Protein AF-0000000068500499 (afdb_homodimer)

Foldseek 3Di:
DVLQVVLLVLLVLLLCLLLVLLCVLVVDDLPCLLCLLLLLLLLLQQLLQCLPVPLLVLLLVLQCVPPNNPVSNVLLVVLLVVLLVVLVVVLVVQDQDPDLVPDDDPDPPVVSLLNLLVNLQSLLLSLLVLLLLLLLLVLQVLSVCSSVPVLVSNLVSQLSSVSSSSSSNSRLVSNCSSPVDSVVSSVSSSVSSVSNSVSNVCCCVPVVPPDGSNVSSSSSSSSSNSSNNSSVPRSLVSSVVSDPNVSSNVSSVVSNVVSVVSNVVSD/DVLLVVLLVLLVLLLCLLLVLLCVLVVDDLPCLLCLLLLLLLLLQQLLQCLPVPLLVLLLVLQCVVPNNPVSNVLLQVLLVVLLVVLVVVLVVQDQDPDLVPPDDDDPPVVSLLNLLVLLQSLLLSLLVLLLVLLLLVLQVLSVCSSVPVLVSNLVSQLSSVSSSSSSNSRLSSNCSSPVDSVVSSVSSSVSSVSNSVSNVCCCVPVVPPDGSNVSSSSSSSSSNSSNNSSVPRSLVSSVVSDPNVSSNVSSVVSNVVSVVSNVVSD

InterPro domains:
  IPR003689 Zinc/iron permease [PF02535] (96-261)
  IPR023498 Zinc transporter ZupT [MF_00548] (4-267)

Organism: Clostridioides difficile (strain 630) (NCBI:txid272563)

Structure (mmCIF, N/CA/C/O backbone):
data_AF-0000000068500499-model_v1
#
loop_
_entity.id
_entity.type
_entity.pdbx_description
1 polymer 'Zinc transporter ZupT'
#
loop_
_atom_site.group_PDB
_atom_site.id
_atom_site.type_symbol
_atom_site.label_atom_id
_atom_site.label_alt_id
_atom_site.label_comp_id
_atom_site.label_asym_id
_atom_site.label_entity_id
_atom_site.label_seq_id
_atom_site.pdbx_PDB_ins_code
_atom_site.Cartn_x
_atom_site.Cartn_y
_atom_site.Cartn_z
_atom_site.occupancy
_atom_site.B_iso_or_equiv
_atom_site.auth_seq_id
_atom_site.auth_comp_id
_atom_site.auth_asym_id
_atom_site.auth_atom_id
_atom_site.pdbx_PDB_model_num
ATOM 1 N N . ME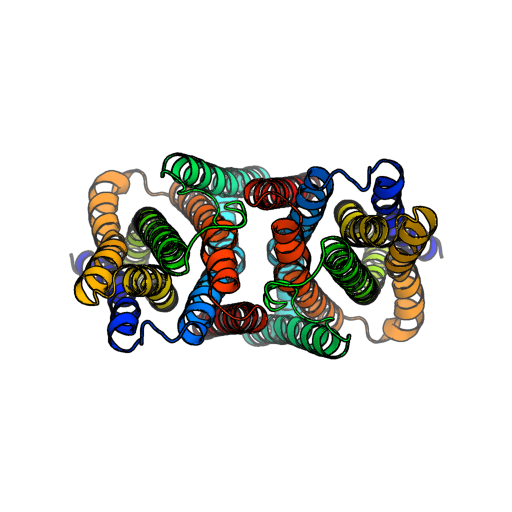T A 1 1 ? 37.188 -15.32 -10.078 1 50.84 1 MET A N 1
ATOM 2 C CA . MET A 1 1 ? 37.625 -13.961 -9.781 1 50.84 1 MET A CA 1
ATOM 3 C C . MET A 1 1 ? 36.812 -12.938 -10.562 1 50.84 1 MET A C 1
ATOM 5 O O . MET A 1 1 ? 36.344 -11.961 -9.992 1 50.84 1 MET A O 1
ATOM 9 N N . ASN A 1 2 ? 36.469 -13.297 -11.922 1 67.56 2 ASN A N 1
ATOM 10 C CA . ASN A 1 2 ? 35.75 -12.438 -12.859 1 67.56 2 ASN A CA 1
ATOM 11 C C . ASN A 1 2 ? 34.281 -12.281 -12.477 1 67.56 2 ASN A C 1
ATOM 13 O O . ASN A 1 2 ? 33.75 -11.18 -12.531 1 67.56 2 ASN A O 1
ATOM 17 N N . ASN A 1 3 ? 33.906 -13.312 -11.781 1 82.19 3 ASN A N 1
ATOM 18 C CA . ASN A 1 3 ? 32.5 -13.273 -11.453 1 82.19 3 ASN A CA 1
ATOM 19 C C . ASN A 1 3 ? 32.219 -12.414 -10.219 1 82.19 3 ASN A C 1
ATOM 21 O O . ASN A 1 3 ? 31.219 -11.719 -10.156 1 82.19 3 ASN A O 1
ATOM 25 N N . VAL A 1 4 ? 33.312 -12.344 -9.383 1 84.75 4 VAL A N 1
ATOM 26 C CA . VAL A 1 4 ? 33.188 -11.586 -8.141 1 84.75 4 VAL A CA 1
ATOM 27 C C . VAL A 1 4 ? 33.219 -10.094 -8.438 1 84.75 4 VAL A C 1
ATOM 29 O O . VAL A 1 4 ? 32.406 -9.328 -7.918 1 84.75 4 VAL A O 1
ATOM 32 N N . ILE A 1 5 ? 34.125 -9.711 -9.25 1 88.81 5 ILE A N 1
ATOM 33 C CA . ILE A 1 5 ? 34.25 -8.305 -9.609 1 88.81 5 ILE A CA 1
ATOM 34 C C . ILE A 1 5 ? 33 -7.828 -10.328 1 88.81 5 ILE A C 1
ATOM 36 O O . ILE A 1 5 ? 32.5 -6.738 -10.055 1 88.81 5 ILE A O 1
ATOM 40 N N . PHE A 1 6 ? 32.594 -8.609 -11.195 1 90.12 6 PHE A N 1
ATOM 41 C CA . PHE A 1 6 ? 31.391 -8.258 -11.93 1 90.12 6 PHE A CA 1
ATOM 42 C C . PHE A 1 6 ? 30.188 -8.141 -10.992 1 90.12 6 PHE A C 1
ATOM 44 O O . PHE A 1 6 ? 29.391 -7.207 -11.109 1 90.12 6 PHE A O 1
ATOM 51 N N . ALA A 1 7 ? 30.125 -9.109 -10.133 1 88.81 7 ALA A N 1
ATOM 52 C CA . ALA A 1 7 ? 29.047 -9.086 -9.148 1 88.81 7 ALA A CA 1
ATOM 53 C C . ALA A 1 7 ? 29.094 -7.82 -8.297 1 88.81 7 ALA A C 1
ATOM 55 O O . ALA A 1 7 ? 28.062 -7.199 -8.039 1 88.81 7 ALA A O 1
ATOM 56 N N . PHE A 1 8 ? 30.25 -7.488 -7.98 1 91 8 PHE A N 1
ATOM 57 C CA . PHE A 1 8 ? 30.422 -6.289 -7.164 1 91 8 PHE A CA 1
ATOM 58 C C . PHE A 1 8 ? 30.078 -5.039 -7.965 1 91 8 PHE A C 1
ATOM 60 O O . PHE A 1 8 ? 29.453 -4.117 -7.449 1 91 8 PHE A O 1
ATOM 67 N N . LEU A 1 9 ? 30.5 -4.977 -9.188 1 91.88 9 LEU A N 1
ATOM 68 C CA . LEU A 1 9 ? 30.25 -3.812 -10.031 1 91.88 9 LEU A CA 1
ATOM 69 C C . LEU A 1 9 ? 28.75 -3.615 -10.25 1 91.88 9 LEU A C 1
ATOM 71 O O . LEU A 1 9 ? 28.25 -2.484 -10.234 1 91.88 9 LEU A O 1
ATOM 75 N N . ILE A 1 10 ? 28.109 -4.66 -10.438 1 88.62 10 ILE A N 1
ATOM 76 C CA . ILE A 1 10 ? 26.672 -4.594 -10.641 1 88.62 10 ILE A CA 1
ATOM 77 C C . ILE A 1 10 ? 25.984 -4.07 -9.383 1 88.62 10 ILE A C 1
ATOM 79 O O . ILE A 1 10 ? 25.078 -3.236 -9.453 1 88.62 10 ILE A O 1
ATOM 83 N N . THR A 1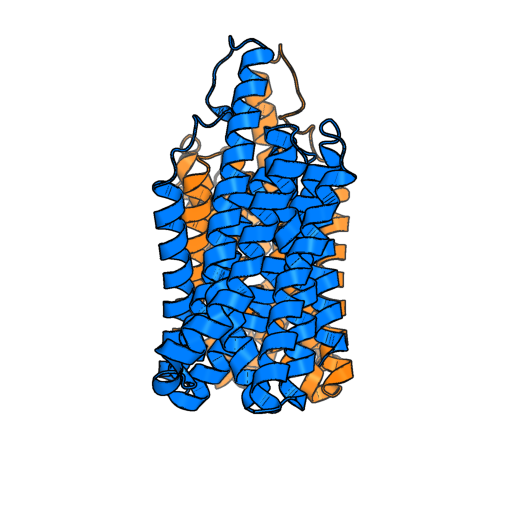 11 ? 26.422 -4.547 -8.273 1 90.56 11 THR A N 1
ATOM 84 C CA . THR A 1 11 ? 25.875 -4.109 -6.996 1 90.56 11 THR A CA 1
ATOM 85 C C . THR A 1 11 ? 26.203 -2.645 -6.734 1 90.56 11 THR A C 1
ATOM 87 O O . THR A 1 11 ? 25.359 -1.888 -6.242 1 90.56 11 THR A O 1
ATOM 90 N N . LEU A 1 12 ? 27.406 -2.334 -7.09 1 92 12 LEU A N 1
ATOM 91 C CA . LEU A 1 12 ? 27.844 -0.951 -6.938 1 92 12 LEU A CA 1
ATOM 92 C C . LEU A 1 12 ? 27.016 -0.017 -7.801 1 92 12 LEU A C 1
ATOM 94 O O . LEU A 1 12 ? 26.609 1.059 -7.352 1 92 12 LEU A O 1
ATOM 98 N N . LEU A 1 13 ? 26.766 -0.399 -8.961 1 90.56 13 LEU A N 1
ATOM 99 C CA . LEU A 1 13 ? 25.953 0.411 -9.859 1 90.56 13 LEU A CA 1
ATOM 100 C C . LEU A 1 13 ? 24.547 0.587 -9.32 1 90.56 13 LEU A C 1
ATOM 102 O O . LEU A 1 13 ? 23.969 1.675 -9.406 1 90.56 13 LEU A O 1
ATOM 106 N N . ALA A 1 14 ? 24.031 -0.475 -8.812 1 87.06 14 ALA A N 1
ATOM 107 C CA . ALA A 1 14 ? 22.703 -0.387 -8.203 1 87.06 14 ALA A CA 1
ATOM 108 C C . ALA A 1 14 ? 22.703 0.597 -7.039 1 87.06 14 ALA A C 1
ATOM 110 O O . ALA A 1 14 ? 21.812 1.435 -6.93 1 87.06 14 ALA A O 1
ATOM 111 N N . GLY A 1 15 ? 23.719 0.529 -6.25 1 88.88 15 GLY A N 1
ATOM 112 C CA . GLY A 1 15 ? 23.828 1.445 -5.129 1 88.88 15 GLY A CA 1
ATOM 113 C C . GLY A 1 15 ? 24.031 2.889 -5.555 1 88.88 15 GLY A C 1
ATOM 114 O O . GLY A 1 15 ? 23.469 3.803 -4.945 1 88.88 15 GLY A O 1
ATOM 115 N N . LEU A 1 16 ? 24.75 3.104 -6.621 1 91.94 16 LEU A N 1
ATOM 116 C CA . LEU A 1 16 ? 25.031 4.441 -7.133 1 91.94 16 LEU A CA 1
ATOM 117 C C . LEU A 1 16 ? 23.781 5.082 -7.715 1 91.94 16 LEU A C 1
ATOM 119 O O . LEU A 1 16 ? 23.688 6.309 -7.816 1 91.94 16 LEU A O 1
ATOM 123 N N . SER A 1 17 ? 22.859 4.332 -8.086 1 92.75 17 SER A N 1
ATOM 124 C CA . SER A 1 17 ? 21.609 4.863 -8.617 1 92.75 17 SER A CA 1
ATOM 125 C C . SER A 1 17 ? 20.875 5.695 -7.574 1 92.75 17 SER A C 1
ATOM 127 O O . SER A 1 17 ? 20.188 6.664 -7.914 1 92.75 17 SER A O 1
ATOM 129 N N . THR A 1 18 ? 21.031 5.316 -6.309 1 92.38 18 THR A N 1
ATOM 130 C CA . THR A 1 18 ? 20.516 6.172 -5.246 1 92.38 18 THR A CA 1
ATOM 131 C C . THR A 1 18 ? 21.141 7.562 -5.316 1 92.38 18 THR A C 1
ATOM 133 O O . THR A 1 18 ? 20.484 8.562 -5.051 1 92.38 18 THR A O 1
ATOM 136 N N . GLY A 1 19 ? 22.422 7.578 -5.676 1 91.69 19 GLY A N 1
ATOM 137 C CA . GLY A 1 19 ? 23.109 8.844 -5.875 1 91.69 19 GLY A CA 1
ATOM 138 C C . GLY A 1 19 ? 22.5 9.68 -6.984 1 91.69 19 GLY A C 1
ATOM 139 O O . GLY A 1 19 ? 22.391 10.906 -6.852 1 91.69 19 GLY A O 1
ATOM 140 N N . ILE A 1 20 ? 22.078 9.07 -7.988 1 91.69 20 ILE A N 1
ATOM 141 C CA . ILE A 1 20 ? 21.406 9.758 -9.078 1 91.69 20 ILE A CA 1
ATOM 142 C C . ILE A 1 20 ? 20.125 10.398 -8.562 1 91.69 20 ILE A C 1
ATOM 144 O O . ILE A 1 20 ? 19.859 11.57 -8.844 1 91.69 20 ILE A O 1
ATOM 148 N N . GLY A 1 21 ? 19.375 9.656 -7.844 1 91.38 21 GLY A N 1
ATOM 149 C CA . GLY A 1 21 ? 18.172 10.203 -7.23 1 91.38 21 GLY A CA 1
ATOM 150 C C . GLY A 1 21 ? 18.469 11.359 -6.285 1 91.38 21 GLY A C 1
ATOM 151 O O . GLY A 1 21 ? 17.688 12.32 -6.219 1 91.38 21 GLY A O 1
ATOM 152 N N . SER A 1 22 ? 19.594 11.242 -5.648 1 92.5 22 SER A N 1
ATOM 153 C CA . SER A 1 22 ? 20 12.266 -4.695 1 92.5 22 SER A CA 1
ATOM 154 C C . SER A 1 22 ? 20.25 13.602 -5.387 1 92.5 22 SER A C 1
ATOM 156 O O . SER A 1 22 ? 20.141 14.656 -4.77 1 92.5 22 SER A O 1
ATOM 158 N N . CYS A 1 23 ? 20.594 13.562 -6.648 1 92.56 23 CYS A N 1
ATOM 159 C CA . CYS A 1 23 ? 20.938 14.766 -7.402 1 92.56 23 CYS A CA 1
ATOM 160 C C . CYS A 1 23 ? 19.703 15.625 -7.645 1 92.56 23 CYS A C 1
ATOM 162 O O . CYS A 1 23 ? 19.828 16.797 -7.984 1 92.56 23 CYS A O 1
ATOM 164 N N . ILE A 1 24 ? 18.578 15.078 -7.465 1 86.5 24 ILE A N 1
ATOM 165 C CA . ILE A 1 24 ? 17.344 15.812 -7.723 1 86.5 24 ILE A CA 1
ATOM 166 C C . ILE A 1 24 ? 17.266 17.031 -6.797 1 86.5 24 ILE A C 1
ATOM 168 O O . ILE A 1 24 ? 16.641 18.031 -7.145 1 86.5 24 ILE A O 1
ATOM 172 N N . ALA A 1 25 ? 17.859 16.953 -5.652 1 82.94 25 ALA A N 1
ATOM 173 C CA . ALA A 1 25 ? 17.859 18.047 -4.68 1 82.94 25 ALA A CA 1
ATOM 174 C C . ALA A 1 25 ? 18.516 19.297 -5.254 1 82.94 25 ALA A C 1
ATOM 176 O O . ALA A 1 25 ? 18.172 20.422 -4.875 1 82.94 25 ALA A O 1
ATOM 177 N N . PHE A 1 26 ? 19.391 19.094 -6.164 1 86.81 26 PHE A N 1
ATOM 178 C CA . PHE A 1 26 ? 20.109 20.234 -6.727 1 86.81 26 PHE A CA 1
ATOM 179 C C . PHE A 1 26 ? 19.234 21.016 -7.688 1 86.81 26 PHE A C 1
ATOM 181 O O . PHE A 1 26 ? 19.516 22.172 -8.008 1 86.81 26 PHE A O 1
ATOM 188 N N . PHE A 1 27 ? 18.156 20.422 -8.078 1 84.19 27 PHE A N 1
ATOM 189 C CA . PHE A 1 27 ? 17.266 21.078 -9.031 1 84.19 27 PHE A CA 1
ATOM 190 C C . PHE A 1 27 ? 15.984 21.531 -8.344 1 84.19 27 PHE A C 1
ATOM 192 O O . PHE A 1 27 ? 15.125 22.156 -8.977 1 84.19 27 PHE A O 1
ATOM 199 N N . ALA A 1 28 ? 15.891 21.297 -7.164 1 82.31 28 ALA A N 1
ATOM 200 C CA . ALA A 1 28 ? 14.68 21.625 -6.41 1 82.31 28 ALA A CA 1
ATOM 201 C C . ALA A 1 28 ? 14.773 23.031 -5.812 1 82.31 28 ALA A C 1
ATOM 203 O O . ALA A 1 28 ? 15.875 23.531 -5.555 1 82.31 28 ALA A O 1
ATOM 204 N N . LYS A 1 29 ? 13.586 23.641 -5.738 1 83.19 29 LYS A N 1
ATOM 205 C CA . LYS A 1 29 ? 13.453 24.906 -5.016 1 83.19 29 LYS A CA 1
ATOM 206 C C . LYS A 1 29 ? 12.711 24.719 -3.699 1 83.19 29 LYS A C 1
ATOM 208 O O . LYS A 1 29 ? 11.625 24.125 -3.674 1 83.19 29 LYS A O 1
ATOM 213 N N . LYS A 1 30 ? 13.227 25.234 -2.633 1 78.38 30 LYS A N 1
ATOM 214 C CA . LYS A 1 30 ? 12.734 25.016 -1.274 1 78.38 30 LYS A CA 1
ATOM 215 C C . LYS A 1 30 ? 11.297 25.5 -1.125 1 78.38 30 LYS A C 1
ATOM 217 O O . LYS A 1 30 ? 10.547 24.984 -0.291 1 78.38 30 LYS A O 1
ATOM 222 N N . THR A 1 31 ? 10.922 26.328 -1.972 1 74.81 31 THR A N 1
ATOM 223 C CA . THR A 1 31 ? 9.602 26.938 -1.854 1 74.81 31 THR A CA 1
ATOM 224 C C . THR A 1 31 ? 8.562 26.125 -2.615 1 74.81 31 THR A C 1
ATOM 226 O O . THR A 1 31 ? 7.359 26.344 -2.453 1 74.81 31 THR A O 1
ATOM 229 N N . ASN A 1 32 ? 9.039 25.234 -3.352 1 84.56 32 ASN A N 1
ATOM 230 C CA . ASN A 1 32 ? 8.109 24.453 -4.172 1 84.56 32 ASN A CA 1
ATOM 231 C C . ASN A 1 32 ? 7.598 23.219 -3.43 1 84.56 32 ASN A C 1
ATOM 233 O O . ASN A 1 32 ? 8.133 22.125 -3.598 1 84.56 32 ASN A O 1
ATOM 237 N N . THR A 1 33 ? 6.543 23.359 -2.764 1 86.12 33 THR A N 1
ATOM 238 C CA . THR A 1 33 ? 5.984 22.281 -1.953 1 86.12 33 THR A CA 1
ATOM 239 C C . THR A 1 33 ? 5.277 21.25 -2.832 1 86.12 33 THR A C 1
ATOM 241 O O . THR A 1 33 ? 5.062 20.109 -2.416 1 86.12 33 THR A O 1
ATOM 244 N N . LYS A 1 34 ? 4.984 21.672 -4.012 1 88.81 34 LYS A N 1
ATOM 245 C CA . LYS A 1 34 ? 4.371 20.734 -4.949 1 88.81 34 LYS A CA 1
ATOM 246 C C . LYS A 1 34 ? 5.363 19.656 -5.371 1 88.81 34 LYS A C 1
ATOM 248 O O . LYS A 1 34 ? 5.016 18.484 -5.434 1 88.81 34 LYS A O 1
ATOM 253 N N . PHE A 1 35 ? 6.523 20.109 -5.617 1 88.94 35 PHE A N 1
ATOM 254 C CA . PHE A 1 35 ? 7.582 19.172 -6.004 1 88.94 35 PHE A CA 1
ATOM 255 C C . PHE A 1 35 ? 7.883 18.203 -4.871 1 88.94 35 PHE A C 1
ATOM 257 O O . PHE A 1 35 ? 8.062 17 -5.109 1 88.94 35 PHE A O 1
ATOM 264 N N . LEU A 1 36 ? 7.867 18.719 -3.688 1 86.62 36 LEU A N 1
ATOM 265 C CA . LEU A 1 36 ? 8.086 17.875 -2.51 1 86.62 36 LEU A CA 1
ATOM 266 C C . LEU A 1 36 ? 7.012 16.812 -2.393 1 86.62 36 LEU A C 1
ATOM 268 O O . LEU A 1 36 ? 7.324 15.625 -2.23 1 86.62 36 LEU A O 1
ATOM 272 N N . SER A 1 37 ? 5.863 17.219 -2.574 1 92 37 SER A N 1
ATOM 273 C CA . SER A 1 37 ? 4.711 16.344 -2.426 1 92 37 SER A CA 1
ATOM 274 C C . SER A 1 37 ? 4.715 15.242 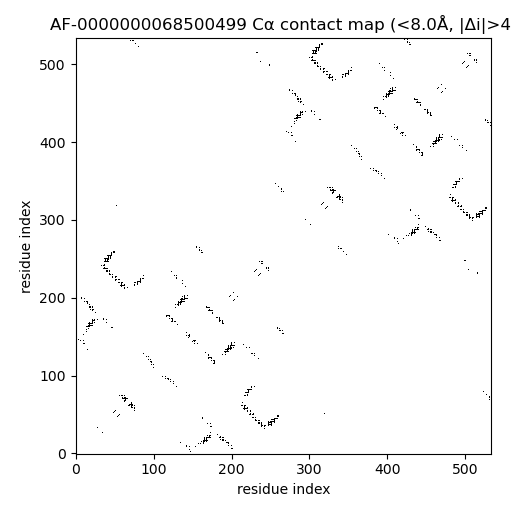-3.486 1 92 37 SER A C 1
ATOM 276 O O . SER A 1 37 ? 4.574 14.062 -3.166 1 92 37 SER A O 1
ATOM 278 N N . ILE A 1 38 ? 4.992 15.594 -4.707 1 92.88 38 ILE A N 1
ATOM 279 C CA . ILE A 1 38 ? 4.973 14.648 -5.82 1 92.88 38 ILE A CA 1
ATOM 280 C C . ILE A 1 38 ? 6.145 13.68 -5.695 1 92.88 38 ILE A C 1
ATOM 282 O O . ILE A 1 38 ? 5.98 12.469 -5.906 1 92.88 38 ILE A O 1
ATOM 286 N N . SER A 1 39 ? 7.266 14.195 -5.297 1 91.31 39 SER A N 1
ATOM 287 C CA . SER A 1 39 ? 8.469 13.375 -5.199 1 91.31 39 SER A CA 1
ATOM 288 C C . SER A 1 39 ? 8.328 12.328 -4.098 1 91.31 39 SER A C 1
ATOM 290 O O . SER A 1 39 ? 8.664 11.156 -4.301 1 91.31 39 SER A O 1
ATOM 292 N N . LEU A 1 40 ? 7.832 12.789 -2.98 1 91.56 40 LEU A N 1
ATOM 293 C CA . LEU A 1 40 ? 7.664 11.859 -1.866 1 91.56 40 LEU A CA 1
ATOM 294 C C . LEU A 1 40 ? 6.578 10.836 -2.172 1 91.56 40 LEU A C 1
ATOM 296 O O . LEU A 1 40 ? 6.738 9.648 -1.871 1 91.56 40 LEU A O 1
ATOM 300 N N . GLY A 1 41 ? 5.531 11.273 -2.77 1 94.69 41 GLY A N 1
ATOM 301 C CA . GLY A 1 41 ? 4.496 10.352 -3.207 1 94.69 41 GLY A CA 1
ATOM 302 C C . GLY A 1 41 ? 4.996 9.328 -4.211 1 94.69 41 GLY A C 1
ATOM 303 O O . GLY A 1 41 ? 4.68 8.141 -4.105 1 94.69 41 GLY A O 1
ATOM 304 N N . PHE A 1 42 ? 5.738 9.82 -5.176 1 94.5 42 PHE A N 1
ATOM 305 C CA . PHE A 1 42 ? 6.316 8.961 -6.203 1 94.5 42 PHE A CA 1
ATOM 306 C C . PHE A 1 42 ? 7.184 7.871 -5.578 1 94.5 42 PHE A C 1
ATOM 308 O O . PHE A 1 42 ? 7.039 6.691 -5.906 1 94.5 42 PHE A O 1
ATOM 315 N N . SER A 1 43 ? 8 8.281 -4.645 1 92 43 SER A N 1
ATOM 316 C CA . SER A 1 43 ? 8.883 7.336 -3.971 1 92 43 SER A CA 1
ATOM 317 C C . SER A 1 43 ? 8.086 6.312 -3.164 1 92 43 SER A C 1
ATOM 319 O O . SER A 1 43 ? 8.391 5.117 -3.191 1 92 43 SER A O 1
ATOM 321 N N . ALA A 1 44 ? 7.07 6.754 -2.459 1 94.62 44 ALA A N 1
ATOM 322 C CA . ALA A 1 44 ? 6.219 5.855 -1.689 1 94.62 44 ALA A CA 1
ATOM 323 C C . ALA A 1 44 ? 5.547 4.824 -2.594 1 94.62 44 ALA A C 1
ATOM 325 O O . ALA A 1 44 ? 5.504 3.637 -2.268 1 94.62 44 ALA A O 1
ATOM 326 N N . GLY A 1 45 ? 5.098 5.242 -3.75 1 95.69 45 GLY A N 1
ATOM 327 C CA . GLY A 1 45 ? 4.449 4.348 -4.699 1 95.69 45 GLY A CA 1
ATOM 328 C C . GLY A 1 45 ? 5.371 3.264 -5.223 1 95.69 45 GLY A C 1
ATOM 329 O O . GLY A 1 45 ? 4.988 2.094 -5.285 1 95.69 45 GLY A O 1
ATOM 330 N N . VAL A 1 46 ? 6.504 3.686 -5.598 1 93.31 46 VAL A N 1
ATOM 331 C CA . VAL A 1 46 ? 7.496 2.736 -6.094 1 93.31 46 VAL A CA 1
ATOM 332 C C . VAL A 1 46 ? 7.785 1.686 -5.027 1 93.31 46 VAL A C 1
ATOM 334 O O . VAL A 1 46 ? 7.758 0.485 -5.305 1 93.31 46 VAL A O 1
ATOM 337 N N . MET A 1 47 ? 8 2.148 -3.852 1 90.56 47 MET A N 1
ATOM 338 C CA . MET A 1 47 ? 8.422 1.269 -2.764 1 90.56 47 MET A CA 1
ATOM 339 C C . MET A 1 47 ? 7.297 0.314 -2.369 1 90.56 47 MET A C 1
ATOM 341 O O . MET A 1 47 ? 7.543 -0.868 -2.119 1 90.56 47 MET A O 1
ATOM 345 N N . ILE A 1 48 ? 6.094 0.775 -2.32 1 94.94 48 ILE A N 1
ATOM 346 C CA . ILE A 1 48 ? 4.957 -0.072 -1.978 1 94.94 48 ILE A CA 1
ATOM 347 C C . ILE A 1 48 ? 4.773 -1.147 -3.047 1 94.94 48 ILE A C 1
ATOM 349 O O . ILE A 1 48 ? 4.637 -2.33 -2.729 1 94.94 48 ILE A O 1
ATOM 353 N N . TYR A 1 49 ? 4.832 -0.751 -4.258 1 94.75 49 TYR A N 1
ATOM 354 C CA . TYR A 1 49 ? 4.586 -1.668 -5.363 1 94.75 49 TYR A CA 1
ATOM 355 C C . TYR A 1 49 ? 5.664 -2.742 -5.43 1 94.75 49 TYR A C 1
ATOM 357 O O . TYR A 1 49 ? 5.359 -3.934 -5.512 1 94.75 49 TYR A O 1
ATOM 365 N N . VAL A 1 50 ? 6.879 -2.35 -5.391 1 89.44 50 VAL A N 1
ATOM 366 C CA . VAL A 1 50 ? 7.973 -3.305 -5.535 1 89.44 50 VAL A CA 1
ATOM 367 C C . VAL A 1 50 ? 7.984 -4.262 -4.344 1 89.44 50 VAL A C 1
ATOM 369 O O . VAL A 1 50 ? 8.305 -5.441 -4.492 1 89.44 50 VAL A O 1
ATOM 372 N N . SER A 1 51 ? 7.664 -3.76 -3.178 1 91.75 51 SER A N 1
ATOM 373 C CA . SER A 1 51 ? 7.703 -4.574 -1.967 1 91.75 51 SER A CA 1
ATOM 374 C C . SER A 1 51 ? 6.621 -5.645 -1.985 1 91.75 51 SER A C 1
ATOM 376 O O . SER A 1 51 ? 6.891 -6.812 -1.7 1 91.75 51 SER A O 1
ATOM 378 N N . MET A 1 52 ? 5.477 -5.262 -2.424 1 94.62 52 MET A N 1
ATOM 379 C CA . MET A 1 52 ? 4.344 -6.168 -2.26 1 94.62 52 MET A CA 1
ATOM 380 C C . MET A 1 52 ? 4.148 -7.027 -3.504 1 94.62 52 MET A C 1
ATOM 382 O O . MET A 1 52 ? 3.701 -8.172 -3.41 1 94.62 52 MET A O 1
ATOM 386 N N . ILE A 1 53 ? 4.551 -6.543 -4.672 1 93.31 53 ILE A N 1
ATOM 387 C CA . ILE A 1 53 ? 4.281 -7.258 -5.914 1 93.31 53 ILE A CA 1
ATOM 388 C C . ILE A 1 53 ? 5.512 -8.062 -6.328 1 93.31 53 ILE A C 1
ATOM 390 O O . ILE A 1 53 ? 5.398 -9.055 -7.043 1 93.31 53 ILE A O 1
ATOM 394 N N . GLU A 1 54 ? 6.625 -7.625 -5.895 1 88.5 54 GLU A N 1
ATOM 395 C CA . GLU A 1 54 ? 7.828 -8.297 -6.379 1 88.5 54 GLU A CA 1
ATOM 396 C C . GLU A 1 54 ? 8.594 -8.945 -5.227 1 88.5 54 GLU A C 1
ATOM 398 O O . GLU A 1 54 ? 8.836 -10.148 -5.234 1 88.5 54 GLU A O 1
ATOM 403 N N . ILE A 1 55 ? 8.914 -8.188 -4.227 1 86.56 55 ILE A N 1
ATOM 404 C CA . ILE A 1 55 ? 9.82 -8.648 -3.18 1 86.56 55 ILE A CA 1
ATOM 405 C C . ILE A 1 55 ? 9.125 -9.695 -2.314 1 86.56 55 ILE A C 1
ATOM 407 O O . ILE A 1 55 ? 9.703 -10.742 -2.008 1 86.56 55 ILE A O 1
ATOM 411 N N . PHE A 1 56 ? 7.93 -9.453 -1.92 1 94.38 56 PHE A N 1
ATOM 412 C CA . PHE A 1 56 ? 7.18 -10.383 -1.079 1 94.38 56 PHE A CA 1
ATOM 413 C C . PHE A 1 56 ? 7.004 -11.727 -1.776 1 94.38 56 PHE A C 1
ATOM 415 O O . PHE A 1 56 ? 7.352 -12.773 -1.22 1 94.38 56 PHE A O 1
ATOM 422 N N . PRO A 1 57 ? 6.562 -11.781 -3.035 1 93.19 57 PRO A N 1
ATOM 423 C CA . PRO A 1 57 ? 6.445 -13.062 -3.727 1 93.19 57 PRO A CA 1
ATOM 424 C C . PRO A 1 57 ? 7.789 -13.766 -3.912 1 93.19 57 PRO A C 1
ATOM 426 O O . PRO A 1 57 ? 7.871 -14.992 -3.826 1 93.19 57 PRO A O 1
ATOM 429 N N . LYS A 1 58 ? 8.758 -12.961 -4.168 1 87.25 58 LYS A N 1
ATOM 430 C CA . LYS A 1 58 ? 10.094 -13.547 -4.293 1 87.25 58 LYS A CA 1
ATOM 431 C C . LYS A 1 58 ? 10.523 -14.227 -2.994 1 87.25 58 LYS A C 1
ATOM 433 O O . LYS A 1 58 ? 11.078 -15.32 -3.016 1 87.25 58 LYS A O 1
ATOM 438 N N . ALA A 1 59 ? 10.328 -13.5 -1.911 1 91.81 59 ALA A N 1
ATOM 439 C CA . ALA A 1 59 ? 10.625 -14.078 -0.6 1 91.81 59 ALA A CA 1
ATOM 440 C C . ALA A 1 59 ? 9.805 -15.336 -0.355 1 91.81 59 ALA A C 1
ATOM 442 O O . ALA A 1 59 ? 10.336 -16.359 0.102 1 91.81 59 ALA A O 1
ATOM 443 N N . GLN A 1 60 ? 8.578 -15.289 -0.692 1 96 60 GLN A N 1
ATOM 444 C CA . GLN A 1 60 ? 7.684 -16.422 -0.493 1 96 60 GLN A CA 1
ATOM 445 C C . GLN A 1 60 ? 8.125 -17.625 -1.328 1 96 60 GLN A C 1
ATOM 447 O O . GLN A 1 60 ? 8.133 -18.75 -0.842 1 96 60 GLN A O 1
ATOM 452 N N . ASP A 1 61 ? 8.477 -17.375 -2.559 1 93.31 61 ASP A N 1
ATOM 453 C CA . ASP A 1 61 ? 8.938 -18.438 -3.439 1 93.31 61 ASP A CA 1
ATOM 454 C C . ASP A 1 61 ? 10.188 -19.109 -2.873 1 93.31 61 ASP A C 1
ATOM 456 O O . ASP A 1 61 ? 10.266 -20.344 -2.836 1 93.31 61 ASP A O 1
ATOM 460 N N . ALA A 1 62 ? 11.094 -18.312 -2.43 1 89.5 62 ALA A N 1
ATOM 461 C CA . ALA A 1 62 ? 12.336 -18.844 -1.877 1 89.5 62 ALA A CA 1
ATOM 462 C C . ALA A 1 62 ? 12.07 -19.672 -0.625 1 89.5 62 ALA A C 1
ATOM 464 O O . ALA A 1 62 ? 12.625 -20.766 -0.47 1 89.5 62 ALA A O 1
ATOM 465 N N . LEU A 1 63 ? 11.211 -19.203 0.171 1 95.5 63 LEU A N 1
ATOM 466 C CA . LEU A 1 63 ? 10.953 -19.859 1.447 1 95.5 63 LEU A CA 1
ATOM 467 C C . LEU A 1 63 ? 10.086 -21.094 1.257 1 95.5 63 LEU A C 1
ATOM 469 O O . LEU A 1 63 ? 10.297 -22.109 1.911 1 95.5 63 LEU A O 1
ATOM 473 N N . THR A 1 64 ? 9.125 -21.016 0.352 1 96.56 64 THR A N 1
ATOM 474 C CA . THR A 1 64 ? 8.258 -22.172 0.125 1 96.56 64 THR A CA 1
ATOM 475 C C . THR A 1 64 ? 9.023 -23.281 -0.582 1 96.56 64 THR A C 1
ATOM 477 O O . THR A 1 64 ? 8.773 -24.469 -0.344 1 96.56 64 THR A O 1
ATOM 480 N N . LYS A 1 65 ? 9.922 -22.984 -1.438 1 94.31 65 LYS A N 1
ATOM 481 C CA . LYS A 1 65 ? 10.758 -23.969 -2.115 1 94.31 65 LYS A CA 1
ATOM 482 C C . LYS A 1 65 ? 11.672 -24.688 -1.125 1 94.31 65 LYS A C 1
ATOM 484 O O . LYS A 1 65 ? 11.914 -25.891 -1.257 1 94.31 65 LYS A O 1
ATOM 489 N N . SER A 1 66 ? 12.086 -23.969 -0.145 1 93.81 66 SER A N 1
ATOM 490 C CA . SER A 1 66 ? 13.086 -24.5 0.769 1 93.81 66 SER A CA 1
ATOM 491 C C . SER A 1 66 ? 12.43 -25.156 1.979 1 93.81 66 SER A C 1
ATOM 493 O O . SER A 1 66 ? 12.953 -26.141 2.521 1 93.81 66 SER A O 1
ATOM 495 N N . MET A 1 67 ? 11.305 -24.625 2.416 1 96.12 67 MET A N 1
ATOM 496 C CA . MET A 1 67 ? 10.727 -25.062 3.682 1 96.12 67 MET A CA 1
ATOM 497 C C . MET A 1 67 ? 9.383 -25.75 3.457 1 96.12 67 MET A C 1
ATOM 499 O O . MET A 1 67 ? 8.789 -26.297 4.395 1 96.12 67 MET A O 1
ATOM 503 N N . GLY A 1 68 ? 8.945 -25.812 2.244 1 95.5 68 GLY A N 1
ATOM 504 C CA . GLY A 1 68 ? 7.594 -26.281 1.977 1 95.5 68 GLY A CA 1
ATOM 505 C C . GLY A 1 68 ? 6.566 -25.172 1.944 1 95.5 68 GLY A C 1
ATOM 506 O O . GLY A 1 68 ? 6.828 -24.062 2.416 1 95.5 68 GLY A O 1
ATOM 507 N N . GLU A 1 69 ? 5.441 -25.422 1.411 1 94.62 69 GLU A N 1
ATOM 508 C CA . GLU A 1 69 ? 4.418 -24.406 1.146 1 94.62 69 GLU A CA 1
ATOM 509 C C . GLU A 1 69 ? 3.908 -23.781 2.441 1 94.62 69 GLU A C 1
ATOM 511 O O . GLU A 1 69 ? 3.867 -22.562 2.572 1 94.62 69 GLU A O 1
ATOM 516 N N . LYS A 1 70 ? 3.533 -24.609 3.381 1 94.38 70 LYS A N 1
ATOM 517 C CA . LYS A 1 70 ? 2.916 -24.109 4.609 1 94.38 70 LYS A CA 1
ATOM 518 C C . LYS A 1 70 ? 3.92 -23.328 5.445 1 94.38 70 LYS A C 1
ATOM 520 O O . LYS A 1 70 ? 3.721 -22.141 5.707 1 94.38 70 LYS A O 1
ATOM 525 N N . LEU A 1 71 ? 5.004 -23.922 5.773 1 96.06 71 LEU A N 1
ATOM 526 C CA . LEU A 1 71 ? 5.996 -23.281 6.629 1 96.06 71 LEU A CA 1
ATOM 527 C C . LEU A 1 71 ? 6.621 -22.094 5.922 1 96.06 71 LEU A C 1
ATOM 529 O O . LEU A 1 71 ? 6.914 -21.078 6.559 1 96.06 71 LEU A O 1
ATOM 533 N N . GLY A 1 72 ? 6.852 -22.219 4.621 1 97.31 72 GLY A N 1
ATOM 534 C CA . GLY A 1 72 ? 7.414 -21.125 3.85 1 97.31 72 GLY A CA 1
ATOM 535 C C . GLY A 1 72 ? 6.516 -19.906 3.809 1 97.31 72 GLY A C 1
ATOM 536 O O . GLY A 1 72 ? 6.988 -18.781 3.928 1 97.31 72 GLY A O 1
ATOM 537 N N . SER A 1 73 ? 5.223 -20.172 3.67 1 96.81 73 SER A N 1
ATOM 538 C CA . SER A 1 73 ? 4.27 -19.062 3.627 1 96.81 73 SER A CA 1
ATOM 539 C C . SER A 1 73 ? 4.172 -18.359 4.977 1 96.81 73 SER A C 1
ATOM 541 O O . SER A 1 73 ? 4.168 -17.141 5.043 1 96.81 73 SER A O 1
ATOM 543 N N . TRP A 1 74 ? 4.148 -19.109 6.02 1 97.25 74 TRP A N 1
ATOM 544 C CA . TRP A 1 74 ? 4.094 -18.547 7.359 1 97.25 74 TRP A CA 1
ATOM 545 C C . TRP A 1 74 ? 5.363 -17.75 7.668 1 97.25 74 TRP A C 1
ATOM 547 O O . TRP A 1 74 ? 5.297 -16.641 8.203 1 97.25 74 TRP A O 1
ATOM 557 N N . SER A 1 75 ? 6.453 -18.328 7.309 1 97.81 75 SER A N 1
ATOM 558 C CA . SER A 1 75 ? 7.73 -17.672 7.555 1 97.81 75 SER A CA 1
ATOM 559 C C . SER A 1 75 ? 7.82 -16.344 6.805 1 97.81 75 SER A C 1
ATOM 561 O O . SER A 1 75 ? 8.352 -15.359 7.328 1 97.81 75 SER A O 1
ATOM 563 N N . THR A 1 76 ? 7.309 -16.344 5.578 1 97.44 76 THR A N 1
ATOM 564 C CA . THR A 1 76 ? 7.309 -15.117 4.777 1 97.44 76 THR A CA 1
ATOM 565 C C . THR A 1 76 ? 6.523 -14.008 5.477 1 97.44 76 THR A C 1
ATOM 567 O O . THR A 1 76 ? 7.02 -12.891 5.629 1 97.44 76 THR A O 1
ATOM 570 N N . VAL A 1 77 ? 5.371 -14.375 5.945 1 98.06 77 VAL A N 1
ATOM 571 C CA . VAL A 1 77 ? 4.477 -13.414 6.574 1 98.06 77 VAL A CA 1
ATOM 572 C C . VAL A 1 77 ? 5.078 -12.93 7.895 1 98.06 77 VAL A C 1
ATOM 574 O O . VAL A 1 77 ? 5.109 -11.727 8.164 1 98.06 77 VAL A O 1
ATOM 577 N N . ILE A 1 78 ? 5.566 -13.812 8.648 1 98.06 78 ILE A N 1
ATOM 578 C CA . ILE A 1 78 ? 6.148 -13.461 9.938 1 98.06 78 ILE A CA 1
ATOM 579 C C . ILE A 1 78 ? 7.344 -12.539 9.734 1 98.06 78 ILE A C 1
ATOM 581 O O . ILE A 1 78 ? 7.461 -11.508 10.406 1 98.06 78 ILE A O 1
ATOM 585 N N . ALA A 1 79 ? 8.219 -12.906 8.836 1 96.25 79 ALA A N 1
ATOM 586 C CA . ALA A 1 79 ? 9.391 -12.086 8.547 1 96.25 79 ALA A CA 1
ATOM 587 C C . ALA A 1 79 ? 8.984 -10.695 8.055 1 96.25 79 ALA A C 1
ATOM 589 O O . ALA A 1 79 ? 9.586 -9.695 8.438 1 96.25 79 ALA A O 1
ATOM 590 N N . PHE A 1 80 ? 7.988 -10.664 7.23 1 97.38 80 PHE A N 1
ATOM 591 C CA . PHE A 1 80 ? 7.465 -9.414 6.691 1 97.38 80 PHE A CA 1
ATOM 592 C C . PHE A 1 80 ? 7.012 -8.484 7.816 1 97.38 80 PHE A C 1
ATOM 594 O O . PHE A 1 80 ? 7.391 -7.312 7.852 1 97.38 80 PHE A O 1
ATOM 601 N N . PHE A 1 81 ? 6.324 -9.031 8.727 1 98 81 PHE A N 1
ATOM 602 C CA . PHE A 1 81 ? 5.793 -8.227 9.812 1 98 81 PHE A CA 1
ATOM 603 C C . PHE A 1 81 ? 6.871 -7.953 10.859 1 98 81 PHE A C 1
ATOM 605 O O . PHE A 1 81 ? 6.816 -6.945 11.57 1 98 81 PHE A O 1
ATOM 612 N N . ILE A 1 82 ? 7.82 -8.797 11.008 1 96.69 82 ILE A N 1
ATOM 613 C CA . ILE A 1 82 ? 8.977 -8.5 11.852 1 96.69 82 ILE A CA 1
ATOM 614 C C . ILE A 1 82 ? 9.711 -7.277 11.312 1 96.69 82 ILE A C 1
ATOM 616 O O . ILE A 1 82 ? 10.141 -6.418 12.078 1 96.69 82 ILE A O 1
ATOM 620 N N . GLY A 1 83 ? 9.883 -7.23 10 1 93.38 83 GLY A N 1
ATOM 621 C CA . GLY A 1 83 ? 10.453 -6.039 9.391 1 93.38 83 GLY A CA 1
ATOM 622 C C . GLY A 1 83 ? 9.711 -4.77 9.742 1 93.38 83 GLY A C 1
ATOM 623 O O . GLY A 1 83 ? 10.328 -3.76 10.094 1 93.38 83 GLY A O 1
ATOM 624 N N . MET A 1 84 ? 8.375 -4.844 9.688 1 94.62 84 MET A N 1
ATOM 625 C CA . MET A 1 84 ? 7.555 -3.693 10.07 1 94.62 84 MET A CA 1
ATOM 626 C C . MET A 1 84 ? 7.77 -3.336 11.531 1 94.62 84 MET A C 1
ATOM 628 O O . MET A 1 84 ? 7.871 -2.158 11.883 1 94.62 84 MET A O 1
ATOM 632 N N . ALA A 1 85 ? 7.844 -4.32 12.328 1 94.5 85 ALA A N 1
ATOM 633 C CA . ALA A 1 85 ? 8.016 -4.105 13.766 1 94.5 85 ALA A CA 1
ATOM 634 C C . ALA A 1 85 ? 9.375 -3.475 14.062 1 94.5 85 ALA A C 1
ATOM 636 O O . ALA A 1 85 ? 9.477 -2.572 14.898 1 94.5 85 ALA A O 1
ATOM 637 N N . ILE A 1 86 ? 10.414 -3.9 13.406 1 91.19 86 ILE A N 1
ATOM 638 C CA . ILE A 1 86 ? 11.766 -3.391 13.609 1 91.19 86 ILE A CA 1
ATOM 639 C C . ILE A 1 86 ? 11.812 -1.9 13.281 1 91.19 86 ILE A C 1
ATOM 641 O O . ILE A 1 86 ? 12.281 -1.092 14.086 1 91.19 86 ILE A O 1
ATOM 645 N N . ILE A 1 87 ? 11.297 -1.555 12.156 1 89.31 87 ILE A N 1
ATOM 646 C CA . ILE A 1 87 ? 11.383 -0.161 11.734 1 89.31 87 ILE A CA 1
ATOM 647 C C . ILE A 1 87 ? 10.438 0.694 12.57 1 89.31 87 ILE A C 1
ATOM 649 O O . ILE A 1 87 ? 10.719 1.866 12.836 1 89.31 87 ILE A O 1
ATOM 653 N N . ALA A 1 88 ? 9.312 0.123 12.953 1 90.06 88 ALA A N 1
ATOM 654 C CA . ALA A 1 88 ? 8.414 0.832 13.867 1 90.06 88 ALA A CA 1
ATOM 655 C C . ALA A 1 88 ? 9.109 1.139 15.188 1 90.06 88 ALA A C 1
ATOM 657 O O . ALA A 1 88 ? 8.938 2.225 15.75 1 90.06 88 ALA A O 1
ATOM 658 N N . ALA A 1 89 ? 9.828 0.214 15.695 1 88.69 89 ALA A N 1
ATOM 659 C CA . ALA A 1 89 ? 10.578 0.404 16.938 1 88.69 89 ALA A CA 1
ATOM 660 C C . ALA A 1 89 ? 11.641 1.486 16.766 1 88.69 89 ALA A C 1
ATOM 662 O O . ALA A 1 89 ? 11.812 2.33 17.656 1 88.69 89 ALA A O 1
ATOM 663 N N . ILE A 1 90 ? 12.297 1.518 15.68 1 85.56 90 ILE A N 1
ATOM 664 C CA . ILE A 1 90 ? 13.32 2.521 15.398 1 85.56 90 ILE A CA 1
ATOM 665 C C . ILE A 1 90 ? 12.672 3.9 15.289 1 85.56 90 ILE A C 1
ATOM 667 O O . ILE A 1 90 ? 13.219 4.891 15.766 1 85.56 90 ILE A O 1
ATOM 671 N N . ASP A 1 91 ? 11.508 3.922 14.594 1 86.19 91 ASP A N 1
ATOM 672 C CA . ASP A 1 91 ? 10.758 5.164 14.445 1 86.19 91 ASP A CA 1
ATOM 673 C C . ASP A 1 91 ? 10.43 5.773 15.812 1 86.19 91 ASP A C 1
ATOM 675 O O . ASP A 1 91 ? 10.492 6.992 15.984 1 86.19 91 ASP A O 1
ATOM 679 N N . LYS A 1 92 ? 10.086 4.973 16.781 1 83.5 92 LYS A N 1
ATOM 680 C CA . LYS A 1 92 ? 9.734 5.438 18.125 1 83.5 92 LYS A CA 1
ATOM 681 C C . LYS A 1 92 ? 10.961 5.965 18.859 1 83.5 92 LYS A C 1
ATOM 683 O O . LYS A 1 92 ? 10.844 6.809 19.75 1 83.5 92 LYS A O 1
ATOM 688 N N . LEU A 1 93 ? 12.086 5.484 18.516 1 81.06 93 LEU A N 1
ATOM 689 C CA . LEU A 1 93 ? 13.32 5.863 19.188 1 81.06 93 LEU A CA 1
ATOM 690 C C . LEU A 1 93 ? 13.836 7.199 18.656 1 81.06 93 LEU A C 1
ATOM 692 O O . LEU A 1 93 ? 14.672 7.84 19.297 1 81.06 93 LEU A O 1
ATOM 696 N N . ILE A 1 94 ? 13.43 7.539 17.516 1 76.25 94 ILE A N 1
ATOM 697 C CA . ILE A 1 94 ? 13.828 8.828 16.953 1 76.25 94 ILE A CA 1
ATOM 698 C C . ILE A 1 94 ? 12.891 9.922 17.453 1 76.25 94 ILE A C 1
ATOM 700 O O . ILE A 1 94 ? 11.672 9.844 17.25 1 76.25 94 ILE A O 1
ATOM 704 N N . PRO A 1 95 ? 13.328 10.883 18.344 1 63.91 95 PRO A N 1
ATOM 705 C CA . PRO A 1 95 ? 12.484 11.914 18.953 1 63.91 95 PRO A CA 1
ATOM 706 C C . PRO A 1 95 ? 11.578 12.609 17.938 1 63.91 95 PRO A C 1
ATOM 708 O O . PRO A 1 95 ? 12.008 12.898 16.828 1 63.91 95 PRO A O 1
ATOM 711 N N . GLN A 1 96 ? 10.273 12.469 18.016 1 59.75 96 GLN A N 1
ATOM 712 C CA . GLN A 1 96 ? 9.281 13.164 17.203 1 59.75 96 GLN A CA 1
ATOM 713 C C . GLN A 1 96 ? 9.109 14.609 17.656 1 59.75 96 GLN A C 1
ATOM 715 O O . GLN A 1 96 ? 9.117 14.898 18.859 1 59.75 96 GLN A O 1
ATOM 720 N N . GLU A 1 97 ? 9.688 15.523 16.984 1 52.19 97 GLU A N 1
ATOM 721 C CA . GLU A 1 97 ? 9.25 16.812 17.5 1 52.19 97 GLU A CA 1
ATOM 722 C C . GLU A 1 97 ? 7.727 16.922 17.469 1 52.19 97 GLU A C 1
ATOM 724 O O . GLU A 1 97 ? 7.059 16.219 16.719 1 52.19 97 GLU A O 1
ATOM 729 N N . GLU A 1 98 ? 7.07 17.656 18.359 1 44.78 98 GLU A N 1
ATOM 730 C CA . GLU A 1 98 ? 5.656 17.875 18.656 1 44.78 98 GLU A CA 1
ATOM 731 C C . GLU A 1 98 ? 4.832 17.984 17.375 1 44.78 98 GLU A C 1
ATOM 733 O O . GLU A 1 98 ? 5.305 18.531 16.375 1 44.78 98 GLU A O 1
ATOM 738 N N . ASN A 1 99 ? 4.047 17.062 17.125 1 45 99 ASN A N 1
ATOM 739 C CA . ASN A 1 99 ? 3.031 17.062 16.078 1 45 99 ASN A CA 1
ATOM 740 C C . ASN A 1 99 ? 2.543 18.469 15.758 1 45 99 ASN A C 1
ATOM 742 O O . ASN A 1 99 ? 2.01 19.156 16.625 1 45 99 ASN A O 1
ATOM 746 N N . PRO A 1 100 ? 2.963 19.047 14.766 1 43.19 100 PRO A N 1
ATOM 747 C CA . PRO A 1 100 ? 2.562 20.422 14.477 1 43.19 100 PRO A CA 1
ATOM 748 C C . PRO A 1 100 ? 1.06 20.641 14.625 1 43.19 100 PRO A C 1
ATOM 750 O O . PRO A 1 100 ? 0.607 21.781 14.719 1 43.19 100 PRO A O 1
ATOM 753 N N . HIS A 1 101 ? 0.357 19.562 14.328 1 42.62 101 HIS A N 1
ATOM 754 C CA . HIS A 1 101 ? -1.085 19.766 14.414 1 42.62 101 HIS A CA 1
ATOM 755 C C . HIS A 1 101 ? -1.516 20.078 15.844 1 42.62 101 HIS A C 1
ATOM 757 O O . HIS A 1 101 ? -2.666 20.453 16.094 1 42.62 101 HIS A O 1
ATOM 763 N N . GLU A 1 102 ? -0.733 19.641 16.766 1 41.81 102 GLU A N 1
ATOM 764 C CA . GLU A 1 102 ? -1.103 19.906 18.156 1 41.81 102 GLU A CA 1
ATOM 765 C C . GLU A 1 102 ? -0.739 21.328 18.562 1 41.81 102 GLU A C 1
ATOM 767 O O . GLU A 1 102 ? -0.935 21.719 19.719 1 41.81 102 GLU A O 1
ATOM 772 N N . ILE A 1 103 ? 0.167 21.984 17.859 1 40.88 103 ILE A N 1
ATOM 773 C CA . ILE A 1 103 ? 0.617 23.281 18.359 1 40.88 103 ILE A CA 1
ATOM 774 C C . ILE A 1 103 ? -0.486 24.328 18.156 1 40.88 103 ILE A C 1
ATOM 776 O O . ILE A 1 103 ? -0.925 24.562 17.031 1 40.88 103 ILE A O 1
ATOM 780 N N . LYS A 1 104 ? -1.128 24.812 19.141 1 46.47 104 LYS A N 1
ATOM 781 C CA . LYS A 1 104 ? -2.109 25.859 19.438 1 46.47 104 LYS A CA 1
ATOM 782 C C . LYS A 1 104 ? -1.816 27.125 18.656 1 46.47 104 LYS A C 1
ATOM 784 O O . LYS A 1 104 ? -0.687 27.344 18.219 1 46.47 104 LYS A O 1
ATOM 789 N N . LYS A 1 105 ? -2.807 28.094 18.75 1 47.97 105 LYS A N 1
ATOM 790 C CA . LYS A 1 105 ? -3.275 29.391 18.266 1 47.97 105 LYS A CA 1
ATOM 791 C C . LYS A 1 105 ? -2.131 30.406 18.188 1 47.97 105 LYS A C 1
ATOM 793 O O . LYS A 1 105 ? -2.127 31.281 17.328 1 47.97 105 LYS A O 1
ATOM 798 N N . MET A 1 106 ? -1.286 30.375 19.156 1 45.31 106 MET A N 1
ATOM 799 C CA . MET A 1 106 ? -0.546 31.625 19.25 1 45.31 106 MET A CA 1
ATOM 800 C C . MET A 1 106 ? 0.849 31.484 18.641 1 45.31 106 MET A C 1
ATOM 802 O O . MET A 1 106 ? 1.741 32.281 18.938 1 45.31 106 MET A O 1
ATOM 806 N N . GLU A 1 107 ? 1.031 30.391 17.969 1 55.06 107 GLU A N 1
ATOM 807 C CA . GLU A 1 107 ? 2.416 30.312 17.516 1 55.06 107 GLU A CA 1
ATOM 808 C C . GLU A 1 107 ? 2.654 31.234 16.312 1 55.06 107 GLU A C 1
ATOM 810 O O . GLU A 1 107 ? 1.818 31.312 15.414 1 55.06 107 GLU A O 1
ATOM 815 N N . ASN A 1 108 ? 3.596 32.125 16.297 1 63.88 108 ASN A N 1
ATOM 816 C CA . ASN A 1 108 ? 4.012 33 15.219 1 63.88 108 ASN A CA 1
ATOM 817 C C . ASN A 1 108 ? 4.504 32.219 14.008 1 63.88 108 ASN A C 1
ATOM 819 O O . ASN A 1 108 ? 4.82 31.031 14.117 1 63.88 108 ASN A O 1
ATOM 823 N N . ILE A 1 109 ? 4.32 32.594 12.836 1 66.62 109 ILE A N 1
ATOM 824 C CA . ILE A 1 109 ? 4.676 32.094 11.516 1 66.62 109 ILE A CA 1
ATOM 825 C C . ILE A 1 109 ? 6.082 31.484 11.562 1 66.62 109 ILE A C 1
ATOM 827 O O . ILE A 1 109 ? 6.336 30.422 10.992 1 66.62 109 ILE A O 1
ATOM 831 N N . GLU A 1 110 ? 6.945 32.094 12.344 1 70.81 110 GLU A N 1
ATOM 832 C CA . GLU A 1 110 ? 8.328 31.625 12.422 1 70.81 110 GLU A CA 1
ATOM 833 C C . GLU A 1 110 ? 8.43 30.297 13.156 1 70.81 110 GLU A C 1
ATOM 835 O O . GLU A 1 110 ? 9.172 29.406 12.734 1 70.81 110 GLU A O 1
ATOM 840 N N . GLU A 1 111 ? 7.656 30.188 14.133 1 70.38 111 GLU A N 1
ATOM 841 C CA . GLU A 1 111 ? 7.672 28.953 14.922 1 70.38 111 GLU A CA 1
ATOM 842 C C . GLU A 1 111 ? 7.098 27.781 14.125 1 70.38 111 GLU A C 1
ATOM 844 O O . GLU A 1 111 ? 7.598 26.656 14.219 1 70.38 111 GLU A O 1
ATOM 849 N N . LYS A 1 112 ? 6.156 28.094 13.312 1 71.81 112 LYS A N 1
ATOM 850 C CA . LYS A 1 112 ? 5.555 27.062 12.461 1 71.81 112 LYS A CA 1
ATOM 851 C C . LYS A 1 112 ? 6.547 26.562 11.422 1 71.81 112 LYS A C 1
ATOM 853 O O . LYS A 1 112 ? 6.609 25.359 11.148 1 71.81 112 LYS A O 1
ATOM 858 N N . ASN A 1 113 ? 7.328 27.469 10.969 1 76.69 113 ASN A N 1
ATOM 859 C CA . ASN A 1 113 ? 8.32 27.094 9.969 1 76.69 113 ASN A CA 1
ATOM 860 C C . ASN A 1 113 ? 9.438 26.25 10.57 1 76.69 113 ASN A C 1
ATOM 862 O O . ASN A 1 113 ? 9.906 25.281 9.953 1 76.69 113 ASN A O 1
ATOM 866 N N . ILE A 1 114 ? 9.766 26.672 11.727 1 75.62 114 ILE A N 1
ATOM 867 C CA . ILE A 1 114 ? 10.828 25.938 12.414 1 75.62 114 ILE A CA 1
ATOM 868 C C . ILE A 1 114 ? 10.352 24.516 12.703 1 75.62 114 ILE A C 1
ATOM 870 O O . ILE A 1 114 ? 11.094 23.547 12.492 1 75.62 114 ILE A O 1
ATOM 874 N N . LYS A 1 115 ? 9.188 24.375 13.086 1 74.12 115 LYS A N 1
ATOM 875 C CA . LYS A 1 115 ? 8.633 23.062 13.398 1 74.12 115 LYS A CA 1
ATOM 876 C C . LYS A 1 115 ? 8.492 22.219 12.141 1 74.12 115 LYS A C 1
ATOM 878 O O . LYS A 1 115 ? 8.781 21.016 12.164 1 74.12 115 LYS A O 1
ATOM 883 N N . LYS A 1 116 ? 8.125 22.891 11.18 1 78.5 116 LYS A N 1
ATOM 884 C CA . LYS A 1 116 ? 7.992 22.203 9.898 1 78.5 116 LYS A CA 1
ATOM 885 C C . LYS A 1 116 ? 9.344 21.688 9.406 1 78.5 116 LYS A C 1
ATOM 887 O O . LYS A 1 116 ? 9.453 20.562 8.938 1 78.5 116 LYS A O 1
ATOM 892 N N . ASN A 1 117 ? 10.289 22.484 9.57 1 84.81 117 ASN A N 1
ATOM 893 C CA . ASN A 1 117 ? 11.633 22.109 9.141 1 84.81 117 ASN A CA 1
ATOM 894 C C . ASN A 1 117 ? 12.18 20.953 9.969 1 84.81 117 ASN A C 1
ATOM 896 O O . ASN A 1 117 ? 12.812 20.047 9.43 1 84.81 117 ASN A O 1
ATOM 900 N N . LYS A 1 118 ? 11.875 21 11.188 1 85.62 118 LYS A N 1
ATOM 901 C CA . LYS A 1 118 ? 12.344 19.922 12.07 1 85.62 118 LYS A CA 1
ATOM 902 C C . LYS A 1 118 ? 11.664 18.594 11.727 1 85.62 118 LYS A C 1
ATOM 904 O O . LYS A 1 118 ? 12.305 17.547 11.734 1 85.62 118 LYS A O 1
ATOM 909 N N . SER A 1 119 ? 10.453 18.703 11.398 1 85.75 119 SER A N 1
ATOM 910 C CA . SER A 1 119 ? 9.703 17.5 11.031 1 85.75 119 SER A CA 1
ATOM 911 C C . SER A 1 119 ? 10.203 16.906 9.727 1 85.75 119 SER A C 1
ATOM 913 O O . SER A 1 119 ? 10.352 15.688 9.602 1 85.75 119 SER A O 1
ATOM 915 N N . LEU A 1 120 ? 10.523 17.766 8.875 1 88.06 120 LEU A N 1
ATOM 916 C CA . LEU A 1 120 ? 11.031 17.312 7.582 1 88.06 120 LEU A CA 1
ATOM 917 C C . LEU A 1 120 ? 12.422 16.703 7.73 1 88.06 120 LEU A C 1
ATOM 919 O O . LEU A 1 120 ? 12.742 15.711 7.082 1 88.06 120 LEU A O 1
ATOM 923 N N . LEU A 1 121 ? 13.172 17.328 8.531 1 89.81 121 LEU A N 1
ATOM 924 C CA . LEU A 1 121 ? 14.508 16.781 8.758 1 89.81 121 LEU A CA 1
ATOM 925 C C . LEU A 1 121 ? 14.43 15.406 9.398 1 89.81 121 LEU A C 1
ATOM 927 O O . LEU A 1 121 ? 15.18 14.5 9.023 1 89.81 121 LEU A O 1
ATOM 931 N N . ARG A 1 122 ? 13.562 15.258 10.297 1 88.81 122 ARG A N 1
ATOM 932 C CA . ARG A 1 122 ? 13.352 13.953 10.922 1 88.81 122 ARG A CA 1
ATOM 933 C C . ARG A 1 122 ? 12.945 12.906 9.891 1 88.81 122 ARG A C 1
ATOM 935 O O . ARG A 1 122 ? 13.453 11.781 9.906 1 88.81 122 ARG A O 1
ATOM 942 N N . THR A 1 123 ? 12.039 13.281 9.055 1 87.38 123 THR A N 1
ATOM 943 C CA . THR A 1 123 ? 11.609 12.398 7.984 1 87.38 123 THR A CA 1
ATOM 944 C C . THR A 1 123 ? 12.797 11.977 7.125 1 87.38 123 THR A C 1
ATOM 946 O O . THR A 1 123 ? 12.961 10.789 6.82 1 87.38 123 THR A O 1
ATOM 949 N N . GLY A 1 124 ? 13.594 12.945 6.793 1 90.19 124 GLY A N 1
ATOM 950 C CA . GLY A 1 124 ? 14.758 12.672 5.977 1 90.19 124 GLY A CA 1
ATOM 951 C C . GLY A 1 124 ? 15.75 11.734 6.645 1 90.19 124 GLY A C 1
ATOM 952 O O . GLY A 1 124 ? 16.203 10.766 6.035 1 90.19 124 GLY A O 1
ATOM 953 N N . ILE A 1 125 ? 16.031 11.953 7.84 1 89.25 125 ILE A N 1
ATOM 954 C CA . ILE A 1 125 ? 17.016 11.172 8.578 1 89.25 125 ILE A CA 1
ATOM 955 C C . ILE A 1 125 ? 16.484 9.766 8.836 1 89.25 125 ILE A C 1
ATOM 957 O O . ILE A 1 125 ? 17.203 8.781 8.656 1 89.25 125 ILE A O 1
ATOM 961 N N . PHE A 1 126 ? 15.281 9.695 9.211 1 89 126 PHE A N 1
ATOM 962 C CA . PHE A 1 126 ? 14.648 8.406 9.445 1 89 126 PHE A CA 1
ATOM 963 C C . PHE A 1 126 ? 14.625 7.574 8.164 1 89 126 PHE A C 1
ATOM 965 O O . PHE A 1 126 ? 14.922 6.379 8.188 1 89 126 PHE A O 1
ATOM 972 N N . THR A 1 127 ? 14.258 8.211 7.129 1 90.44 127 THR A N 1
ATOM 973 C CA . THR A 1 127 ? 14.211 7.527 5.84 1 90.44 127 THR A CA 1
ATOM 974 C C . THR A 1 127 ? 15.602 7.078 5.41 1 90.44 127 THR A C 1
ATOM 976 O O . THR A 1 127 ? 15.781 5.965 4.91 1 90.44 127 THR A O 1
ATOM 979 N N . ALA A 1 128 ? 16.562 7.953 5.648 1 91.88 128 ALA A N 1
ATOM 980 C CA . ALA A 1 128 ? 17.938 7.609 5.312 1 91.88 128 ALA A CA 1
ATOM 981 C C . ALA A 1 128 ? 18.391 6.359 6.066 1 91.88 128 ALA A C 1
ATOM 983 O O . ALA A 1 128 ? 19 5.461 5.48 1 91.88 128 ALA A O 1
ATOM 984 N N . MET A 1 129 ? 18.094 6.289 7.27 1 89.56 129 MET A N 1
ATOM 985 C CA . MET A 1 129 ? 18.469 5.141 8.094 1 89.56 129 MET A CA 1
ATOM 986 C C . MET A 1 129 ? 17.75 3.879 7.629 1 89.56 129 MET A C 1
ATOM 988 O O . MET A 1 129 ? 18.375 2.82 7.496 1 89.56 129 MET A O 1
ATOM 992 N N . ALA A 1 130 ? 16.531 4.031 7.426 1 87.12 130 ALA A N 1
ATOM 993 C CA . ALA A 1 130 ? 15.734 2.891 6.973 1 87.12 130 ALA A CA 1
ATOM 994 C C . ALA A 1 130 ? 16.25 2.352 5.645 1 87.12 130 ALA A C 1
ATOM 996 O O . ALA A 1 130 ? 16.375 1.138 5.469 1 87.12 130 ALA A O 1
ATOM 997 N N . ILE A 1 131 ? 16.547 3.258 4.758 1 89.44 131 ILE A N 1
ATOM 998 C CA . ILE A 1 131 ? 17.047 2.879 3.438 1 89.44 131 ILE A CA 1
ATOM 999 C C . ILE A 1 131 ? 18.422 2.234 3.568 1 89.44 131 ILE A C 1
ATOM 1001 O O . ILE A 1 131 ? 18.719 1.255 2.883 1 89.44 131 ILE A O 1
ATOM 1005 N N . ALA A 1 132 ? 19.203 2.791 4.449 1 90 132 ALA A N 1
ATOM 1006 C CA . ALA A 1 132 ? 20.516 2.188 4.691 1 90 132 ALA A CA 1
ATOM 1007 C C . ALA A 1 132 ? 20.359 0.749 5.176 1 90 132 ALA A C 1
ATOM 1009 O O . ALA A 1 132 ? 21.062 -0.147 4.699 1 90 132 ALA A O 1
ATOM 1010 N N . ILE A 1 133 ? 19.5 0.506 6.043 1 84.69 133 ILE A N 1
ATOM 1011 C CA . ILE A 1 133 ? 19.266 -0.822 6.598 1 84.69 133 ILE A CA 1
ATOM 1012 C C . ILE A 1 133 ? 18.719 -1.747 5.508 1 84.69 133 ILE A C 1
ATOM 1014 O O . ILE A 1 133 ? 19.156 -2.898 5.398 1 84.69 133 ILE A O 1
ATOM 1018 N N . HIS A 1 134 ? 17.891 -1.201 4.746 1 85.06 134 HIS A N 1
ATOM 1019 C CA . HIS A 1 134 ? 17.25 -1.962 3.678 1 85.06 134 HIS A CA 1
ATOM 1020 C C . HIS A 1 134 ? 18.234 -2.289 2.562 1 85.06 134 HIS A C 1
ATOM 1022 O O . HIS A 1 134 ? 18.219 -3.393 2.014 1 85.06 134 HIS A O 1
ATOM 1028 N N . ASN A 1 135 ? 19.047 -1.345 2.227 1 89.44 135 ASN A N 1
ATOM 1029 C CA . ASN A 1 135 ? 19.969 -1.475 1.103 1 89.44 135 ASN A CA 1
ATOM 1030 C C . ASN A 1 135 ? 21.078 -2.482 1.397 1 89.44 135 ASN A C 1
ATOM 1032 O O . ASN A 1 135 ? 21.672 -3.047 0.477 1 89.44 135 ASN A O 1
ATOM 1036 N N . PHE A 1 136 ? 21.297 -2.732 2.682 1 85.69 136 PHE A N 1
ATOM 1037 C CA . PHE A 1 136 ? 22.344 -3.67 3.055 1 85.69 136 PHE A CA 1
ATOM 1038 C C . PHE A 1 136 ? 22 -5.078 2.582 1 85.69 136 PHE A C 1
ATOM 1040 O O . PHE A 1 136 ? 22.75 -5.672 1.801 1 85.69 136 PHE A O 1
ATOM 1047 N N . PRO A 1 137 ? 20.891 -5.621 2.926 1 81.44 137 PRO A N 1
ATOM 1048 C CA . PRO A 1 137 ? 20.5 -6.949 2.457 1 81.44 137 PRO A CA 1
ATOM 1049 C C . PRO A 1 137 ? 20.312 -7.008 0.942 1 81.44 137 PRO A C 1
ATOM 1051 O O . PRO A 1 137 ? 20.609 -8.031 0.319 1 81.44 137 PRO A O 1
ATOM 1054 N N . GLU A 1 138 ? 19.844 -5.961 0.386 1 82.75 138 GLU A N 1
ATOM 1055 C CA . GLU A 1 138 ? 19.656 -5.906 -1.06 1 82.75 138 GLU A CA 1
ATOM 1056 C C . GLU A 1 138 ? 20.984 -6.02 -1.798 1 82.75 138 GLU A C 1
ATOM 1058 O O . GLU A 1 138 ? 21.078 -6.68 -2.838 1 82.75 138 GLU A O 1
ATOM 1063 N N . GLY A 1 139 ? 21.953 -5.32 -1.258 1 87.62 139 GLY A N 1
ATOM 1064 C CA . GLY A 1 139 ? 23.297 -5.434 -1.823 1 87.62 139 GLY A CA 1
ATOM 1065 C C . GLY A 1 139 ? 23.828 -6.852 -1.79 1 87.62 139 GLY A C 1
ATOM 1066 O O . GLY A 1 139 ? 24.406 -7.324 -2.77 1 87.62 139 GLY A O 1
ATOM 1067 N N . LEU A 1 140 ? 23.594 -7.469 -0.732 1 84.06 140 LEU A N 1
ATOM 1068 C CA . LEU A 1 140 ? 24.031 -8.852 -0.589 1 84.06 140 LEU A CA 1
ATOM 1069 C C . LEU A 1 140 ? 23.312 -9.758 -1.582 1 84.06 140 LEU A C 1
ATOM 1071 O O . LEU A 1 140 ? 23.938 -10.586 -2.248 1 84.06 140 LEU A O 1
ATOM 1075 N N . ALA A 1 141 ? 22.062 -9.609 -1.679 1 79.19 141 ALA A N 1
ATOM 1076 C CA . ALA A 1 141 ? 21.25 -10.438 -2.572 1 79.19 141 ALA A CA 1
ATOM 1077 C C . ALA A 1 141 ? 21.672 -10.234 -4.027 1 79.19 141 ALA A C 1
ATOM 1079 O O . ALA A 1 141 ? 21.766 -11.195 -4.793 1 79.19 141 ALA A O 1
ATOM 1080 N N . THR A 1 142 ? 21.812 -9.023 -4.383 1 83.94 142 THR A N 1
ATOM 1081 C CA . THR A 1 142 ? 22.234 -8.711 -5.742 1 83.94 142 THR A CA 1
ATOM 1082 C C . THR A 1 142 ? 23.594 -9.312 -6.051 1 83.94 142 THR A C 1
ATOM 1084 O O . THR A 1 142 ? 23.797 -9.891 -7.121 1 83.94 142 THR A O 1
ATOM 1087 N N . PHE A 1 143 ? 24.453 -9.18 -5.129 1 87.19 143 PHE A N 1
ATOM 1088 C CA . PHE A 1 143 ? 25.812 -9.711 -5.281 1 87.19 143 PHE A CA 1
ATOM 1089 C C . PHE A 1 143 ? 25.781 -11.227 -5.434 1 87.19 143 PHE A C 1
ATOM 1091 O O . PHE A 1 143 ? 26.406 -11.766 -6.348 1 87.19 143 PHE A O 1
ATOM 1098 N N . ILE A 1 144 ? 25.094 -11.883 -4.703 1 80.12 144 ILE A N 1
ATOM 1099 C CA . ILE A 1 144 ? 25.047 -13.336 -4.703 1 80.12 144 ILE A CA 1
ATOM 1100 C C . ILE A 1 144 ? 24.359 -13.828 -5.98 1 80.12 144 ILE A C 1
ATOM 1102 O O . ILE A 1 144 ? 24.781 -14.82 -6.574 1 80.12 144 ILE A O 1
ATOM 1106 N N . SER A 1 145 ? 23.266 -13.172 -6.293 1 77.75 145 SER A N 1
ATOM 1107 C CA . SER A 1 145 ? 22.594 -13.555 -7.527 1 77.75 145 SER A CA 1
ATOM 1108 C C . SER A 1 145 ? 23.531 -13.438 -8.727 1 77.75 145 SER A C 1
ATOM 1110 O O . SER A 1 145 ? 23.469 -14.266 -9.648 1 77.75 145 SER A O 1
ATOM 1112 N N . ALA A 1 146 ? 24.344 -12.438 -8.664 1 83.38 146 ALA A N 1
ATOM 1113 C CA . ALA A 1 146 ? 25.281 -12.211 -9.766 1 83.38 146 ALA A CA 1
ATOM 1114 C C . ALA A 1 146 ? 26.391 -13.25 -9.75 1 83.38 146 ALA A C 1
ATOM 1116 O O . ALA A 1 146 ? 26.922 -13.617 -10.805 1 83.38 146 ALA A O 1
ATOM 1117 N N . LEU A 1 147 ? 26.734 -13.742 -8.594 1 81.31 147 LEU A N 1
ATOM 1118 C CA . LEU A 1 147 ? 27.75 -14.789 -8.484 1 81.31 147 LEU A CA 1
ATOM 1119 C C . LEU A 1 147 ? 27.203 -16.109 -9.031 1 81.31 147 LEU A C 1
ATOM 1121 O O . LEU A 1 147 ? 27.953 -16.891 -9.617 1 81.31 147 LEU A O 1
ATOM 1125 N N . ASP A 1 148 ? 25.969 -16.234 -8.844 1 76.69 148 ASP A N 1
ATOM 1126 C CA . ASP A 1 148 ? 25.344 -17.5 -9.234 1 76.69 148 ASP A CA 1
ATOM 1127 C C . ASP A 1 148 ? 25.062 -17.547 -10.734 1 76.69 148 ASP A C 1
ATOM 1129 O O . ASP A 1 148 ? 25.438 -18.5 -11.414 1 76.69 148 ASP A O 1
ATOM 1133 N N . ASP A 1 149 ? 24.297 -16.5 -11.18 1 80.5 149 ASP A N 1
ATOM 1134 C CA . ASP A 1 149 ? 23.922 -16.438 -12.586 1 80.5 149 ASP A CA 1
ATOM 1135 C C . ASP A 1 149 ? 23.766 -14.992 -13.055 1 80.5 149 ASP A C 1
ATOM 1137 O O . ASP A 1 149 ? 22.781 -14.336 -12.734 1 80.5 149 ASP A O 1
ATOM 1141 N N . VAL A 1 150 ? 24.609 -14.633 -13.875 1 79.12 150 VAL A N 1
ATOM 1142 C CA . VAL A 1 150 ? 24.641 -13.25 -14.352 1 79.12 150 VAL A CA 1
ATOM 1143 C C . VAL A 1 150 ? 23.391 -12.945 -15.172 1 79.12 150 VAL A C 1
ATOM 1145 O O . VAL A 1 150 ? 22.875 -11.828 -15.141 1 79.12 150 VAL A O 1
ATOM 1148 N N . THR A 1 151 ? 22.938 -13.953 -15.852 1 78.06 151 THR A N 1
ATOM 1149 C CA . THR A 1 151 ? 21.766 -13.758 -16.703 1 78.06 151 THR A CA 1
ATOM 1150 C C . THR A 1 151 ? 20.547 -13.414 -15.867 1 78.06 151 THR A C 1
ATOM 1152 O O . THR A 1 151 ? 19.688 -12.633 -16.297 1 78.06 151 THR A O 1
ATOM 1155 N N . ILE A 1 152 ? 20.594 -13.875 -14.688 1 73.44 152 ILE A N 1
ATOM 1156 C CA . ILE A 1 152 ? 19.484 -13.633 -13.781 1 73.44 152 ILE A CA 1
ATOM 1157 C C . ILE A 1 152 ? 19.719 -12.344 -13 1 73.44 152 ILE A C 1
ATOM 1159 O O . ILE A 1 152 ? 18.781 -11.609 -12.68 1 73.44 152 ILE A O 1
ATOM 1163 N N . ALA A 1 153 ? 20.969 -12.055 -12.836 1 76.5 153 ALA A N 1
ATOM 1164 C CA . ALA A 1 153 ? 21.328 -10.945 -11.961 1 76.5 153 ALA A CA 1
ATOM 1165 C C . ALA A 1 153 ? 21.125 -9.602 -12.656 1 76.5 153 ALA A C 1
ATOM 1167 O O . ALA A 1 153 ? 20.797 -8.602 -12.016 1 76.5 153 ALA A O 1
ATOM 1168 N N . ILE A 1 154 ? 21.297 -9.547 -13.898 1 81.75 154 ILE A N 1
ATOM 1169 C CA . ILE A 1 154 ? 21.266 -8.281 -14.625 1 81.75 154 ILE A CA 1
ATOM 1170 C C . ILE A 1 154 ? 19.859 -7.684 -14.547 1 81.75 154 ILE A C 1
ATOM 1172 O O . ILE A 1 154 ? 19.688 -6.535 -14.133 1 81.75 154 ILE A O 1
ATOM 1176 N N . PRO A 1 155 ? 18.828 -8.484 -14.836 1 75.62 155 PRO A N 1
ATOM 1177 C CA . PRO A 1 155 ? 17.5 -7.918 -14.688 1 75.62 155 PRO A CA 1
ATOM 1178 C C . PRO A 1 155 ? 17.188 -7.488 -13.258 1 75.62 155 PRO A C 1
ATOM 1180 O O . PRO A 1 155 ? 16.547 -6.461 -13.039 1 75.62 155 PRO A O 1
ATOM 1183 N N . ILE A 1 156 ? 17.625 -8.125 -12.391 1 73 156 ILE A N 1
ATOM 1184 C CA . ILE A 1 156 ? 17.406 -7.809 -10.984 1 73 156 ILE A CA 1
ATOM 1185 C C . ILE A 1 156 ? 18.109 -6.508 -10.617 1 73 156 ILE A C 1
ATOM 1187 O O . ILE A 1 156 ? 17.531 -5.633 -9.977 1 73 156 ILE A O 1
ATOM 1191 N N . ALA A 1 157 ? 19.328 -6.445 -11.086 1 80.62 157 ALA A N 1
ATOM 1192 C CA . ALA A 1 157 ? 20.125 -5.262 -10.797 1 80.62 157 ALA A CA 1
ATOM 1193 C C . ALA A 1 157 ? 19.5 -4.012 -11.414 1 80.62 157 ALA A C 1
ATOM 1195 O O . ALA A 1 157 ? 19.5 -2.941 -10.797 1 80.62 157 ALA A O 1
ATOM 1196 N N . ILE A 1 158 ? 18.969 -4.102 -12.516 1 81.62 158 ILE A N 1
ATOM 1197 C CA . ILE A 1 158 ? 18.328 -2.979 -13.188 1 81.62 158 ILE A CA 1
ATOM 1198 C C . ILE A 1 158 ? 17.078 -2.568 -12.43 1 81.62 158 ILE A C 1
ATOM 1200 O O . ILE A 1 158 ? 16.828 -1.38 -12.219 1 81.62 158 ILE A O 1
ATOM 1204 N N . ALA A 1 159 ? 16.344 -3.553 -12.078 1 73.88 159 ALA A N 1
ATOM 1205 C CA . ALA A 1 159 ? 15.133 -3.271 -11.305 1 73.88 159 ALA A CA 1
ATOM 1206 C C . ALA A 1 159 ? 15.477 -2.561 -10 1 73.88 159 ALA A C 1
ATOM 1208 O O . ALA A 1 159 ? 14.805 -1.598 -9.609 1 73.88 159 ALA A O 1
ATOM 1209 N N . ILE A 1 160 ? 16.516 -2.984 -9.414 1 80.62 160 ILE A N 1
ATOM 1210 C CA . ILE A 1 160 ? 16.969 -2.402 -8.156 1 80.62 160 ILE A CA 1
ATOM 1211 C C . ILE A 1 160 ? 17.453 -0.973 -8.391 1 80.62 160 ILE A C 1
ATOM 1213 O O . ILE A 1 160 ? 17.141 -0.07 -7.609 1 80.62 160 ILE A O 1
ATOM 1217 N N . ALA A 1 161 ? 18.188 -0.822 -9.477 1 85.5 161 ALA A N 1
ATOM 1218 C CA . ALA A 1 161 ? 18.688 0.512 -9.812 1 85.5 161 ALA A CA 1
ATOM 1219 C C . ALA A 1 161 ? 17.531 1.486 -10.016 1 85.5 161 ALA A C 1
ATOM 1221 O O . ALA A 1 161 ? 17.562 2.621 -9.539 1 85.5 161 ALA A O 1
ATOM 1222 N N . ILE A 1 162 ? 16.547 1.068 -10.609 1 83.31 162 ILE A N 1
ATOM 1223 C CA . ILE A 1 162 ? 15.398 1.915 -10.938 1 83.31 162 ILE A CA 1
ATOM 1224 C C . ILE A 1 162 ? 14.68 2.328 -9.664 1 83.31 162 ILE A C 1
ATOM 1226 O O . ILE A 1 162 ? 14.273 3.484 -9.516 1 83.31 162 ILE A O 1
ATOM 1230 N N . HIS A 1 163 ? 14.594 1.436 -8.789 1 86.19 163 HIS A N 1
ATOM 1231 C CA . HIS A 1 163 ? 13.836 1.828 -7.605 1 86.19 163 HIS A CA 1
ATOM 1232 C C . HIS A 1 163 ? 14.727 2.545 -6.598 1 86.19 163 HIS A C 1
ATOM 1234 O O . HIS A 1 163 ? 14.227 3.225 -5.695 1 86.19 163 HIS A O 1
ATOM 1240 N N . ASN A 1 164 ? 16.109 2.453 -6.789 1 91.94 164 ASN A N 1
ATOM 1241 C CA . ASN A 1 164 ? 17.031 3.188 -5.926 1 91.94 164 ASN A CA 1
ATOM 1242 C C . ASN A 1 164 ? 16.984 4.688 -6.195 1 91.94 164 ASN A C 1
ATOM 1244 O O . ASN A 1 164 ? 17.281 5.496 -5.312 1 91.94 164 ASN A O 1
ATOM 1248 N N . ILE A 1 165 ? 16.547 5.059 -7.344 1 91.06 165 ILE A N 1
ATOM 1249 C CA . ILE A 1 165 ? 16.422 6.473 -7.676 1 91.06 165 ILE A CA 1
ATOM 1250 C C . ILE A 1 165 ? 15.352 7.125 -6.801 1 91.06 165 ILE A C 1
ATOM 1252 O O . ILE A 1 165 ? 15.625 8.102 -6.098 1 91.06 165 ILE A O 1
ATOM 1256 N N . PRO A 1 166 ? 14.195 6.531 -6.742 1 88.81 166 PRO A N 1
ATOM 1257 C CA . PRO A 1 166 ? 13.172 7.043 -5.82 1 88.81 166 PRO A CA 1
ATOM 1258 C C . PRO A 1 166 ? 13.641 7.039 -4.367 1 88.81 166 PRO A C 1
ATOM 1260 O O . PRO A 1 166 ? 13.289 7.941 -3.6 1 88.81 166 PRO A O 1
ATOM 1263 N N . GLU A 1 167 ? 14.398 6.094 -3.984 1 91.06 167 GLU A N 1
ATOM 1264 C CA . GLU A 1 167 ? 14.953 6.051 -2.633 1 91.06 167 GLU A CA 1
ATOM 1265 C C . GLU A 1 167 ? 15.844 7.262 -2.363 1 91.06 167 GLU A C 1
ATOM 1267 O O . GLU A 1 167 ? 15.766 7.863 -1.29 1 91.06 167 GLU A O 1
ATOM 1272 N N . GLY A 1 168 ? 16.672 7.57 -3.328 1 93.19 168 GLY A N 1
ATOM 1273 C CA . GLY A 1 168 ? 17.469 8.773 -3.201 1 93.19 168 GLY A CA 1
ATOM 1274 C C . GLY A 1 168 ? 16.656 10.039 -3.047 1 93.19 168 GLY A C 1
ATOM 1275 O O . GLY A 1 168 ? 16.969 10.898 -2.221 1 93.19 168 GLY A O 1
ATOM 1276 N N . ILE A 1 169 ? 15.609 10.117 -3.781 1 91.06 169 ILE A N 1
ATOM 1277 C CA . ILE A 1 169 ? 14.695 11.258 -3.744 1 91.06 169 ILE A CA 1
ATOM 1278 C C . ILE A 1 169 ? 14.031 11.336 -2.371 1 91.06 169 ILE A C 1
ATOM 1280 O O . ILE A 1 169 ? 13.922 12.422 -1.793 1 91.06 169 ILE A O 1
ATOM 1284 N N . SER A 1 170 ? 13.664 10.211 -1.789 1 91.5 170 SER A N 1
ATOM 1285 C CA . SER A 1 170 ? 12.914 10.148 -0.538 1 91.5 170 SER A CA 1
ATOM 1286 C C . SER A 1 170 ? 13.75 10.656 0.633 1 91.5 170 SER A C 1
ATOM 1288 O O . SER A 1 170 ? 13.203 11.039 1.67 1 91.5 170 SER A O 1
ATOM 1290 N N . VAL A 1 171 ? 15.102 10.672 0.443 1 93.44 171 VAL A N 1
ATOM 1291 C CA . VAL A 1 171 ? 15.984 11.156 1.495 1 93.44 171 VAL A CA 1
ATOM 1292 C C . VAL A 1 171 ? 16.422 12.586 1.189 1 93.44 171 VAL A C 1
ATOM 1294 O O . VAL A 1 171 ? 16.312 13.469 2.041 1 93.44 171 VAL A O 1
ATOM 1297 N N . SER A 1 172 ? 16.797 12.883 -0.005 1 94.56 172 SER A N 1
ATOM 1298 C CA . SER A 1 172 ? 17.422 14.148 -0.368 1 94.56 172 SER A CA 1
ATOM 1299 C C . SER A 1 172 ? 16.406 15.297 -0.306 1 94.56 172 SER A C 1
ATOM 1301 O O . SER A 1 172 ? 16.719 16.375 0.179 1 94.56 172 SER A O 1
ATOM 1303 N N . VAL A 1 173 ? 15.234 15.023 -0.714 1 91.06 173 VAL A N 1
ATOM 1304 C CA . VAL A 1 173 ? 14.227 16.078 -0.846 1 91.06 173 VAL A CA 1
ATOM 1305 C C . VAL A 1 173 ? 13.812 16.562 0.538 1 91.06 173 VAL A C 1
ATOM 1307 O O . VAL A 1 173 ? 13.922 17.766 0.835 1 91.06 173 VAL A O 1
ATOM 1310 N N . PRO A 1 174 ? 13.453 15.688 1.419 1 90.69 174 PRO A N 1
ATOM 1311 C CA . PRO A 1 174 ? 13.094 16.203 2.744 1 90.69 174 PRO A CA 1
ATOM 1312 C C . PRO A 1 174 ? 14.266 16.859 3.463 1 90.69 174 PRO A C 1
ATOM 1314 O O . PRO A 1 174 ? 14.086 17.875 4.145 1 90.69 174 PRO A O 1
ATOM 1317 N N . VAL A 1 175 ? 15.461 16.406 3.348 1 92.12 175 VAL A N 1
ATOM 1318 C CA . VAL A 1 175 ? 16.625 17 3.986 1 92.12 175 VAL A CA 1
ATOM 1319 C C . VAL A 1 175 ? 16.875 18.391 3.41 1 92.12 175 VAL A C 1
ATOM 1321 O O . VAL A 1 175 ? 17.141 19.344 4.152 1 92.12 175 VAL A O 1
ATOM 1324 N N . TYR A 1 176 ? 16.75 18.516 2.145 1 93.25 176 TYR A N 1
ATOM 1325 C CA . TYR A 1 176 ? 16.938 19.812 1.5 1 93.25 176 TYR A CA 1
ATOM 1326 C C . TYR A 1 176 ? 15.875 20.812 1.94 1 93.25 176 TYR A C 1
ATOM 1328 O O . TYR A 1 176 ? 16.203 21.938 2.303 1 93.25 176 TYR A O 1
ATOM 1336 N N . TYR A 1 177 ? 14.68 20.375 1.963 1 89.31 177 TYR A N 1
ATOM 1337 C CA . TYR A 1 177 ? 13.594 21.281 2.316 1 89.31 177 TYR A CA 1
ATOM 1338 C C . TYR A 1 177 ? 13.656 21.672 3.791 1 89.31 177 TYR A C 1
ATOM 1340 O O . TYR A 1 177 ? 13.203 22.75 4.176 1 89.31 177 TYR A O 1
ATOM 1348 N N . ALA A 1 178 ? 14.242 20.859 4.543 1 88.81 178 ALA A N 1
ATOM 1349 C CA . ALA A 1 178 ? 14.398 21.125 5.969 1 88.81 178 ALA A CA 1
ATOM 1350 C C . ALA A 1 178 ? 15.578 22.047 6.227 1 88.81 178 ALA A C 1
ATOM 1352 O O . ALA A 1 178 ? 15.516 22.922 7.098 1 88.81 178 ALA A O 1
ATOM 1353 N N . THR A 1 179 ? 16.656 21.938 5.457 1 91.44 179 THR A N 1
ATOM 1354 C CA . THR A 1 179 ? 17.922 22.562 5.832 1 91.44 179 THR A CA 1
ATOM 1355 C C . THR A 1 179 ? 18.297 23.656 4.836 1 91.44 179 THR A C 1
ATOM 1357 O O . THR A 1 179 ? 19.094 24.547 5.145 1 91.44 179 THR A O 1
ATOM 1360 N N . GLY A 1 180 ? 17.797 23.516 3.654 1 91.44 180 GLY A N 1
ATOM 1361 C CA . GLY A 1 180 ? 18.188 24.406 2.578 1 91.44 180 GLY A CA 1
ATOM 1362 C C . GLY A 1 180 ? 19.594 24.125 2.068 1 91.44 180 GLY A C 1
ATOM 1363 O O . GLY A 1 180 ? 20.141 24.891 1.265 1 91.44 180 GLY A O 1
ATOM 1364 N N . ASP A 1 181 ? 20.188 23.062 2.492 1 94.38 181 ASP A N 1
ATOM 1365 C CA . ASP A 1 181 ? 21.562 22.703 2.143 1 94.38 181 ASP A CA 1
ATOM 1366 C C . ASP A 1 181 ? 21.594 21.547 1.157 1 94.38 181 ASP A C 1
ATOM 1368 O O . ASP A 1 181 ? 21.391 20.391 1.547 1 94.38 181 ASP A O 1
ATOM 1372 N N . LYS A 1 182 ? 21.938 21.781 -0.064 1 94.75 182 LYS A N 1
ATOM 1373 C CA . LYS A 1 182 ? 21.938 20.781 -1.125 1 94.75 182 LYS A CA 1
ATOM 1374 C C . LYS A 1 182 ? 23.031 19.734 -0.909 1 94.75 182 LYS A C 1
ATOM 1376 O O . LYS A 1 182 ? 22.828 18.562 -1.182 1 94.75 182 LYS A O 1
ATOM 1381 N N . LYS A 1 183 ? 24.172 20.156 -0.449 1 94.75 183 LYS A N 1
ATOM 1382 C CA . LYS A 1 183 ? 25.281 19.234 -0.211 1 94.75 183 LYS A CA 1
ATOM 1383 C C . LYS A 1 183 ? 24.922 18.234 0.894 1 94.75 183 LYS A C 1
ATOM 1385 O O . LYS A 1 183 ? 25.203 17.047 0.765 1 94.75 183 LYS A O 1
ATOM 1390 N N . LYS A 1 184 ? 24.375 18.781 1.928 1 94.5 184 LYS A N 1
ATOM 1391 C CA . LYS A 1 184 ? 23.953 17.922 3.023 1 94.5 184 LYS A CA 1
ATOM 1392 C C . LYS A 1 184 ? 22.906 16.906 2.555 1 94.5 184 LYS A C 1
ATOM 1394 O O . LYS A 1 184 ? 22.984 15.727 2.902 1 94.5 184 LYS A O 1
ATOM 1399 N N . ALA A 1 185 ? 21.984 17.391 1.791 1 94.88 185 ALA A N 1
ATOM 1400 C CA . ALA A 1 185 ? 20.938 16.531 1.244 1 94.88 185 ALA A CA 1
ATOM 1401 C C . ALA A 1 185 ? 21.531 15.422 0.382 1 94.88 185 ALA A C 1
ATOM 1403 O O . ALA A 1 185 ? 21.156 14.25 0.527 1 94.88 185 ALA A O 1
ATOM 1404 N N . PHE A 1 186 ? 22.453 15.781 -0.428 1 95.12 186 PHE A N 1
ATOM 1405 C CA . PHE A 1 186 ? 23.109 14.812 -1.301 1 95.12 186 PHE A CA 1
ATOM 1406 C C . PHE A 1 186 ? 23.906 13.805 -0.486 1 95.12 186 PHE A C 1
ATOM 1408 O O . PHE A 1 186 ? 23.812 12.594 -0.724 1 95.12 186 PHE A O 1
ATOM 1415 N N . TYR A 1 187 ? 24.609 14.25 0.439 1 94.5 187 TYR A N 1
ATOM 1416 C CA . TYR A 1 187 ? 25.516 13.406 1.21 1 94.5 187 TYR A CA 1
ATOM 1417 C C . TYR A 1 187 ? 24.734 12.344 1.987 1 94.5 187 TYR A C 1
ATOM 1419 O O . TYR A 1 187 ? 25.062 11.156 1.928 1 94.5 187 TYR A O 1
ATOM 1427 N N . TYR A 1 188 ? 23.719 12.734 2.727 1 92.62 188 TYR A N 1
ATOM 1428 C CA . TYR A 1 188 ? 22.938 11.789 3.51 1 92.62 188 TYR A CA 1
ATOM 1429 C C . TYR A 1 188 ? 22.266 10.758 2.609 1 92.62 188 TYR A C 1
ATOM 1431 O O . TYR A 1 188 ? 22.25 9.562 2.928 1 92.62 188 TYR A O 1
ATOM 1439 N N . SER A 1 189 ? 21.734 11.219 1.521 1 94 189 SER A N 1
ATOM 1440 C CA . SER A 1 189 ? 21.078 10.336 0.573 1 94 189 SER A CA 1
ATOM 1441 C C . SER A 1 189 ? 22.062 9.391 -0.099 1 94 189 SER A C 1
ATOM 1443 O O . SER A 1 189 ? 21.828 8.188 -0.174 1 94 189 SER A O 1
ATOM 1445 N N . PHE A 1 190 ? 23.172 9.922 -0.487 1 93.88 190 PHE A N 1
ATOM 1446 C CA . PHE A 1 190 ? 24.203 9.133 -1.151 1 93.88 190 PHE A CA 1
ATOM 1447 C C . PHE A 1 190 ? 24.734 8.055 -0.22 1 93.88 190 PHE A C 1
ATOM 1449 O O . PHE A 1 190 ? 24.922 6.906 -0.627 1 93.88 190 PHE A O 1
ATOM 1456 N N . LEU A 1 191 ? 24.984 8.375 0.958 1 93 191 LEU A N 1
ATOM 1457 C CA . LEU A 1 191 ? 25.516 7.43 1.938 1 93 191 LEU A CA 1
ATOM 1458 C C . LEU A 1 191 ? 24.531 6.285 2.174 1 93 191 LEU A C 1
ATOM 1460 O O . LEU A 1 191 ? 24.938 5.141 2.369 1 93 191 LEU A O 1
ATOM 1464 N N . SER A 1 192 ? 23.297 6.613 2.201 1 91.88 192 SER A N 1
ATOM 1465 C CA . SER A 1 192 ? 22.297 5.57 2.387 1 91.88 192 SER A CA 1
ATOM 1466 C C . SER A 1 192 ? 22.328 4.555 1.249 1 91.88 192 SER A C 1
ATOM 1468 O O . SER A 1 192 ? 22.125 3.359 1.47 1 91.88 192 SER A O 1
ATOM 1470 N N . GLY A 1 193 ? 22.656 5.043 0.03 1 91.56 193 GLY A N 1
ATOM 1471 C CA . GLY A 1 193 ? 22.781 4.168 -1.126 1 91.56 193 GLY A CA 1
ATOM 1472 C C . GLY A 1 193 ? 24.031 3.318 -1.102 1 91.56 193 GLY A C 1
ATOM 1473 O O . GLY A 1 193 ? 24.047 2.207 -1.636 1 91.56 193 GLY A O 1
ATOM 1474 N N . MET A 1 194 ? 25.016 3.76 -0.46 1 92.75 194 MET A N 1
ATOM 1475 C CA . MET A 1 194 ? 26.297 3.07 -0.405 1 92.75 194 MET A CA 1
ATOM 1476 C C . MET A 1 194 ? 26.219 1.853 0.511 1 92.75 194 MET A C 1
ATOM 1478 O O . MET A 1 194 ? 27.125 1.008 0.501 1 92.75 194 MET A O 1
ATOM 1482 N N . SER A 1 195 ? 25.188 1.746 1.196 1 92.38 195 SER A N 1
ATOM 1483 C CA . SER A 1 195 ? 24.969 0.555 2.012 1 92.38 195 SER A CA 1
ATOM 1484 C C . SER A 1 195 ? 24.859 -0.696 1.146 1 92.38 195 SER A C 1
ATOM 1486 O O . SER A 1 195 ? 25.141 -1.805 1.614 1 92.38 195 SER A O 1
ATOM 1488 N N . GLU A 1 196 ? 24.453 -0.475 -0.087 1 93.12 196 GLU A N 1
ATOM 1489 C CA . GLU A 1 196 ? 24.312 -1.613 -0.99 1 93.12 196 GLU A CA 1
ATOM 1490 C C . GLU A 1 196 ? 25.656 -2.258 -1.288 1 93.12 196 GLU A C 1
ATOM 1492 O O . GLU A 1 196 ? 25.844 -3.453 -1.05 1 93.12 196 GLU A O 1
ATOM 1497 N N . PRO A 1 197 ? 26.656 -1.542 -1.779 1 92.75 197 PRO A N 1
ATOM 1498 C CA . PRO A 1 197 ? 27.969 -2.172 -1.979 1 92.75 197 PRO A CA 1
ATOM 1499 C C . PRO A 1 197 ? 28.594 -2.641 -0.673 1 92.75 197 PRO A C 1
ATOM 1501 O O . PRO A 1 197 ? 29.328 -3.637 -0.659 1 92.75 197 PRO A O 1
ATOM 1504 N N . LEU A 1 198 ? 28.328 -1.99 0.417 1 92.38 198 LEU A N 1
ATOM 1505 C CA . LEU A 1 198 ? 28.812 -2.443 1.718 1 92.38 198 LEU A CA 1
ATOM 1506 C C . LEU A 1 198 ? 28.188 -3.783 2.092 1 92.38 198 LEU A C 1
ATOM 1508 O O . LEU A 1 198 ? 28.875 -4.664 2.617 1 92.38 198 LEU A O 1
ATOM 1512 N N . GLY A 1 199 ? 26.969 -3.896 1.876 1 88.69 199 GLY A N 1
ATOM 1513 C CA . GLY A 1 199 ? 26.281 -5.156 2.119 1 88.69 199 GLY A CA 1
ATOM 1514 C C . GLY A 1 199 ? 26.812 -6.297 1.263 1 88.69 199 GLY A C 1
ATOM 1515 O O . GLY A 1 199 ? 26.922 -7.434 1.729 1 88.69 199 GLY A O 1
ATOM 1516 N N . ALA A 1 200 ? 27.062 -5.945 0.055 1 88.12 200 ALA A N 1
ATOM 1517 C CA . ALA A 1 200 ? 27.641 -6.945 -0.843 1 88.12 200 ALA A CA 1
ATOM 1518 C C . ALA A 1 200 ? 28.969 -7.48 -0.295 1 88.12 200 ALA A C 1
ATOM 1520 O O . ALA A 1 200 ? 29.172 -8.695 -0.229 1 88.12 200 ALA A O 1
ATOM 1521 N N . ILE A 1 201 ? 29.766 -6.594 0.157 1 88.81 201 ILE A N 1
ATOM 1522 C CA . ILE A 1 201 ? 31.094 -6.961 0.61 1 88.81 201 ILE A CA 1
ATOM 1523 C C . ILE A 1 201 ? 31.016 -7.66 1.966 1 88.81 201 ILE A C 1
ATOM 1525 O O . ILE A 1 201 ? 31.5 -8.781 2.127 1 88.81 201 ILE A O 1
ATOM 1529 N N . ILE A 1 202 ? 30.344 -7.016 2.893 1 85.31 202 ILE A N 1
ATOM 1530 C CA . ILE A 1 202 ? 30.266 -7.543 4.25 1 85.31 202 ILE A CA 1
ATOM 1531 C C . ILE A 1 202 ? 29.469 -8.836 4.258 1 85.31 202 ILE A C 1
ATOM 1533 O O . ILE A 1 202 ? 29.844 -9.812 4.906 1 85.31 202 ILE A O 1
ATOM 1537 N N . GLY A 1 203 ? 28.406 -8.766 3.562 1 75.75 203 GLY A N 1
ATOM 1538 C CA . GLY A 1 203 ? 27.578 -9.953 3.502 1 75.75 203 GLY A CA 1
ATOM 1539 C C . GLY A 1 203 ? 28.266 -11.148 2.869 1 75.75 203 GLY A C 1
ATOM 1540 O O . GLY A 1 203 ? 28.172 -12.266 3.369 1 75.75 203 GLY A O 1
ATOM 1541 N N . TYR A 1 204 ? 28.938 -10.898 1.775 1 77.25 204 TYR A N 1
ATOM 1542 C CA . TYR A 1 204 ? 29.641 -11.969 1.081 1 77.25 204 TYR A CA 1
ATOM 1543 C C . TYR A 1 204 ? 30.75 -12.539 1.952 1 77.25 204 TYR A C 1
ATOM 1545 O O . TYR A 1 204 ? 30.984 -13.75 1.961 1 77.25 204 TYR A O 1
ATOM 1553 N N . VAL A 1 205 ? 31.328 -11.656 2.627 1 81.31 205 VAL A N 1
ATOM 1554 C CA . VAL A 1 205 ? 32.469 -12.094 3.43 1 81.31 205 VAL A CA 1
ATOM 1555 C C . VAL A 1 205 ? 31.969 -12.805 4.688 1 81.31 205 VAL A C 1
ATOM 1557 O O . VAL A 1 205 ? 32.5 -13.859 5.062 1 81.31 205 VAL A O 1
ATOM 1560 N N . LEU A 1 206 ? 30.922 -12.266 5.305 1 75.5 206 LEU A N 1
ATOM 1561 C CA . LEU A 1 206 ? 30.484 -12.766 6.605 1 75.5 206 LEU A CA 1
ATOM 1562 C C . LEU A 1 206 ? 29.391 -13.812 6.441 1 75.5 206 LEU A C 1
ATOM 1564 O O . LEU A 1 206 ? 29.266 -14.711 7.273 1 75.5 206 LEU A O 1
ATOM 1568 N N . LEU A 1 207 ? 28.594 -13.57 5.379 1 67.56 207 LEU A N 1
ATOM 1569 C CA . LEU A 1 207 ? 27.375 -14.375 5.336 1 67.56 207 LEU A CA 1
ATOM 1570 C C . LEU A 1 207 ? 27.453 -15.422 4.223 1 67.56 207 LEU A C 1
ATOM 1572 O O . LEU A 1 207 ? 26.484 -16.141 3.98 1 67.56 207 LEU A O 1
ATOM 1576 N N . ARG A 1 208 ? 28.547 -15.477 3.615 1 67.69 208 ARG A N 1
ATOM 1577 C CA . ARG A 1 208 ? 28.719 -16.391 2.494 1 67.69 208 ARG A CA 1
ATOM 1578 C C . ARG A 1 208 ? 28.391 -17.828 2.904 1 67.69 208 ARG A C 1
ATOM 1580 O O . ARG A 1 208 ? 27.812 -18.578 2.125 1 67.69 208 ARG A O 1
ATOM 1587 N N . ASN A 1 209 ? 28.641 -18.141 4.082 1 72.25 209 ASN A N 1
ATOM 1588 C CA . ASN A 1 209 ? 28.438 -19.516 4.531 1 72.25 209 ASN A CA 1
ATOM 1589 C C . ASN A 1 209 ? 27.016 -19.766 5 1 72.25 209 ASN A C 1
ATOM 1591 O O . ASN A 1 209 ? 26.578 -20.906 5.152 1 72.25 209 ASN A O 1
ATOM 1595 N N . PHE A 1 210 ? 26.375 -18.703 5.191 1 71.81 210 PHE A N 1
ATOM 1596 C CA . PHE A 1 210 ? 25.031 -18.828 5.738 1 71.81 210 PHE A CA 1
ATOM 1597 C C . PHE A 1 210 ? 24 -18.438 4.695 1 71.81 210 PHE A C 1
ATOM 1599 O O . PHE A 1 210 ? 22.797 -18.594 4.926 1 71.81 210 PHE A O 1
ATOM 1606 N N . LEU A 1 211 ? 24.469 -18.047 3.643 1 71.75 211 LEU A N 1
ATOM 1607 C CA . LEU A 1 211 ? 23.531 -17.547 2.646 1 71.75 211 LEU A CA 1
ATOM 1608 C C . LEU A 1 211 ? 22.891 -18.703 1.873 1 71.75 211 LEU A C 1
ATOM 1610 O O . LEU A 1 211 ? 23.578 -19.438 1.168 1 71.75 211 LEU A O 1
ATOM 1614 N N . ASN A 1 212 ? 21.766 -19.078 2.152 1 80.94 212 ASN A N 1
ATOM 1615 C CA . ASN A 1 212 ? 20.922 -20.016 1.433 1 80.94 212 ASN A CA 1
ATOM 1616 C C . ASN A 1 212 ? 19.547 -19.438 1.138 1 80.94 212 ASN A C 1
ATOM 1618 O O . ASN A 1 212 ? 19.297 -18.266 1.434 1 80.94 212 ASN A O 1
ATOM 1622 N N . ASP A 1 213 ? 18.703 -20.188 0.558 1 83.25 213 ASP A N 1
ATOM 1623 C CA . ASP A 1 213 ? 17.406 -19.703 0.108 1 83.25 213 ASP A CA 1
ATOM 1624 C C . ASP A 1 213 ? 16.547 -19.25 1.289 1 83.25 213 ASP A C 1
ATOM 1626 O O . ASP A 1 213 ? 15.773 -18.297 1.177 1 83.25 213 ASP A O 1
ATOM 1630 N N . ILE A 1 214 ? 16.828 -19.875 2.357 1 89.62 214 ILE A N 1
ATOM 1631 C CA . ILE A 1 214 ? 16.031 -19.562 3.537 1 89.62 214 ILE A CA 1
ATOM 1632 C C . ILE A 1 214 ? 16.422 -18.188 4.07 1 89.62 214 ILE A C 1
ATOM 1634 O O . ILE A 1 214 ? 15.562 -17.328 4.309 1 89.62 214 ILE A O 1
ATOM 1638 N N . THR A 1 215 ? 17.703 -17.953 4.168 1 85 215 THR A N 1
ATOM 1639 C CA . THR A 1 215 ? 18.188 -16.672 4.695 1 85 215 THR A CA 1
ATOM 1640 C C . THR A 1 215 ? 17.828 -15.531 3.746 1 85 215 THR A C 1
ATOM 1642 O O . THR A 1 215 ? 17.422 -14.461 4.188 1 85 215 THR A O 1
ATOM 1645 N N . LEU A 1 216 ? 17.938 -15.797 2.496 1 81.88 216 LEU A N 1
ATOM 1646 C CA . LEU A 1 216 ? 17.609 -14.766 1.513 1 81.88 216 LEU A CA 1
ATOM 1647 C C . LEU A 1 216 ? 16.125 -14.445 1.532 1 81.88 216 LEU A C 1
ATOM 1649 O O . LEU A 1 216 ? 15.742 -13.273 1.484 1 81.88 216 LEU A O 1
ATOM 1653 N N . GLY A 1 217 ? 15.352 -15.516 1.627 1 88.81 217 GLY A N 1
ATOM 1654 C CA . GLY A 1 217 ? 13.906 -15.32 1.689 1 88.81 217 GLY A CA 1
ATOM 1655 C C . GLY A 1 217 ? 13.469 -14.523 2.902 1 88.81 217 GLY A C 1
ATOM 1656 O O . GLY A 1 217 ? 12.648 -13.617 2.787 1 88.81 217 GLY A O 1
ATOM 1657 N N . ILE A 1 218 ? 14.086 -14.781 3.988 1 90.69 218 ILE A N 1
ATOM 1658 C CA . ILE A 1 218 ? 13.75 -14.094 5.23 1 90.69 218 ILE A CA 1
ATOM 1659 C C . ILE A 1 218 ? 14.156 -12.625 5.129 1 90.69 218 ILE A C 1
ATOM 1661 O O . ILE A 1 218 ? 13.383 -11.734 5.484 1 90.69 218 ILE A O 1
ATOM 1665 N N . VAL A 1 219 ? 15.289 -12.414 4.621 1 85.38 219 VAL A N 1
ATOM 1666 C CA . VAL A 1 219 ? 15.805 -11.055 4.508 1 85.38 219 VAL A CA 1
ATOM 1667 C C . VAL A 1 219 ? 14.938 -10.242 3.553 1 85.38 219 VAL A C 1
ATOM 1669 O O . VAL A 1 219 ? 14.586 -9.094 3.84 1 85.38 219 VAL A O 1
ATOM 1672 N N . PHE A 1 220 ? 14.547 -10.812 2.469 1 86.44 220 PHE A N 1
ATOM 1673 C CA . PHE A 1 220 ? 13.695 -10.133 1.499 1 86.44 220 PHE A CA 1
ATOM 1674 C C . PHE A 1 220 ? 12.344 -9.781 2.111 1 86.44 220 PHE A C 1
ATOM 1676 O O . PHE A 1 220 ? 11.836 -8.672 1.915 1 86.44 220 PHE A O 1
ATOM 1683 N N . ALA A 1 221 ? 11.812 -10.727 2.838 1 94.19 221 ALA A N 1
ATOM 1684 C CA . ALA A 1 221 ? 10.523 -10.469 3.475 1 94.19 221 ALA A CA 1
ATOM 1685 C C . ALA A 1 221 ? 10.625 -9.336 4.484 1 94.19 221 ALA A C 1
ATOM 1687 O O . ALA A 1 221 ? 9.766 -8.453 4.527 1 94.19 221 ALA A O 1
ATOM 1688 N N . ILE A 1 222 ? 11.719 -9.312 5.258 1 91.38 222 ILE A N 1
ATOM 1689 C CA . ILE A 1 222 ? 11.938 -8.266 6.258 1 91.38 222 ILE A CA 1
ATOM 1690 C C . ILE A 1 222 ? 12.078 -6.914 5.566 1 91.38 222 ILE A C 1
ATOM 1692 O O . ILE A 1 222 ? 11.445 -5.934 5.973 1 91.38 222 ILE A O 1
ATOM 1696 N N . VAL A 1 223 ? 12.82 -6.879 4.523 1 87.06 223 VAL A N 1
ATOM 1697 C CA . VAL A 1 223 ? 13.062 -5.648 3.777 1 87.06 223 VAL A CA 1
ATOM 1698 C C . VAL A 1 223 ? 11.75 -5.141 3.18 1 87.06 223 VAL A C 1
ATOM 1700 O O . VAL A 1 223 ? 11.469 -3.941 3.213 1 87.06 223 VAL A O 1
ATOM 1703 N N . GLY A 1 224 ? 10.977 -6.07 2.637 1 91.94 224 GLY A N 1
ATOM 1704 C CA . GLY A 1 224 ? 9.672 -5.695 2.119 1 91.94 224 GLY A CA 1
ATOM 1705 C C . GLY A 1 224 ? 8.781 -5.035 3.158 1 91.94 224 GLY A C 1
ATOM 1706 O O . GLY A 1 224 ? 8.164 -4.004 2.889 1 91.94 224 GLY A O 1
ATOM 1707 N N . GLY A 1 225 ? 8.781 -5.594 4.348 1 94.38 225 GLY A N 1
ATOM 1708 C CA . GLY A 1 225 ? 8 -5.023 5.438 1 94.38 225 GLY A CA 1
ATOM 1709 C C . GLY A 1 225 ? 8.477 -3.641 5.84 1 94.38 225 GLY A C 1
ATOM 1710 O O . GLY A 1 225 ? 7.66 -2.746 6.078 1 94.38 225 GLY A O 1
ATOM 1711 N N . ILE A 1 226 ? 9.742 -3.449 5.922 1 90.06 226 ILE A N 1
ATOM 1712 C CA . ILE A 1 226 ? 10.336 -2.166 6.281 1 90.06 226 ILE A CA 1
ATOM 1713 C C . ILE A 1 226 ? 9.922 -1.103 5.266 1 90.06 226 ILE A C 1
ATOM 1715 O O . ILE A 1 226 ? 9.477 -0.017 5.645 1 90.06 226 ILE A O 1
ATOM 1719 N N . MET A 1 227 ? 10.023 -1.469 4.027 1 90.31 227 MET A N 1
ATOM 1720 C CA . MET A 1 227 ? 9.742 -0.52 2.955 1 90.31 227 MET A CA 1
ATOM 1721 C C . MET A 1 227 ? 8.273 -0.116 2.955 1 90.31 227 MET A C 1
ATOM 1723 O O . MET A 1 227 ? 7.949 1.057 2.764 1 90.31 227 MET A O 1
ATOM 1727 N N . VAL A 1 228 ? 7.422 -1.068 3.17 1 95.38 228 VAL A N 1
ATOM 1728 C CA . VAL A 1 228 ? 5.992 -0.778 3.209 1 95.38 228 VAL A CA 1
ATOM 1729 C C . VAL A 1 228 ? 5.688 0.151 4.383 1 95.38 228 VAL A C 1
ATOM 1731 O O . VAL A 1 228 ? 4.957 1.135 4.227 1 95.38 228 VAL A O 1
ATOM 1734 N N . PHE A 1 229 ? 6.281 -0.099 5.496 1 93.62 229 PHE A N 1
ATOM 1735 C CA . PHE A 1 229 ? 6.031 0.697 6.691 1 93.62 229 PHE A CA 1
ATOM 1736 C C . PHE A 1 229 ? 6.5 2.133 6.496 1 93.62 229 PHE A C 1
ATOM 1738 O O . PHE A 1 229 ? 5.762 3.078 6.773 1 93.62 229 PHE A O 1
ATOM 1745 N N . ILE A 1 230 ? 7.645 2.324 6.047 1 90.12 230 ILE A N 1
ATOM 1746 C CA . ILE A 1 230 ? 8.195 3.666 5.898 1 90.12 230 ILE A CA 1
ATOM 1747 C C . ILE A 1 230 ? 7.363 4.453 4.883 1 90.12 230 ILE A C 1
ATOM 1749 O O . ILE A 1 230 ? 7.152 5.656 5.047 1 90.12 230 ILE A O 1
ATOM 1753 N N . SER A 1 231 ? 6.941 3.811 3.848 1 93.94 231 SER A N 1
ATOM 1754 C CA . SER A 1 231 ? 6.145 4.461 2.811 1 93.94 231 SER A CA 1
ATOM 1755 C C . SER A 1 231 ? 4.812 4.949 3.363 1 93.94 231 SER A C 1
ATOM 1757 O O . SER A 1 231 ? 4.406 6.086 3.111 1 93.94 231 SER A O 1
ATOM 1759 N N . LEU A 1 232 ? 4.207 4.102 4.184 1 94.38 232 LEU A N 1
ATOM 1760 C CA . LEU A 1 232 ? 2.854 4.391 4.648 1 94.38 232 LEU A CA 1
ATOM 1761 C C . LEU A 1 232 ? 2.883 5.281 5.887 1 94.38 232 LEU A C 1
ATOM 1763 O O . LEU A 1 232 ? 1.959 6.066 6.109 1 94.38 232 LEU A O 1
ATOM 1767 N N . ASP A 1 233 ? 3.918 5.203 6.656 1 91.88 233 ASP A N 1
ATOM 1768 C CA . ASP A 1 233 ? 3.959 5.91 7.934 1 91.88 233 ASP A CA 1
ATOM 1769 C C . ASP A 1 233 ? 4.723 7.227 7.812 1 91.88 233 ASP A C 1
ATOM 1771 O O . ASP A 1 233 ? 4.477 8.164 8.578 1 91.88 233 ASP A O 1
ATOM 1775 N N . GLU A 1 234 ? 5.613 7.305 6.926 1 89.69 234 GLU A N 1
ATOM 1776 C CA . GLU A 1 234 ? 6.488 8.477 6.898 1 89.69 234 GLU A CA 1
ATOM 1777 C C . GLU A 1 234 ? 6.383 9.211 5.566 1 89.69 234 GLU A C 1
ATOM 1779 O O . GLU A 1 234 ? 5.961 10.367 5.527 1 89.69 234 GLU A O 1
ATOM 1784 N N . LEU A 1 235 ? 6.59 8.57 4.461 1 91.5 235 LEU A N 1
ATOM 1785 C CA . LEU A 1 235 ? 6.715 9.242 3.172 1 91.5 235 LEU A CA 1
ATOM 1786 C C . LEU A 1 235 ? 5.375 9.812 2.723 1 91.5 235 LEU A C 1
ATOM 1788 O O . LEU A 1 235 ? 5.277 10.992 2.379 1 91.5 235 LEU A O 1
ATOM 1792 N N . LEU A 1 236 ? 4.379 8.961 2.775 1 92.44 236 LEU A N 1
ATOM 1793 C CA . LEU A 1 236 ? 3.088 9.383 2.25 1 92.44 236 LEU A CA 1
ATOM 1794 C C . LEU A 1 236 ? 2.479 10.477 3.125 1 92.44 236 LEU A C 1
ATOM 1796 O O . LEU A 1 236 ? 2 11.492 2.613 1 92.44 236 LEU A O 1
ATOM 1800 N N . PRO A 1 237 ? 2.531 10.352 4.453 1 90 237 PRO A N 1
ATOM 1801 C CA . PRO A 1 237 ? 2.021 11.438 5.293 1 90 237 PRO A CA 1
ATOM 1802 C C . PRO A 1 237 ? 2.789 12.742 5.098 1 90 237 PRO A C 1
ATOM 1804 O O . PRO A 1 237 ? 2.188 13.82 5.074 1 90 237 PRO A O 1
ATOM 1807 N N . SER A 1 238 ? 4.039 12.68 4.938 1 87.75 238 SER A N 1
ATOM 1808 C CA . SER A 1 238 ? 4.844 13.867 4.691 1 87.75 238 SER A CA 1
ATOM 1809 C C . SER A 1 238 ? 4.492 14.5 3.346 1 87.75 238 SER A C 1
ATOM 1811 O O . SER A 1 238 ? 4.418 15.727 3.229 1 87.75 238 SER A O 1
ATOM 1813 N N . ALA A 1 239 ? 4.273 13.68 2.373 1 90.81 239 ALA A N 1
ATOM 1814 C CA . ALA A 1 239 ? 3.885 14.156 1.049 1 90.81 239 ALA A CA 1
ATOM 1815 C C . ALA A 1 239 ? 2.574 14.938 1.111 1 90.81 239 ALA A C 1
ATOM 1817 O O . ALA A 1 239 ? 2.406 15.938 0.415 1 90.81 239 ALA A O 1
ATOM 1818 N N . ARG A 1 240 ? 1.714 14.547 1.934 1 88.44 240 ARG A N 1
ATOM 1819 C CA . ARG A 1 240 ? 0.388 15.148 2.037 1 88.44 240 ARG A CA 1
ATOM 1820 C C . ARG A 1 240 ? 0.427 16.406 2.887 1 88.44 240 ARG A C 1
ATOM 1822 O O . ARG A 1 240 ? -0.309 17.359 2.625 1 88.44 240 ARG A O 1
ATOM 1829 N N . GLU A 1 241 ? 1.209 16.312 3.877 1 83.44 241 GLU A N 1
ATOM 1830 C CA . GLU A 1 241 ? 1.274 17.406 4.832 1 83.44 241 GLU A CA 1
ATOM 1831 C C . GLU A 1 241 ? 1.902 18.656 4.203 1 83.44 241 GLU A C 1
ATOM 1833 O O . GLU A 1 241 ? 1.469 19.781 4.469 1 83.44 241 GLU A O 1
ATOM 1838 N N . TYR A 1 242 ? 2.846 18.484 3.35 1 76.12 242 TYR A N 1
ATOM 1839 C CA . TYR A 1 242 ? 3.619 19.625 2.869 1 76.12 242 TYR A CA 1
ATOM 1840 C C . TYR A 1 242 ? 3.199 20.016 1.456 1 76.12 242 TYR A C 1
ATOM 1842 O O . TYR A 1 242 ? 3.75 20.953 0.872 1 76.12 242 TYR A O 1
ATOM 1850 N N . GLY A 1 243 ? 2.217 19.297 0.92 1 70.5 243 GLY A N 1
ATOM 1851 C CA . GLY A 1 243 ? 1.69 19.625 -0.393 1 70.5 243 GLY A CA 1
ATOM 1852 C C . GLY A 1 243 ? 0.182 19.5 -0.483 1 70.5 243 GLY A C 1
ATOM 1853 O O . GLY A 1 243 ? -0.516 19.594 0.529 1 70.5 243 GLY A O 1
ATOM 1854 N N . GLU A 1 244 ? -0.224 19.594 -1.654 1 73.5 244 GLU A N 1
ATOM 1855 C CA . GLU A 1 244 ? -1.645 19.375 -1.908 1 73.5 244 GLU A CA 1
ATOM 1856 C C . GLU A 1 244 ? -1.97 17.891 -1.959 1 73.5 244 GLU A C 1
ATOM 1858 O O . GLU A 1 244 ? -1.227 17.109 -2.555 1 73.5 244 GLU A O 1
ATOM 1863 N N . HIS A 1 245 ? -2.967 17.5 -1.253 1 71.5 245 HIS A N 1
ATOM 1864 C CA . HIS A 1 245 ? -3.395 16.109 -1.091 1 71.5 245 HIS A CA 1
ATOM 1865 C C . HIS A 1 245 ? -3.443 15.391 -2.432 1 71.5 245 HIS A C 1
ATOM 1867 O O . HIS A 1 245 ? -2.861 14.32 -2.584 1 71.5 245 HIS A O 1
ATOM 1873 N N . HIS A 1 246 ? -3.854 16.016 -3.377 1 82.44 246 HIS A N 1
ATOM 1874 C CA . HIS A 1 246 ? -4.043 15.32 -4.645 1 82.44 246 HIS A CA 1
ATOM 1875 C C . HIS A 1 246 ? -2.713 15.125 -5.367 1 82.44 246 HIS A C 1
ATOM 1877 O O . HIS A 1 246 ? -2.531 14.133 -6.086 1 82.44 246 HIS A O 1
ATOM 1883 N N . LEU A 1 247 ? -1.75 15.938 -5.062 1 88.5 247 LEU A N 1
ATOM 1884 C CA . LEU A 1 247 ? -0.45 15.797 -5.711 1 88.5 247 LEU A CA 1
ATOM 1885 C C . LEU A 1 247 ? 0.308 14.594 -5.16 1 88.5 247 LEU A C 1
ATOM 1887 O O . LEU A 1 247 ? 0.993 13.891 -5.906 1 88.5 247 LEU A O 1
ATOM 1891 N N . SER A 1 248 ? 0.159 14.367 -3.867 1 92.31 248 SER A N 1
ATOM 1892 C CA . SER A 1 248 ? 0.812 13.219 -3.246 1 92.31 248 SER A CA 1
ATOM 1893 C C . SER A 1 248 ? 0.31 11.914 -3.842 1 92.31 248 SER A C 1
ATOM 1895 O O . SER A 1 248 ? 1.103 11.016 -4.145 1 92.31 248 SER A O 1
ATOM 1897 N N . ILE A 1 249 ? -0.943 11.812 -4.121 1 92.44 249 ILE A N 1
ATOM 1898 C CA . ILE A 1 249 ? -1.54 10.578 -4.621 1 92.44 249 ILE A CA 1
ATOM 1899 C C . ILE A 1 249 ? -1.196 10.398 -6.098 1 92.44 249 ILE A C 1
ATOM 1901 O O . ILE A 1 249 ? -0.964 9.281 -6.555 1 92.44 249 ILE A O 1
ATOM 1905 N N . TYR A 1 250 ? -1.188 11.492 -6.82 1 92.81 250 TYR A N 1
ATOM 1906 C CA . TYR A 1 250 ? -0.766 11.414 -8.211 1 92.81 250 TYR A CA 1
ATOM 1907 C C . TYR A 1 250 ? 0.672 10.922 -8.32 1 92.81 250 TYR A C 1
ATOM 1909 O O . TYR A 1 250 ? 0.988 10.094 -9.172 1 92.81 250 TYR A O 1
ATOM 1917 N N . GLY A 1 251 ? 1.495 11.469 -7.477 1 94.31 251 GLY A N 1
ATOM 1918 C CA . GLY A 1 251 ? 2.855 10.961 -7.414 1 94.31 251 GLY A CA 1
ATOM 1919 C C . GLY A 1 251 ? 2.926 9.484 -7.078 1 94.31 251 GLY A C 1
ATOM 1920 O O . GLY A 1 251 ? 3.686 8.734 -7.699 1 94.31 251 GLY A O 1
ATOM 1921 N N . LEU A 1 252 ? 2.146 9.102 -6.113 1 95.69 252 LEU A N 1
ATOM 1922 C CA . LEU A 1 252 ? 2.115 7.719 -5.66 1 95.69 252 LEU A CA 1
ATOM 1923 C C . LEU A 1 252 ? 1.733 6.781 -6.805 1 95.69 252 LEU A C 1
ATOM 1925 O O . LEU A 1 252 ? 2.414 5.785 -7.047 1 95.69 252 LEU A O 1
ATOM 1929 N N . ILE A 1 253 ? 0.708 7.102 -7.555 1 96 253 ILE A N 1
ATOM 1930 C CA . ILE A 1 253 ? 0.217 6.277 -8.656 1 96 253 ILE A CA 1
ATOM 1931 C C . ILE A 1 253 ? 1.258 6.234 -9.773 1 96 253 ILE A C 1
ATOM 1933 O O . ILE A 1 253 ? 1.516 5.172 -10.344 1 96 253 ILE A O 1
ATOM 1937 N N . ALA A 1 254 ? 1.812 7.367 -10.039 1 95.56 254 ALA A N 1
ATOM 1938 C CA . ALA A 1 254 ? 2.861 7.426 -11.055 1 95.56 254 ALA A CA 1
ATOM 1939 C C . ALA A 1 254 ? 4.047 6.543 -10.672 1 95.56 254 ALA A C 1
ATOM 1941 O O . ALA A 1 254 ? 4.594 5.828 -11.516 1 95.56 254 ALA A O 1
ATOM 1942 N N . GLY A 1 255 ? 4.43 6.641 -9.438 1 95 255 GLY A N 1
ATOM 1943 C CA . GLY A 1 255 ? 5.508 5.793 -8.953 1 95 255 GLY A CA 1
ATOM 1944 C C . GLY A 1 255 ? 5.199 4.312 -9.078 1 95 255 GLY A C 1
ATOM 1945 O O . GLY A 1 255 ? 6.039 3.533 -9.539 1 95 255 GLY A O 1
ATOM 1946 N N . MET A 1 256 ? 3.982 3.932 -8.68 1 96.06 256 MET A N 1
ATOM 1947 C CA . MET A 1 256 ? 3.557 2.543 -8.836 1 96.06 256 MET A CA 1
ATOM 1948 C C . MET A 1 256 ? 3.611 2.121 -10.305 1 96.06 256 MET A C 1
ATOM 1950 O O . MET A 1 256 ? 4.07 1.021 -10.617 1 96.06 256 MET A O 1
ATOM 1954 N N . GLY A 1 257 ? 3.139 3.004 -11.141 1 95.81 257 GLY A N 1
ATOM 1955 C CA . GLY A 1 257 ? 3.137 2.723 -12.562 1 95.81 257 GLY A CA 1
ATOM 1956 C C . GLY A 1 257 ? 4.527 2.512 -13.133 1 95.81 257 GLY A C 1
ATOM 1957 O O . GLY A 1 257 ? 4.766 1.546 -13.859 1 95.81 257 GLY A O 1
ATOM 1958 N N . VAL A 1 258 ? 5.414 3.361 -12.812 1 92.44 258 VAL A N 1
ATOM 1959 C CA . VAL A 1 258 ? 6.785 3.27 -13.305 1 92.44 258 VAL A CA 1
ATOM 1960 C C . VAL A 1 258 ? 7.422 1.969 -12.82 1 92.44 258 VAL A C 1
ATOM 1962 O O . VAL A 1 258 ? 8.094 1.278 -13.594 1 92.44 258 VAL A O 1
ATOM 1965 N N . MET A 1 259 ? 7.207 1.646 -11.594 1 91.56 259 MET A N 1
ATOM 1966 C CA . MET A 1 259 ? 7.781 0.416 -11.055 1 91.56 259 MET A CA 1
ATOM 1967 C C . MET A 1 259 ? 7.168 -0.809 -11.727 1 91.56 259 MET A C 1
ATOM 1969 O O . MET A 1 259 ? 7.879 -1.757 -12.07 1 91.56 259 MET A O 1
ATOM 1973 N N . ALA A 1 260 ? 5.855 -0.75 -11.945 1 94.5 260 ALA A N 1
ATOM 1974 C CA . ALA A 1 260 ? 5.176 -1.856 -12.617 1 94.5 260 ALA A CA 1
ATOM 1975 C C . ALA A 1 260 ? 5.727 -2.068 -14.023 1 94.5 260 ALA A C 1
ATOM 1977 O O . ALA A 1 260 ? 6.027 -3.197 -14.414 1 94.5 260 ALA A O 1
ATOM 1978 N N . ILE A 1 261 ? 5.883 -1.011 -14.742 1 92.44 261 ILE A N 1
ATOM 1979 C CA . ILE A 1 261 ? 6.395 -1.079 -16.109 1 92.44 261 ILE A CA 1
ATOM 1980 C C . ILE A 1 261 ? 7.832 -1.596 -16.094 1 92.44 261 ILE A C 1
ATOM 1982 O O . ILE A 1 261 ? 8.203 -2.428 -16.922 1 92.44 261 ILE A O 1
ATOM 1986 N N . SER A 1 262 ? 8.609 -1.132 -15.195 1 87.56 262 SER A N 1
ATOM 1987 C CA . SER A 1 262 ? 9.992 -1.579 -15.078 1 87.56 262 SER A CA 1
ATOM 1988 C C . SER A 1 262 ? 10.07 -3.084 -14.852 1 87.56 262 SER A C 1
ATOM 1990 O O . SER A 1 262 ? 10.891 -3.77 -15.461 1 87.56 262 SER A O 1
ATOM 1992 N N . LEU A 1 263 ? 9.227 -3.611 -13.992 1 88 263 LEU A N 1
ATOM 1993 C CA . LEU A 1 263 ? 9.219 -5.039 -13.695 1 88 263 LEU A CA 1
ATOM 1994 C C . LEU A 1 263 ? 8.789 -5.844 -14.922 1 88 263 LEU A C 1
ATOM 1996 O O . LEU A 1 263 ? 9.297 -6.945 -15.148 1 88 263 LEU A O 1
ATOM 2000 N N . LEU A 1 264 ? 7.867 -5.266 -15.711 1 90.38 264 LEU A N 1
ATOM 2001 C CA . LEU A 1 264 ? 7.363 -5.957 -16.891 1 90.38 264 LEU A CA 1
ATOM 2002 C C . LEU A 1 264 ? 8.422 -6.004 -17.984 1 90.38 264 LEU A C 1
ATOM 2004 O O . LEU A 1 264 ? 8.5 -6.977 -18.75 1 90.38 264 LEU A O 1
ATOM 2008 N N . LEU A 1 265 ? 9.164 -4.938 -18.094 1 85.81 265 LEU A N 1
ATOM 2009 C CA . LEU A 1 265 ? 10.164 -4.844 -19.156 1 85.81 265 LEU A CA 1
ATOM 2010 C C . LEU A 1 265 ? 11.305 -5.836 -18.922 1 85.81 265 LEU A C 1
ATOM 2012 O O . LEU A 1 265 ? 11.922 -6.309 -19.875 1 85.81 265 LEU A O 1
ATOM 2016 N N . PHE A 1 266 ? 11.531 -6.23 -17.688 1 74.5 266 PHE A N 1
ATOM 2017 C CA . PHE A 1 266 ? 12.656 -7.117 -17.406 1 74.5 266 PHE A CA 1
ATOM 2018 C C . PHE A 1 266 ? 12.172 -8.516 -17.062 1 74.5 266 PHE A C 1
ATOM 2020 O O . PHE A 1 266 ? 12.945 -9.344 -16.578 1 74.5 266 PHE A O 1
ATOM 2027 N N . LYS A 1 267 ? 10.836 -8.758 -17.125 1 69.06 267 LYS A N 1
ATOM 2028 C CA . LYS A 1 267 ? 10.312 -10.125 -17.031 1 69.06 267 LYS A CA 1
ATOM 2029 C C . LYS A 1 267 ? 10.414 -10.828 -18.391 1 69.06 267 LYS A C 1
ATOM 2031 O O . LYS A 1 267 ? 10.234 -10.211 -19.438 1 69.06 267 LYS A O 1
ATOM 2036 N N . MET B 1 1 ? -29.031 -27.5 -10.062 1 50.25 1 MET B N 1
ATOM 2037 C CA . MET B 1 1 ? -29.875 -26.609 -9.273 1 50.25 1 MET B CA 1
ATOM 2038 C C . MET B 1 1 ? -29.281 -26.359 -7.895 1 50.25 1 MET B C 1
ATOM 2040 O O . MET B 1 1 ? -29.188 -25.219 -7.445 1 50.25 1 MET B O 1
ATOM 2044 N N . ASN B 1 2 ? -28.641 -27.516 -7.262 1 68.19 2 ASN B N 1
ATOM 2045 C CA . ASN B 1 2 ? -28.078 -27.5 -5.914 1 68.19 2 ASN B CA 1
ATOM 2046 C C . ASN B 1 2 ? -26.781 -26.703 -5.844 1 68.19 2 ASN B C 1
ATOM 2048 O O . ASN B 1 2 ? -26.578 -25.938 -4.898 1 68.19 2 ASN B O 1
ATOM 2052 N N . ASN B 1 3 ? -26.234 -26.672 -7.012 1 81.94 3 ASN B N 1
ATOM 2053 C CA . ASN B 1 3 ? -24.953 -25.984 -7 1 81.94 3 ASN B CA 1
ATOM 2054 C C . ASN B 1 3 ? -25.125 -24.469 -7.109 1 81.94 3 ASN B C 1
ATOM 2056 O O . ASN B 1 3 ? -24.391 -23.719 -6.477 1 81.94 3 ASN B O 1
ATOM 2060 N N . VAL B 1 4 ? -26.312 -24.109 -7.742 1 84.5 4 VAL B N 1
ATOM 2061 C CA . VAL B 1 4 ? -26.547 -22.688 -7.949 1 84.5 4 VAL B CA 1
ATOM 2062 C C . VAL B 1 4 ? -26.984 -22.047 -6.641 1 84.5 4 VAL B C 1
ATOM 2064 O O . VAL B 1 4 ? -26.5 -20.969 -6.281 1 84.5 4 VAL B O 1
ATOM 2067 N N . ILE B 1 5 ? -27.828 -22.703 -5.953 1 88.56 5 ILE B N 1
ATOM 2068 C CA . ILE B 1 5 ? -28.328 -22.188 -4.684 1 88.56 5 ILE B CA 1
ATOM 2069 C C . ILE B 1 5 ? -27.172 -22.094 -3.686 1 88.56 5 ILE B C 1
ATOM 2071 O O . ILE B 1 5 ? -27.047 -21.094 -2.973 1 88.56 5 ILE B O 1
ATOM 2075 N N . PHE B 1 6 ? -26.453 -23.078 -3.666 1 89.94 6 PHE B N 1
ATOM 2076 C CA . PHE B 1 6 ? -25.312 -23.078 -2.758 1 89.94 6 PHE B CA 1
ATOM 2077 C C . PHE B 1 6 ? -24.344 -21.953 -3.105 1 89.94 6 PHE B C 1
ATOM 2079 O O . PHE B 1 6 ? -23.844 -21.25 -2.219 1 89.94 6 PHE B O 1
ATOM 2086 N N . ALA B 1 7 ? -24.109 -21.844 -4.387 1 88.56 7 ALA B N 1
ATOM 2087 C CA . ALA B 1 7 ? -23.234 -20.781 -4.855 1 88.56 7 ALA B CA 1
ATOM 2088 C C . ALA B 1 7 ? -23.766 -19.406 -4.453 1 88.56 7 ALA B C 1
ATOM 2090 O O . ALA B 1 7 ? -23.016 -18.547 -4.008 1 88.56 7 ALA B O 1
ATOM 2091 N N . PHE B 1 8 ? -25.016 -19.312 -4.559 1 90.88 8 PHE B N 1
ATOM 2092 C CA . PHE B 1 8 ? -25.641 -18.047 -4.203 1 90.88 8 PHE B CA 1
ATOM 2093 C C . PHE B 1 8 ? -25.578 -17.812 -2.697 1 90.88 8 PHE B C 1
ATOM 2095 O O . PHE B 1 8 ? -25.312 -16.688 -2.246 1 90.88 8 PHE B O 1
ATOM 2102 N N . LEU B 1 9 ? -25.812 -18.828 -1.922 1 91.75 9 LEU B N 1
ATOM 2103 C CA . LEU B 1 9 ? -25.797 -18.703 -0.469 1 91.75 9 LEU B CA 1
ATOM 2104 C C . LEU B 1 9 ? -24.406 -18.297 0.024 1 91.75 9 LEU B C 1
ATOM 2106 O O . LEU B 1 9 ? -24.266 -17.484 0.935 1 91.75 9 LEU B O 1
ATOM 2110 N N . ILE B 1 10 ? -23.469 -18.875 -0.549 1 88.44 10 ILE B N 1
ATOM 2111 C CA . ILE B 1 10 ? -22.094 -18.562 -0.17 1 88.44 10 ILE B CA 1
ATOM 2112 C C . ILE B 1 10 ? -21.781 -17.094 -0.49 1 88.44 10 ILE B C 1
ATOM 2114 O O . ILE B 1 10 ? -21.172 -16.391 0.319 1 88.44 10 ILE B O 1
ATOM 2118 N N . THR B 1 11 ? -22.219 -16.672 -1.626 1 90.38 11 THR B N 1
ATOM 2119 C CA . THR B 1 11 ? -22 -15.297 -2.041 1 90.38 11 THR B CA 1
ATOM 2120 C C . THR B 1 11 ? -22.781 -14.336 -1.149 1 90.38 11 THR B C 1
ATOM 2122 O O . THR B 1 11 ? -22.281 -13.273 -0.779 1 90.38 11 THR B O 1
ATOM 2125 N N . LEU B 1 12 ? -23.969 -14.789 -0.851 1 91.94 12 LEU B N 1
ATOM 2126 C CA . LEU B 1 12 ? -24.812 -13.992 0.033 1 91.94 12 LEU B CA 1
ATOM 2127 C C . LEU B 1 12 ? -24.172 -13.844 1.408 1 91.94 12 LEU B C 1
ATOM 2129 O O . LEU B 1 12 ? -24.172 -12.75 1.983 1 91.94 12 LEU B O 1
ATOM 2133 N N . LEU B 1 13 ? -23.656 -14.859 1.897 1 90.44 13 LEU B N 1
ATOM 2134 C CA . LEU B 1 13 ? -23 -14.828 3.201 1 90.44 13 LEU B CA 1
ATOM 2135 C C . LEU B 1 13 ? -21.797 -13.898 3.18 1 90.44 13 LEU B C 1
ATOM 2137 O O . LEU B 1 13 ? -21.562 -13.156 4.137 1 90.44 13 LEU B O 1
ATOM 2141 N N . ALA B 1 14 ? -21.078 -13.992 2.117 1 87 14 ALA B N 1
ATOM 2142 C CA . ALA B 1 14 ? -19.938 -13.094 1.977 1 87 14 ALA B CA 1
ATOM 2143 C C . ALA B 1 14 ? -20.391 -11.633 1.972 1 87 14 ALA B C 1
ATOM 2145 O O . ALA B 1 14 ? -19.797 -10.797 2.656 1 87 14 ALA B O 1
ATOM 2146 N N . GLY B 1 15 ? -21.453 -11.383 1.278 1 88.94 15 GLY B N 1
ATOM 2147 C CA . GLY B 1 15 ? -21.984 -10.031 1.234 1 88.94 15 GLY B CA 1
ATOM 2148 C C . GLY B 1 15 ? -22.547 -9.57 2.57 1 88.94 15 GLY B C 1
ATOM 2149 O O . GLY B 1 15 ? -22.375 -8.406 2.947 1 88.94 15 GLY B O 1
ATOM 2150 N N . LEU B 1 16 ? -23.109 -10.453 3.312 1 91.94 16 LEU B N 1
ATOM 2151 C CA . LEU B 1 16 ? -23.703 -10.148 4.609 1 91.94 16 LEU B CA 1
ATOM 2152 C C . LEU B 1 16 ? -22.625 -9.836 5.641 1 91.94 16 LEU B C 1
ATOM 2154 O O . LEU B 1 16 ? -22.906 -9.164 6.641 1 91.94 16 LEU B O 1
ATOM 2158 N N . SER B 1 17 ? -21.484 -10.281 5.441 1 92.81 17 SER B N 1
ATOM 2159 C CA . SER B 1 17 ? -20.391 -10 6.363 1 92.81 17 SER B CA 1
ATOM 2160 C C . SER B 1 17 ? -20.094 -8.5 6.422 1 92.81 17 SER B C 1
ATOM 2162 O O . SER B 1 17 ? -19.672 -7.988 7.461 1 92.81 17 SER B O 1
ATOM 2164 N N . THR B 1 18 ? -20.312 -7.828 5.309 1 92.44 18 THR B N 1
ATOM 2165 C CA . THR B 1 18 ? -20.234 -6.371 5.34 1 92.44 18 THR B CA 1
ATOM 2166 C C . THR B 1 18 ? -21.219 -5.793 6.344 1 92.44 18 THR B C 1
ATOM 2168 O O . THR B 1 18 ? -20.922 -4.809 7.023 1 92.44 18 THR B O 1
ATOM 2171 N N . GLY B 1 19 ? -22.391 -6.441 6.391 1 91.69 19 GLY B N 1
ATOM 2172 C CA . GLY B 1 19 ? -23.375 -6.051 7.379 1 91.69 19 GLY B CA 1
ATOM 2173 C C . GLY B 1 19 ? -22.891 -6.207 8.805 1 91.69 19 GLY B C 1
ATOM 2174 O O . GLY B 1 19 ? -23.156 -5.359 9.656 1 91.69 19 GLY B O 1
ATOM 2175 N N . ILE B 1 20 ? -22.172 -7.199 9.055 1 91.69 20 ILE B N 1
ATOM 2176 C CA . ILE B 1 20 ? -21.578 -7.414 10.375 1 91.69 20 ILE B CA 1
ATOM 2177 C C . ILE B 1 20 ? -20.625 -6.27 10.703 1 91.69 20 ILE B C 1
ATOM 2179 O O . ILE B 1 20 ? -20.672 -5.707 11.805 1 91.69 20 ILE B O 1
ATOM 2183 N N . GLY B 1 21 ? -19.797 -5.941 9.773 1 91.44 21 GLY B N 1
ATOM 2184 C CA . GLY B 1 21 ? -18.906 -4.801 9.961 1 91.44 21 GLY B CA 1
ATOM 2185 C C . GLY B 1 21 ? -19.656 -3.5 10.18 1 91.44 21 GLY B C 1
ATOM 2186 O O . GLY B 1 21 ? -19.219 -2.656 10.969 1 91.44 21 GLY B O 1
ATOM 2187 N N . SER B 1 22 ? -20.781 -3.42 9.531 1 92.56 22 SER B N 1
ATOM 2188 C CA . SER B 1 22 ? -21.609 -2.219 9.625 1 92.56 22 SER B CA 1
ATOM 2189 C C . SER B 1 22 ? -22.141 -2.033 11.039 1 92.56 22 SER B C 1
ATOM 2191 O O . SER B 1 22 ? -22.438 -0.911 11.461 1 92.56 22 SER B O 1
ATOM 2193 N N . CYS B 1 23 ? -22.281 -3.104 11.773 1 92.62 23 CYS B N 1
ATOM 2194 C CA . CYS B 1 23 ? -22.859 -3.066 13.117 1 92.62 23 CYS B CA 1
ATOM 2195 C C . CYS B 1 23 ? -21.906 -2.375 14.094 1 92.62 23 CYS B C 1
ATOM 2197 O O . CYS B 1 23 ? -22.328 -1.973 15.18 1 92.62 23 CYS B O 1
ATOM 2199 N N . ILE B 1 24 ? -20.719 -2.229 13.727 1 86.5 24 ILE B N 1
ATOM 2200 C CA . ILE B 1 24 ? -19.734 -1.622 14.609 1 86.5 24 ILE B CA 1
ATOM 2201 C C . ILE B 1 24 ? -20.141 -0.19 14.945 1 86.5 24 ILE B C 1
ATOM 2203 O O . ILE B 1 24 ? -19.812 0.327 16.016 1 86.5 24 ILE B O 1
ATOM 2207 N N . ALA B 1 25 ? -20.859 0.458 14.07 1 83.06 25 ALA B N 1
ATOM 2208 C CA . ALA B 1 25 ? -21.312 1.832 14.266 1 83.06 25 ALA B CA 1
ATOM 2209 C C . ALA B 1 25 ? -22.219 1.937 15.484 1 83.06 25 ALA B C 1
ATOM 2211 O O . ALA B 1 25 ? -22.281 2.984 16.125 1 83.06 25 ALA B O 1
ATOM 2212 N N . PHE B 1 26 ? -22.844 0.88 15.797 1 86.88 26 PHE B N 1
ATOM 2213 C CA . PHE B 1 26 ? -23.781 0.904 16.906 1 86.88 26 PHE B CA 1
ATOM 2214 C C . PHE B 1 26 ? -23.047 0.907 18.234 1 86.88 26 PHE B C 1
ATOM 2216 O O . PHE B 1 26 ? -23.625 1.252 19.266 1 86.88 26 PHE B O 1
ATOM 2223 N N . PHE B 1 27 ? -21.812 0.597 18.203 1 84.19 27 PHE B N 1
ATOM 2224 C CA . PHE B 1 27 ? -21.031 0.529 19.422 1 84.19 27 PHE B CA 1
ATOM 2225 C C . PHE B 1 27 ? -20.047 1.693 19.516 1 84.19 27 PHE B C 1
ATOM 2227 O O . PHE B 1 27 ? -19.328 1.831 20.5 1 84.19 27 PHE B O 1
ATOM 2234 N N . ALA B 1 28 ? -20.047 2.457 18.578 1 82.25 28 ALA B N 1
ATOM 2235 C CA . ALA B 1 28 ? -19.109 3.574 18.516 1 82.25 28 ALA B CA 1
ATOM 2236 C C . ALA B 1 28 ? -19.688 4.82 19.172 1 82.25 28 ALA B C 1
ATOM 2238 O O . ALA B 1 28 ? -20.906 4.984 19.234 1 82.25 28 ALA B O 1
ATOM 2239 N N . LYS B 1 29 ? -18.766 5.59 19.75 1 83.44 29 LYS B N 1
ATOM 2240 C CA . LYS B 1 29 ? -19.125 6.914 20.266 1 83.44 29 LYS B CA 1
ATOM 2241 C C . LYS B 1 29 ? -18.547 8.016 19.375 1 83.44 29 LYS B C 1
ATOM 2243 O O . LYS B 1 29 ? -17.359 8 19.047 1 83.44 29 LYS B O 1
ATOM 2248 N N . LYS B 1 30 ? -19.328 8.977 19 1 78.56 30 LYS B N 1
ATOM 2249 C CA . LYS B 1 30 ? -19 10.016 18.031 1 78.56 30 LYS B CA 1
ATOM 2250 C C . LYS B 1 30 ? -17.797 10.836 18.5 1 78.56 30 LYS B C 1
ATOM 2252 O O . LYS B 1 30 ? -17.047 11.375 17.688 1 78.56 30 LYS B O 1
ATOM 2257 N N . THR B 1 31 ? -17.578 10.797 19.719 1 74.88 31 THR B N 1
ATOM 2258 C CA . THR B 1 31 ? -16.516 11.633 20.297 1 74.88 31 THR B CA 1
ATOM 2259 C C . THR B 1 31 ? -15.188 10.883 20.328 1 74.88 31 THR B C 1
ATOM 2261 O O . THR B 1 31 ? -14.141 11.484 20.547 1 74.88 31 THR B O 1
ATOM 2264 N N . ASN B 1 32 ? -15.273 9.656 20.062 1 84.62 32 ASN B N 1
ATOM 2265 C CA . ASN B 1 32 ? -14.055 8.859 20.125 1 84.62 32 ASN B CA 1
ATOM 2266 C C . ASN B 1 32 ? -13.312 8.836 18.797 1 84.62 32 ASN B C 1
ATOM 2268 O O . ASN B 1 32 ? -13.469 7.902 18.016 1 84.62 32 ASN B O 1
ATOM 2272 N N . THR B 1 33 ? -12.461 9.727 18.609 1 86.06 33 THR B N 1
ATOM 2273 C CA . THR B 1 33 ? -11.734 9.867 17.359 1 86.06 33 THR B CA 1
ATOM 2274 C C . THR B 1 33 ? -10.633 8.812 17.25 1 86.06 33 THR B C 1
ATOM 2276 O O . THR B 1 33 ? -10.148 8.516 16.156 1 86.06 33 THR B O 1
ATOM 2279 N N . LYS B 1 34 ? -10.312 8.258 18.375 1 88.62 34 LYS B N 1
ATOM 2280 C CA . LYS B 1 34 ? -9.32 7.184 18.359 1 88.62 34 LYS B CA 1
ATOM 2281 C C . LYS B 1 34 ? -9.883 5.934 17.672 1 88.62 34 LYS B C 1
ATOM 2283 O O . LYS B 1 34 ? -9.195 5.293 16.875 1 88.62 34 LYS B O 1
ATOM 2288 N N . PHE B 1 35 ? -11.078 5.672 18.016 1 89.12 35 PHE B N 1
ATOM 2289 C CA . PHE B 1 35 ? -11.75 4.523 17.406 1 89.12 35 PHE B CA 1
ATOM 2290 C C . PHE B 1 35 ? -11.906 4.711 15.906 1 89.12 35 PHE B C 1
ATOM 2292 O O . PHE B 1 35 ? -11.688 3.773 15.133 1 89.12 35 PHE B O 1
ATOM 2299 N N . LEU B 1 36 ? -12.211 5.902 15.523 1 86.44 36 LEU B N 1
ATOM 2300 C CA . LEU B 1 36 ? -12.336 6.238 14.109 1 86.44 36 LEU B CA 1
ATOM 2301 C C . LEU B 1 36 ? -11.016 6.008 13.383 1 86.44 36 LEU B C 1
ATOM 2303 O O . LEU B 1 36 ? -10.977 5.34 12.344 1 86.44 36 LEU B O 1
ATOM 2307 N N . SER B 1 37 ? -10.031 6.461 13.961 1 92 37 SER B N 1
ATOM 2308 C CA . SER B 1 37 ? -8.695 6.391 13.367 1 92 37 SER B CA 1
ATOM 2309 C C . SER B 1 37 ? -8.227 4.945 13.227 1 92 37 SER B C 1
ATOM 2311 O O . SER B 1 37 ? -7.793 4.531 12.148 1 92 37 SER B O 1
ATOM 2313 N N . ILE B 1 38 ? -8.43 4.148 14.242 1 92.81 38 ILE B N 1
ATOM 2314 C CA . ILE B 1 38 ? -7.977 2.762 14.258 1 92.81 38 ILE B CA 1
ATOM 2315 C C . ILE B 1 38 ? -8.812 1.938 13.281 1 92.81 38 ILE B C 1
ATOM 2317 O O . ILE B 1 38 ? -8.273 1.115 12.539 1 92.81 38 ILE B O 1
ATOM 2321 N N . SER B 1 39 ? -10.078 2.217 13.258 1 91.19 39 SER B N 1
ATOM 2322 C CA . SER B 1 39 ? -10.984 1.452 12.406 1 91.19 39 SER B CA 1
ATOM 2323 C C . SER B 1 39 ? -10.695 1.701 10.93 1 91.19 39 SER B C 1
ATOM 2325 O O . SER B 1 39 ? -10.633 0.76 10.133 1 91.19 39 SER B O 1
ATOM 2327 N N . LEU B 1 40 ? -10.523 2.961 10.617 1 91.44 40 LEU B N 1
ATOM 2328 C CA . LEU B 1 40 ? -10.242 3.299 9.227 1 91.44 40 LEU B CA 1
ATOM 2329 C C . LEU B 1 40 ? -8.875 2.783 8.805 1 91.44 40 LEU B C 1
ATOM 2331 O O . LEU B 1 40 ? -8.711 2.266 7.699 1 91.44 40 LEU B O 1
ATOM 2335 N N . GLY B 1 41 ? -7.926 2.91 9.672 1 94.62 41 GLY B N 1
ATOM 2336 C CA . GLY B 1 41 ? -6.613 2.34 9.414 1 94.62 41 GLY B CA 1
ATOM 2337 C C . GLY B 1 41 ? -6.641 0.835 9.227 1 94.62 41 GLY B C 1
ATOM 2338 O O . GLY B 1 41 ? -6.004 0.305 8.312 1 94.62 41 GLY B O 1
ATOM 2339 N N . PHE B 1 42 ? -7.359 0.178 10.102 1 94.5 42 PHE B N 1
ATOM 2340 C CA . PHE B 1 42 ? -7.512 -1.271 10.039 1 94.5 42 PHE B CA 1
ATOM 2341 C C . PHE B 1 42 ? -8.094 -1.697 8.695 1 94.5 42 PHE B C 1
ATOM 2343 O O . PHE B 1 42 ? -7.559 -2.598 8.047 1 94.5 42 PHE B O 1
ATOM 2350 N N . SER B 1 43 ? -9.109 -1 8.289 1 91.94 43 SER B N 1
ATOM 2351 C CA . SER B 1 43 ? -9.758 -1.312 7.02 1 91.94 43 SER B CA 1
ATOM 2352 C C . SER B 1 43 ? -8.82 -1.075 5.844 1 91.94 43 SER B C 1
ATOM 2354 O O . SER B 1 43 ? -8.75 -1.891 4.922 1 91.94 43 SER B O 1
ATOM 2356 N N . ALA B 1 44 ? -8.086 0.014 5.859 1 94.56 44 ALA B N 1
ATOM 2357 C CA . ALA B 1 44 ? -7.117 0.315 4.809 1 94.56 44 ALA B CA 1
ATOM 2358 C C . ALA B 1 44 ? -6.055 -0.775 4.715 1 94.56 44 ALA B C 1
ATOM 2360 O O . ALA B 1 44 ? -5.703 -1.217 3.617 1 94.56 44 ALA B O 1
ATOM 2361 N N . GLY B 1 45 ? -5.586 -1.263 5.836 1 95.69 45 GLY B N 1
ATOM 2362 C CA . GLY B 1 45 ? -4.578 -2.311 5.875 1 95.69 45 GLY B CA 1
ATOM 2363 C C . GLY B 1 45 ? -5.055 -3.617 5.27 1 95.69 45 GLY B C 1
ATOM 2364 O O . GLY B 1 45 ? -4.34 -4.242 4.484 1 95.69 45 GLY B O 1
ATOM 2365 N N . VAL B 1 46 ? -6.203 -3.977 5.66 1 93.31 46 VAL B N 1
ATOM 2366 C CA . VAL B 1 46 ? -6.789 -5.203 5.129 1 93.31 46 VAL B CA 1
ATOM 2367 C C . VAL B 1 46 ? -6.898 -5.109 3.609 1 93.31 46 VAL B C 1
ATOM 2369 O O . VAL B 1 46 ? -6.477 -6.02 2.893 1 93.31 46 VAL B O 1
ATOM 2372 N N . MET B 1 47 ? -7.398 -4.023 3.164 1 90.44 47 MET B N 1
ATOM 2373 C CA . MET B 1 47 ? -7.688 -3.852 1.742 1 90.44 47 MET B CA 1
ATOM 2374 C C . MET B 1 47 ? -6.402 -3.787 0.928 1 90.44 47 MET B C 1
ATOM 2376 O O . MET B 1 47 ? -6.316 -4.367 -0.157 1 90.44 47 MET B O 1
ATOM 2380 N N . ILE B 1 48 ? -5.406 -3.121 1.415 1 94.94 48 ILE B N 1
ATOM 2381 C CA . ILE B 1 48 ? -4.129 -3.027 0.718 1 94.94 48 ILE B CA 1
ATOM 2382 C C . ILE B 1 48 ? -3.49 -4.41 0.626 1 94.94 48 ILE B C 1
ATOM 2384 O O . ILE B 1 48 ? -3.051 -4.828 -0.448 1 94.94 48 ILE B O 1
ATOM 2388 N N . TYR B 1 49 ? -3.492 -5.102 1.7 1 94.81 49 TYR B N 1
ATOM 2389 C CA . TYR B 1 49 ? -2.838 -6.402 1.763 1 94.81 49 TYR B CA 1
ATOM 2390 C C . TYR B 1 49 ? -3.529 -7.406 0.849 1 94.81 49 TYR B C 1
ATOM 2392 O O . TYR B 1 49 ? -2.877 -8.078 0.049 1 94.81 49 TYR B O 1
ATOM 2400 N N . VAL B 1 50 ? -4.793 -7.5 0.941 1 89.44 50 VAL B N 1
ATOM 2401 C CA . VAL B 1 50 ? -5.523 -8.5 0.166 1 89.44 50 VAL B CA 1
ATOM 2402 C C . VAL B 1 50 ? -5.418 -8.172 -1.322 1 89.44 50 VAL B C 1
ATOM 2404 O O . VAL B 1 50 ? -5.344 -9.078 -2.158 1 89.44 50 VAL B O 1
ATOM 2407 N N . SER B 1 51 ? -5.43 -6.91 -1.656 1 91.62 51 SER B N 1
ATOM 2408 C CA . SER B 1 51 ? -5.398 -6.496 -3.055 1 91.62 51 SER B CA 1
ATOM 2409 C C . SER B 1 51 ? -4.055 -6.82 -3.697 1 91.62 51 SER B C 1
ATOM 2411 O O . SER B 1 51 ? -4.004 -7.379 -4.797 1 91.62 51 SER B O 1
ATOM 2413 N N . MET B 1 52 ? -3.023 -6.586 -2.963 1 94.62 52 MET B N 1
ATOM 2414 C CA . MET B 1 52 ? -1.707 -6.664 -3.592 1 94.62 52 MET B CA 1
ATOM 2415 C C . MET B 1 52 ? -1.095 -8.047 -3.404 1 94.62 52 MET B C 1
ATOM 2417 O O . MET B 1 52 ? -0.344 -8.516 -4.258 1 94.62 52 MET B O 1
ATOM 2421 N N . ILE B 1 53 ? -1.452 -8.75 -2.346 1 93.31 53 ILE B N 1
ATOM 2422 C CA . ILE B 1 53 ? -0.814 -10.023 -2.039 1 93.31 53 ILE B CA 1
ATOM 2423 C C . ILE B 1 53 ? -1.685 -11.172 -2.549 1 93.31 53 ILE B C 1
ATOM 2425 O O . ILE B 1 53 ? -1.184 -12.266 -2.826 1 93.31 53 ILE B O 1
ATOM 2429 N N . GLU B 1 54 ? -2.92 -10.922 -2.654 1 88.56 54 GLU B N 1
ATOM 2430 C CA . GLU B 1 54 ? -3.789 -12.039 -3.016 1 88.56 54 GLU B CA 1
ATOM 2431 C C . GLU B 1 54 ? -4.484 -11.789 -4.352 1 88.56 54 GLU B C 1
ATOM 2433 O O . GLU B 1 54 ? -4.348 -12.578 -5.289 1 88.56 54 GLU B O 1
ATOM 2438 N N . ILE B 1 55 ? -5.152 -10.695 -4.473 1 86.44 55 ILE B N 1
ATOM 2439 C CA . ILE B 1 55 ? -6.023 -10.445 -5.617 1 86.44 55 ILE B CA 1
ATOM 2440 C C . ILE B 1 55 ? -5.176 -10.211 -6.867 1 86.44 55 ILE B C 1
ATOM 2442 O O . ILE B 1 55 ? -5.457 -10.766 -7.93 1 86.44 55 ILE B O 1
ATOM 2446 N N . PHE B 1 56 ? -4.172 -9.414 -6.781 1 94.38 56 PHE B N 1
ATOM 2447 C CA . PHE B 1 56 ? -3.309 -9.109 -7.914 1 94.38 56 PHE B CA 1
ATOM 2448 C C . PHE B 1 56 ? -2.646 -10.375 -8.445 1 94.38 56 PHE B C 1
ATOM 2450 O O . PHE B 1 56 ? -2.744 -10.68 -9.641 1 94.38 56 PHE B O 1
ATOM 2457 N N . PRO B 1 57 ? -2.035 -11.211 -7.613 1 93.12 57 PRO B N 1
ATOM 2458 C CA . PRO B 1 57 ? -1.442 -12.453 -8.117 1 93.12 57 PRO B CA 1
ATOM 2459 C C . PRO B 1 57 ? -2.48 -13.406 -8.703 1 93.12 57 PRO B C 1
ATOM 2461 O O . PRO B 1 57 ? -2.203 -14.094 -9.695 1 93.12 57 PRO B O 1
ATOM 2464 N N . LYS B 1 58 ? -3.6 -13.414 -8.078 1 87.12 58 LYS B N 1
ATOM 2465 C CA . LYS B 1 58 ? -4.664 -14.258 -8.617 1 87.12 58 LYS B CA 1
ATOM 2466 C C . LYS B 1 58 ? -5.055 -13.805 -10.023 1 87.12 58 LYS B C 1
ATOM 2468 O O . LYS B 1 58 ? -5.254 -14.633 -10.914 1 87.12 58 LYS B O 1
ATOM 2473 N N . ALA B 1 59 ? -5.234 -12.508 -10.156 1 91.81 59 ALA B N 1
ATOM 2474 C CA . ALA B 1 59 ? -5.531 -11.953 -11.469 1 91.81 59 ALA B CA 1
ATOM 2475 C C . ALA B 1 59 ? -4.418 -12.273 -12.469 1 91.81 59 ALA B C 1
ATOM 2477 O O . ALA B 1 59 ? -4.688 -12.688 -13.594 1 91.81 59 ALA B O 1
ATOM 2478 N N . GLN B 1 60 ? -3.232 -12.125 -12.031 1 96 60 GLN B N 1
ATOM 2479 C CA . GLN B 1 60 ? -2.08 -12.383 -12.891 1 96 60 GLN B CA 1
ATOM 2480 C C . GLN B 1 60 ? -2.021 -13.844 -13.312 1 96 60 GLN B C 1
ATOM 2482 O O . GLN B 1 60 ? -1.766 -14.156 -14.477 1 96 60 GLN B O 1
ATOM 2487 N N . ASP B 1 61 ? -2.256 -14.727 -12.383 1 93.12 61 ASP B N 1
ATOM 2488 C CA . ASP B 1 61 ? -2.254 -16.156 -12.68 1 93.12 61 ASP B CA 1
ATOM 2489 C C . ASP B 1 61 ? -3.311 -16.5 -13.727 1 93.12 61 ASP B C 1
ATOM 2491 O O . ASP B 1 61 ? -3.029 -17.219 -14.688 1 93.12 61 ASP B O 1
ATOM 2495 N N . ALA B 1 62 ? -4.465 -15.969 -13.539 1 89.31 62 ALA B N 1
ATOM 2496 C CA . ALA B 1 62 ? -5.562 -16.234 -14.469 1 89.31 62 ALA B CA 1
ATOM 2497 C C . ALA B 1 62 ? -5.242 -15.703 -15.867 1 89.31 62 ALA B C 1
ATOM 2499 O O . ALA B 1 62 ? -5.465 -16.391 -16.859 1 89.31 62 ALA B O 1
ATOM 2500 N N . LEU B 1 63 ? -4.684 -14.57 -15.898 1 95.5 63 LEU B N 1
ATOM 2501 C CA . LEU B 1 63 ? -4.426 -13.922 -17.188 1 95.5 63 LEU B CA 1
ATOM 2502 C C . LEU B 1 63 ? -3.211 -14.539 -17.859 1 95.5 63 LEU B C 1
ATOM 2504 O O . LEU B 1 63 ? -3.203 -14.711 -19.094 1 95.5 63 LEU B O 1
ATOM 2508 N N . THR B 1 64 ? -2.193 -14.883 -17.094 1 96.5 64 THR B N 1
ATOM 2509 C CA . THR B 1 64 ? -1.007 -15.477 -17.688 1 96.5 64 THR B CA 1
ATOM 2510 C C . THR B 1 64 ? -1.301 -16.891 -18.172 1 96.5 64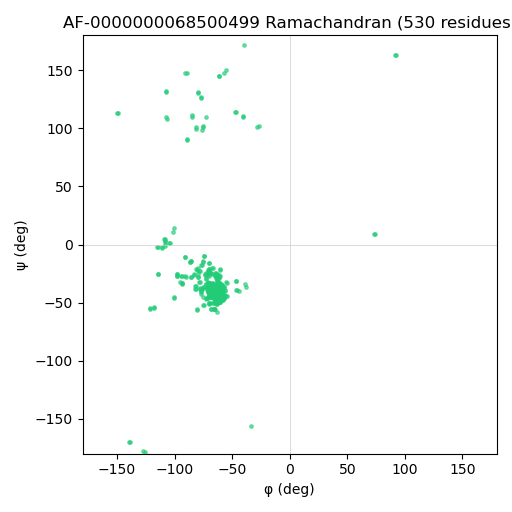 THR B C 1
ATOM 2512 O O . THR B 1 64 ? -0.747 -17.344 -19.188 1 96.5 64 THR B O 1
ATOM 2515 N N . LYS B 1 65 ? -2.117 -17.641 -17.531 1 94.19 65 LYS B N 1
ATOM 2516 C CA . LYS B 1 65 ? -2.521 -18.969 -17.953 1 94.19 65 LYS B CA 1
ATOM 2517 C C . LYS B 1 65 ? -3.314 -18.922 -19.25 1 94.19 65 LYS B C 1
ATOM 2519 O O . LYS B 1 65 ? -3.174 -19.812 -20.109 1 94.19 65 LYS B O 1
ATOM 2524 N N . SER B 1 66 ? -4.066 -17.875 -19.391 1 93.75 66 SER B N 1
ATOM 2525 C CA . SER B 1 66 ? -4.98 -17.812 -20.531 1 93.75 66 SER B CA 1
ATOM 2526 C C . SER B 1 66 ? -4.34 -17.094 -21.719 1 93.75 66 SER B C 1
ATOM 2528 O O . SER B 1 66 ? -4.625 -17.422 -22.875 1 93.75 66 SER B O 1
ATOM 2530 N N . MET B 1 67 ? -3.498 -16.109 -21.438 1 96.12 67 MET B N 1
ATOM 2531 C CA . MET B 1 67 ? -3.004 -15.258 -22.516 1 96.12 67 MET B CA 1
ATOM 2532 C C . MET B 1 67 ? -1.501 -15.438 -22.703 1 96.12 67 MET B C 1
ATOM 2534 O O . MET B 1 67 ? -0.917 -14.867 -23.625 1 96.12 67 MET B O 1
ATOM 2538 N N . GLY B 1 68 ? -0.887 -16.25 -21.891 1 95.5 68 GLY B N 1
ATOM 2539 C CA . GLY B 1 68 ? 0.565 -16.328 -21.891 1 95.5 68 GLY B CA 1
ATOM 2540 C C . GLY B 1 68 ? 1.212 -15.383 -20.891 1 95.5 68 GLY B C 1
ATOM 2541 O O . GLY B 1 68 ? 0.569 -14.453 -20.391 1 95.5 68 GLY B O 1
ATOM 2542 N N . GLU B 1 69 ? 2.424 -15.602 -20.578 1 94.62 69 GLU B N 1
ATOM 2543 C CA . GLU B 1 69 ? 3.129 -14.906 -19.516 1 94.62 69 GLU B CA 1
ATOM 2544 C C . GLU B 1 69 ? 3.244 -13.414 -19.812 1 94.62 69 GLU B C 1
ATOM 2546 O O . GLU B 1 69 ? 2.902 -12.578 -18.969 1 94.62 69 GLU B O 1
ATOM 2551 N N . LYS B 1 70 ? 3.703 -13.062 -20.969 1 94.44 70 LYS B N 1
ATOM 2552 C CA . LYS B 1 70 ? 3.965 -11.664 -21.297 1 94.44 70 LYS B CA 1
ATOM 2553 C C . LYS B 1 70 ? 2.666 -10.867 -21.391 1 94.44 70 LYS B C 1
ATOM 2555 O O . LYS B 1 70 ? 2.465 -9.914 -20.641 1 94.44 70 LYS B O 1
ATOM 2560 N N . LEU B 1 71 ? 1.78 -11.312 -22.203 1 96.06 71 LEU B N 1
ATOM 2561 C CA . LEU B 1 71 ? 0.53 -10.586 -22.406 1 96.06 71 LEU B CA 1
ATOM 2562 C C . LEU B 1 71 ? -0.316 -10.594 -21.141 1 96.06 71 LEU B C 1
ATOM 2564 O O . LEU B 1 71 ? -0.982 -9.609 -20.828 1 96.06 71 LEU B O 1
ATOM 2568 N N . GLY B 1 72 ? -0.302 -11.719 -20.438 1 97.31 72 GLY B N 1
ATOM 2569 C CA . GLY B 1 72 ? -1.047 -11.812 -19.203 1 97.31 72 GLY B CA 1
ATOM 2570 C C . GLY B 1 72 ? -0.552 -10.859 -18.125 1 97.31 72 GLY B C 1
ATOM 2571 O O . GLY B 1 72 ? -1.352 -10.234 -17.422 1 97.31 72 GLY B O 1
ATOM 2572 N N . SER B 1 73 ? 0.761 -10.742 -18.047 1 96.81 73 SER B N 1
ATOM 2573 C CA . SER B 1 73 ? 1.346 -9.836 -17.062 1 96.81 73 SER B CA 1
ATOM 2574 C C . SER B 1 73 ? 1.04 -8.383 -17.391 1 96.81 73 SER B C 1
ATOM 2576 O O . SER B 1 73 ? 0.672 -7.602 -16.516 1 96.81 73 SER B O 1
ATOM 2578 N N . TRP B 1 74 ? 1.138 -8.031 -18.641 1 97.25 74 TRP B N 1
ATOM 2579 C CA . TRP B 1 74 ? 0.832 -6.672 -19.062 1 97.25 74 TRP B CA 1
ATOM 2580 C C . TRP B 1 74 ? -0.642 -6.348 -18.844 1 97.25 74 TRP B C 1
ATOM 2582 O O . TRP B 1 74 ? -0.981 -5.27 -18.344 1 97.25 74 TRP B O 1
ATOM 2592 N N . SER B 1 75 ? -1.454 -7.285 -19.188 1 97.81 75 SER B N 1
ATOM 2593 C CA . SER B 1 75 ? -2.891 -7.082 -19.031 1 97.81 75 SER B CA 1
ATOM 2594 C C . SER B 1 75 ? -3.26 -6.887 -17.562 1 97.81 75 SER B C 1
ATOM 2596 O O . SER B 1 75 ? -4.129 -6.074 -17.234 1 97.81 75 SER B O 1
ATOM 2598 N N . THR B 1 76 ? -2.609 -7.652 -16.703 1 97.44 76 THR B N 1
ATOM 2599 C CA . THR B 1 76 ? -2.859 -7.531 -15.266 1 97.44 76 THR B CA 1
ATOM 2600 C C . THR B 1 76 ? -2.541 -6.121 -14.781 1 97.44 76 THR B C 1
ATOM 2602 O O . THR B 1 76 ? -3.361 -5.492 -14.102 1 97.44 76 THR B O 1
ATOM 2605 N N . VAL B 1 77 ? -1.399 -5.648 -15.188 1 98 77 VAL B N 1
ATOM 2606 C CA . VAL B 1 77 ? -0.926 -4.34 -14.742 1 98 77 VAL B CA 1
ATOM 2607 C C . VAL B 1 77 ? -1.822 -3.244 -15.312 1 98 77 VAL B C 1
ATOM 2609 O O . VAL B 1 77 ? -2.246 -2.34 -14.594 1 98 77 VAL B O 1
ATOM 2612 N N . ILE B 1 78 ? -2.137 -3.342 -16.547 1 98 78 ILE B N 1
ATOM 2613 C CA . ILE B 1 78 ? -2.971 -2.338 -17.203 1 98 78 ILE B CA 1
ATOM 2614 C C . ILE B 1 78 ? -4.344 -2.299 -16.531 1 98 78 ILE B C 1
ATOM 2616 O O . ILE B 1 78 ? -4.852 -1.225 -16.203 1 98 78 ILE B O 1
ATOM 2620 N N . ALA B 1 79 ? -4.926 -3.455 -16.344 1 96.19 79 ALA B N 1
ATOM 2621 C CA . ALA B 1 79 ? -6.234 -3.535 -15.711 1 96.19 79 ALA B CA 1
ATOM 2622 C C . ALA B 1 79 ? -6.191 -2.965 -14.297 1 96.19 79 ALA B C 1
ATOM 2624 O O . ALA B 1 79 ? -7.109 -2.26 -13.875 1 96.19 79 ALA B O 1
ATOM 2625 N N . PHE B 1 80 ? -5.152 -3.27 -13.586 1 97.31 80 PHE B N 1
ATOM 2626 C CA . PHE B 1 80 ? -4.949 -2.779 -12.227 1 97.31 80 PHE B CA 1
ATOM 2627 C C . PHE B 1 80 ? -4.957 -1.255 -12.203 1 97.31 80 PHE B C 1
ATOM 2629 O O . PHE B 1 80 ? -5.66 -0.647 -11.391 1 97.31 80 PHE B O 1
ATOM 2636 N N . PHE B 1 81 ? -4.273 -0.689 -13.102 1 97.94 81 PHE B N 1
ATOM 2637 C CA . PHE B 1 81 ? -4.164 0.765 -13.125 1 97.94 81 PHE B CA 1
ATOM 2638 C C . PHE B 1 81 ? -5.406 1.391 -13.75 1 97.94 81 PHE B C 1
ATOM 2640 O O . PHE B 1 81 ? -5.75 2.533 -13.445 1 97.94 81 PHE B O 1
ATOM 2647 N N . ILE B 1 82 ? -6.07 0.729 -14.609 1 96.62 82 ILE B N 1
ATOM 2648 C CA . ILE B 1 82 ? -7.367 1.19 -15.094 1 96.62 82 ILE B CA 1
ATOM 2649 C C . ILE B 1 82 ? -8.352 1.292 -13.93 1 96.62 82 ILE B C 1
ATOM 2651 O O . ILE B 1 82 ? -9.117 2.252 -13.836 1 96.62 82 ILE B O 1
ATOM 2655 N N . GLY B 1 83 ? -8.336 0.282 -13.062 1 93.25 83 GLY B N 1
ATOM 2656 C CA . GLY B 1 83 ? -9.148 0.357 -11.859 1 93.25 83 GLY B CA 1
ATOM 2657 C C . GLY B 1 83 ? -8.875 1.596 -11.031 1 93.25 83 GLY B C 1
ATOM 2658 O O . GLY B 1 83 ? -9.805 2.273 -10.586 1 93.25 83 GLY B O 1
ATOM 2659 N N . MET B 1 84 ? -7.578 1.901 -10.859 1 94.62 84 MET B N 1
ATOM 2660 C CA . MET B 1 84 ? -7.199 3.107 -10.133 1 94.62 84 MET B CA 1
ATOM 2661 C C . MET B 1 84 ? -7.711 4.355 -10.836 1 94.62 84 MET B C 1
ATOM 2663 O O . MET B 1 84 ? -8.211 5.281 -10.195 1 94.62 84 MET B O 1
ATOM 2667 N N . ALA B 1 85 ? -7.602 4.348 -12.109 1 94.5 85 ALA B N 1
ATOM 2668 C CA . ALA B 1 85 ? -8.031 5.5 -12.891 1 94.5 85 ALA B CA 1
ATOM 2669 C C . ALA B 1 85 ? -9.539 5.699 -12.805 1 94.5 85 ALA B C 1
ATOM 2671 O O . ALA B 1 85 ? -10.023 6.828 -12.68 1 94.5 85 ALA B O 1
ATOM 2672 N N . ILE B 1 86 ? -10.312 4.652 -12.836 1 91.12 86 ILE B N 1
ATOM 2673 C CA . ILE B 1 86 ? -11.766 4.703 -12.773 1 91.12 86 ILE B CA 1
ATOM 2674 C C . ILE B 1 86 ? -12.203 5.324 -11.445 1 91.12 86 ILE B C 1
ATOM 2676 O O . ILE B 1 86 ? -12.992 6.273 -11.422 1 91.12 86 ILE B O 1
ATOM 2680 N N . ILE B 1 87 ? -11.656 4.84 -10.391 1 89.38 87 ILE B N 1
ATOM 2681 C CA . ILE B 1 87 ? -12.094 5.32 -9.086 1 89.38 87 ILE B CA 1
ATOM 2682 C C . ILE B 1 87 ? -11.57 6.734 -8.852 1 89.38 87 ILE B C 1
ATOM 2684 O O . ILE B 1 87 ? -12.219 7.543 -8.188 1 89.38 87 ILE B O 1
ATOM 2688 N N . ALA B 1 88 ? -10.391 7.027 -9.367 1 90.12 88 ALA B N 1
ATOM 2689 C CA . ALA B 1 88 ? -9.875 8.391 -9.297 1 90.12 88 ALA B CA 1
ATOM 2690 C C . ALA B 1 88 ? -10.805 9.367 -10.023 1 90.12 88 ALA B C 1
ATOM 2692 O O . ALA B 1 88 ? -11.039 10.477 -9.547 1 90.12 88 ALA B O 1
ATOM 2693 N N . ALA B 1 89 ? -11.281 8.984 -11.148 1 88.75 89 ALA B N 1
ATOM 2694 C CA . ALA B 1 89 ? -12.211 9.805 -11.914 1 88.75 89 ALA B CA 1
ATOM 2695 C C . ALA B 1 89 ? -13.516 10.008 -11.141 1 88.75 89 ALA B C 1
ATOM 2697 O O . ALA B 1 89 ? -14.055 11.117 -11.102 1 88.75 89 ALA B O 1
ATOM 2698 N N . ILE B 1 90 ? -13.992 9.016 -10.5 1 85.62 90 ILE B N 1
ATOM 2699 C CA . ILE B 1 90 ? -15.211 9.094 -9.711 1 85.62 90 ILE B CA 1
ATOM 2700 C C . ILE B 1 90 ? -14.992 10.023 -8.516 1 85.62 90 ILE B C 1
ATOM 2702 O O . ILE B 1 90 ? -15.867 10.812 -8.164 1 85.62 90 ILE B O 1
ATOM 2706 N N . ASP B 1 91 ? -13.812 9.867 -7.887 1 86.25 91 ASP B N 1
ATOM 2707 C CA . ASP B 1 91 ? -13.445 10.711 -6.754 1 86.25 91 ASP B CA 1
ATOM 2708 C C . ASP B 1 91 ? -13.508 12.188 -7.133 1 86.25 91 ASP B C 1
ATOM 2710 O O . ASP B 1 91 ? -13.953 13.023 -6.336 1 86.25 91 ASP B O 1
ATOM 2714 N N . LYS B 1 92 ? -13.078 12.539 -8.32 1 83.5 92 LYS B N 1
ATOM 2715 C CA . LYS B 1 92 ? -13.07 13.922 -8.781 1 83.5 92 LYS B CA 1
ATOM 2716 C C . LYS B 1 92 ? -14.492 14.43 -9.039 1 83.5 92 LYS B C 1
ATOM 2718 O O . LYS B 1 92 ? -14.75 15.633 -8.969 1 83.5 92 LYS B O 1
ATOM 2723 N N . LEU B 1 93 ? -15.359 13.555 -9.328 1 81 93 LEU B N 1
ATOM 2724 C CA . LEU B 1 93 ? -16.734 13.922 -9.656 1 81 93 LEU B CA 1
ATOM 2725 C C . LEU B 1 93 ? -17.547 14.156 -8.383 1 81 93 LEU B C 1
ATOM 2727 O O . LEU B 1 93 ? -18.609 14.773 -8.438 1 81 93 LEU B O 1
ATOM 2731 N N . ILE B 1 94 ? -17.094 13.625 -7.332 1 76.5 94 ILE B N 1
ATOM 2732 C CA . ILE B 1 94 ? -17.781 13.844 -6.062 1 76.5 94 ILE B CA 1
ATOM 2733 C C . ILE B 1 94 ? -17.297 15.141 -5.434 1 76.5 94 ILE B C 1
ATOM 2735 O O . ILE B 1 94 ? -16.094 15.32 -5.199 1 76.5 94 ILE B O 1
ATOM 2739 N N . PRO B 1 95 ? -18.125 16.234 -5.32 1 63.81 95 PRO B N 1
ATOM 2740 C CA . PRO B 1 95 ? -17.719 17.562 -4.82 1 63.81 95 PRO B CA 1
ATOM 2741 C C . PRO B 1 95 ? -16.922 17.484 -3.525 1 63.81 95 PRO B C 1
ATOM 2743 O O . PRO B 1 95 ? -17.234 16.688 -2.641 1 63.81 95 PRO B O 1
ATOM 2746 N N . GLN B 1 96 ? -15.664 17.859 -3.52 1 59.69 96 GLN B N 1
ATOM 2747 C CA . GLN B 1 96 ? -14.797 17.953 -2.348 1 59.69 96 GLN B CA 1
ATOM 2748 C C . GLN B 1 96 ? -15.125 19.188 -1.518 1 59.69 96 GLN B C 1
ATOM 2750 O O . GLN B 1 96 ? -15.383 20.266 -2.068 1 59.69 96 GLN B O 1
ATOM 2755 N N . GLU B 1 97 ? -15.805 19.047 -0.466 1 52.38 97 GLU B N 1
ATOM 2756 C CA . GLU B 1 97 ? -15.828 20.328 0.248 1 52.38 97 GLU B CA 1
ATOM 2757 C C . GLU B 1 97 ? -14.414 20.812 0.557 1 52.38 97 GLU B C 1
ATOM 2759 O O . GLU B 1 97 ? -13.477 20.016 0.614 1 52.38 97 GLU B O 1
ATOM 2764 N N . GLU B 1 98 ? -14.125 22.094 0.596 1 44.88 98 GLU B N 1
ATOM 2765 C CA . GLU B 1 98 ? -12.883 22.844 0.757 1 44.88 98 GLU B CA 1
ATOM 2766 C C . GLU B 1 98 ? -11.977 22.203 1.809 1 44.88 98 GLU B C 1
ATOM 2768 O O . GLU B 1 98 ? -12.461 21.656 2.799 1 44.88 98 GLU B O 1
ATOM 2773 N N . ASN B 1 99 ? -10.953 21.656 1.407 1 45.09 99 ASN B N 1
ATOM 2774 C CA . ASN B 1 99 ? -9.859 21.156 2.242 1 45.09 99 ASN B CA 1
ATOM 2775 C C . ASN B 1 99 ? -9.773 21.922 3.561 1 45.09 99 ASN B C 1
ATOM 2777 O O . ASN B 1 99 ? -9.562 23.125 3.57 1 45.09 99 ASN B O 1
ATOM 2781 N N . PRO B 1 100 ? -10.219 21.406 4.582 1 43.31 100 PRO B N 1
ATOM 2782 C CA . PRO B 1 100 ? -10.219 22.141 5.848 1 43.31 100 PRO B CA 1
ATOM 2783 C C . PRO B 1 100 ? -8.883 22.812 6.137 1 43.31 100 PRO B C 1
ATOM 2785 O O . PRO B 1 100 ? -8.812 23.719 6.98 1 43.31 100 PRO B O 1
ATOM 2788 N N . HIS B 1 101 ? -7.852 22.141 5.641 1 42.09 101 HIS B N 1
ATOM 2789 C CA . HIS B 1 101 ? -6.559 22.734 5.953 1 42.09 101 HIS B CA 1
ATOM 2790 C C . HIS B 1 101 ? -6.406 24.109 5.297 1 42.09 101 HIS B C 1
ATOM 2792 O O . HIS B 1 101 ? -5.453 24.828 5.582 1 42.09 101 HIS B O 1
ATOM 2798 N N . GLU B 1 102 ? -7.121 24.297 4.258 1 41.78 102 GLU B N 1
ATOM 2799 C CA . GLU B 1 102 ? -6.996 25.578 3.568 1 41.78 102 GLU B CA 1
ATOM 2800 C C . GLU B 1 102 ? -7.793 26.672 4.277 1 41.78 102 GLU B C 1
ATOM 2802 O O . GLU B 1 102 ? -7.777 27.828 3.859 1 41.78 102 GLU B O 1
ATOM 2807 N N . ILE B 1 103 ? -8.836 26.328 5.012 1 40.78 103 ILE B N 1
ATOM 2808 C CA . ILE B 1 103 ? -9.664 27.391 5.555 1 40.78 103 ILE B CA 1
ATOM 2809 C C . ILE B 1 103 ? -8.961 28.031 6.75 1 40.78 103 ILE B C 1
ATOM 2811 O O . ILE B 1 103 ? -8.711 27.375 7.758 1 40.78 103 ILE B O 1
ATOM 2815 N N . LYS B 1 104 ? -8.297 29.141 6.637 1 46.16 104 LYS B N 1
ATOM 2816 C CA . LYS B 1 104 ? -7.625 30.125 7.48 1 46.16 104 LYS B CA 1
ATOM 2817 C C . LYS B 1 104 ? -8.328 30.281 8.82 1 46.16 104 LYS B C 1
ATOM 2819 O O . LYS B 1 104 ? -9.438 29.766 9.008 1 46.16 104 LYS B O 1
ATOM 2824 N N . LYS B 1 105 ? -8.078 31.562 9.469 1 47.34 105 LYS B N 1
ATOM 2825 C CA . LYS B 1 105 ? -7.973 32.25 10.75 1 47.34 105 LYS B CA 1
ATOM 2826 C C . LYS B 1 105 ? -9.297 32.219 11.508 1 47.34 105 LYS B C 1
ATOM 2828 O O . LYS B 1 105 ? -9.328 32.031 12.719 1 47.34 105 LYS B O 1
ATOM 2833 N N . MET B 1 106 ? -10.32 32.75 10.891 1 44.12 106 MET B N 1
ATOM 2834 C CA . MET B 1 106 ? -11.383 33.281 11.734 1 44.12 106 MET B CA 1
ATOM 2835 C C . MET B 1 106 ? -12.555 32.312 11.82 1 44.12 106 MET B C 1
ATOM 2837 O O . MET B 1 106 ? -13.695 32.719 12.047 1 44.12 106 MET B O 1
ATOM 2841 N N . GLU B 1 107 ? -12.281 31.109 11.383 1 54.69 107 GLU B N 1
ATOM 2842 C CA . GLU B 1 107 ? -13.508 30.312 11.43 1 54.69 107 GLU B CA 1
ATOM 2843 C C . GLU B 1 107 ? -13.82 29.875 12.859 1 54.69 107 GLU B C 1
ATOM 2845 O O . GLU B 1 107 ? -12.922 29.484 13.602 1 54.69 107 GLU B O 1
ATOM 2850 N N . ASN B 1 108 ? -14.961 30.094 13.406 1 63.56 108 ASN B N 1
ATOM 2851 C CA . ASN B 1 108 ? -15.461 29.672 14.711 1 63.56 108 ASN B CA 1
ATOM 2852 C C . ASN B 1 108 ? -15.516 28.156 14.82 1 63.56 108 ASN B C 1
ATOM 2854 O O . ASN B 1 108 ? -15.484 27.453 13.812 1 63.56 108 ASN B O 1
ATOM 2858 N N . ILE B 1 109 ? -15.281 27.547 15.898 1 66.62 109 ILE B N 1
ATOM 2859 C CA . ILE B 1 109 ? -15.273 26.141 16.297 1 66.62 109 ILE B CA 1
ATOM 2860 C C . ILE B 1 109 ? -16.438 25.406 15.609 1 66.62 109 ILE B C 1
ATOM 2862 O O . ILE B 1 109 ? -16.266 24.281 15.141 1 66.62 109 ILE B O 1
ATOM 2866 N N . GLU B 1 110 ? -17.531 26.094 15.422 1 70.56 110 GLU B N 1
ATOM 2867 C CA . GLU B 1 110 ? -18.703 25.484 14.828 1 70.56 110 GLU B CA 1
ATOM 2868 C C . GLU B 1 110 ? -18.5 25.219 13.336 1 70.56 110 GLU B C 1
ATOM 2870 O O . GLU B 1 110 ? -18.875 24.156 12.828 1 70.56 110 GLU B O 1
ATOM 2875 N N . GLU B 1 111 ? -17.875 26.125 12.734 1 70.31 111 GLU B N 1
ATOM 2876 C CA . GLU B 1 111 ? -17.641 25.984 11.305 1 70.31 111 GLU B CA 1
ATOM 2877 C C . GLU B 1 111 ? -16.641 24.875 11.008 1 70.31 111 GLU B C 1
ATOM 2879 O O . GLU B 1 111 ? -16.781 24.125 10.031 1 70.31 111 GLU B O 1
ATOM 2884 N N . LYS B 1 112 ? -15.727 24.734 11.898 1 71.81 112 LYS B N 1
ATOM 2885 C CA . LYS B 1 112 ? -14.734 23.656 11.758 1 71.81 112 LYS B CA 1
ATOM 2886 C C . LYS B 1 112 ? -15.383 22.281 11.906 1 71.81 112 LYS B C 1
ATOM 2888 O O . LYS B 1 112 ? -15.055 21.359 11.164 1 71.81 112 LYS B O 1
ATOM 2893 N N . ASN B 1 113 ? -16.312 22.25 12.773 1 76.69 113 ASN B N 1
ATOM 2894 C CA . ASN B 1 113 ? -17 20.984 12.992 1 76.69 113 ASN B CA 1
ATOM 2895 C C . ASN B 1 113 ? -17.891 20.609 11.812 1 76.69 113 ASN B C 1
ATOM 2897 O O . ASN B 1 113 ? -17.969 19.453 11.422 1 76.69 113 ASN B O 1
ATOM 2901 N N . ILE B 1 114 ? -18.484 21.625 11.336 1 75.69 114 ILE B N 1
ATOM 2902 C CA . ILE B 1 114 ? -19.359 21.406 10.195 1 75.69 114 ILE B CA 1
ATOM 2903 C C . ILE B 1 114 ? -18.531 20.922 9 1 75.69 114 ILE B C 1
ATOM 2905 O O . ILE B 1 114 ? -18.922 19.984 8.305 1 75.69 114 ILE B O 1
ATOM 2909 N N . LYS B 1 115 ? -17.453 21.484 8.82 1 73.75 115 LYS B N 1
ATOM 2910 C CA . LYS B 1 115 ? -16.594 21.109 7.707 1 73.75 115 LYS B CA 1
ATOM 2911 C C . LYS B 1 115 ? -16.031 19.703 7.895 1 73.75 115 LYS B C 1
ATOM 2913 O O . LYS B 1 115 ? -15.953 18.922 6.941 1 73.75 115 LYS B O 1
ATOM 2918 N N . LYS B 1 116 ? -15.742 19.5 9.086 1 78.56 116 LYS B N 1
ATOM 2919 C CA . LYS B 1 116 ? -15.234 18.156 9.414 1 78.56 116 LYS B CA 1
ATOM 2920 C C . LYS B 1 116 ? -16.297 17.094 9.148 1 78.56 116 LYS B C 1
ATOM 2922 O O . LYS B 1 116 ? -16 16.047 8.578 1 78.56 116 LYS B O 1
ATOM 2927 N N . ASN B 1 117 ? -17.438 17.406 9.508 1 84.75 117 ASN B N 1
ATOM 2928 C CA . ASN B 1 117 ? -18.547 16.469 9.312 1 84.75 117 ASN B CA 1
ATOM 2929 C C . ASN B 1 117 ? -18.828 16.25 7.832 1 84.75 117 ASN B C 1
ATOM 2931 O O . ASN B 1 117 ? -19.094 15.117 7.406 1 84.75 117 ASN B O 1
ATOM 2935 N N . LYS B 1 118 ? -18.734 17.266 7.113 1 85.75 118 LYS B N 1
ATOM 2936 C CA . LYS B 1 118 ? -18.969 17.156 5.68 1 85.75 118 LYS B CA 1
ATOM 2937 C C . LYS B 1 118 ? -17.891 16.328 4.996 1 85.75 118 LYS B C 1
ATOM 2939 O O . LYS B 1 118 ? -18.188 15.523 4.109 1 85.75 118 LYS B O 1
ATOM 2944 N N . SER B 1 119 ? -16.734 16.5 5.453 1 85.62 119 SER B N 1
ATOM 2945 C CA . SER B 1 119 ? -15.617 15.742 4.891 1 85.62 119 SER B CA 1
ATOM 2946 C C . SER B 1 119 ? -15.734 14.258 5.219 1 85.62 119 SER B C 1
ATOM 2948 O O . SER B 1 119 ? -15.5 13.406 4.359 1 85.62 119 SER B O 1
ATOM 2950 N N . LEU B 1 120 ? -16.172 14.023 6.367 1 88.06 120 LEU B N 1
ATOM 2951 C CA . LEU B 1 120 ? -16.328 12.633 6.785 1 88.06 120 LEU B CA 1
ATOM 2952 C C . LEU B 1 120 ? -17.5 11.984 6.039 1 88.06 120 LEU B C 1
ATOM 2954 O O . LEU B 1 120 ? -17.406 10.812 5.66 1 88.06 120 LEU B O 1
ATOM 2958 N N . LEU B 1 121 ? -18.5 12.727 5.883 1 89.81 121 LEU B N 1
ATOM 2959 C CA . LEU B 1 121 ? -19.625 12.188 5.145 1 89.81 121 LEU B CA 1
ATOM 2960 C C . LEU B 1 121 ? -19.25 11.883 3.703 1 89.81 121 LEU B C 1
ATOM 2962 O O . LEU B 1 121 ? -19.625 10.844 3.16 1 89.81 121 LEU B O 1
ATOM 2966 N N . ARG B 1 122 ? -18.516 12.719 3.133 1 89 122 ARG B N 1
ATOM 2967 C CA . ARG B 1 122 ? -18.016 12.484 1.779 1 89 122 ARG B CA 1
ATOM 2968 C C . ARG B 1 122 ? -17.172 11.219 1.715 1 89 122 ARG B C 1
ATOM 2970 O O . ARG B 1 122 ? -17.328 10.414 0.788 1 89 122 ARG B O 1
ATOM 2977 N N . THR B 1 123 ? -16.312 11.078 2.67 1 87.44 123 THR B N 1
ATOM 2978 C CA . THR B 1 123 ? -15.492 9.875 2.75 1 87.44 123 THR B CA 1
ATOM 2979 C C . THR B 1 123 ? -16.359 8.625 2.82 1 87.44 123 THR B C 1
ATOM 2981 O O . THR B 1 123 ? -16.125 7.656 2.102 1 87.44 123 THR B O 1
ATOM 2984 N N . GLY B 1 124 ? -17.359 8.719 3.646 1 90.19 124 GLY B N 1
ATOM 2985 C CA . GLY B 1 124 ? -18.266 7.594 3.801 1 90.19 124 GLY B CA 1
ATOM 2986 C C . GLY B 1 124 ? -19.016 7.258 2.527 1 90.19 124 GLY B C 1
ATOM 2987 O O . GLY B 1 124 ? -19.094 6.094 2.129 1 90.19 124 GLY B O 1
ATOM 2988 N N . ILE B 1 125 ? -19.516 8.211 1.877 1 89.25 125 ILE B N 1
ATOM 2989 C CA . ILE B 1 125 ? -20.328 8.016 0.676 1 89.25 125 ILE B CA 1
ATOM 2990 C C . ILE B 1 125 ? -19.438 7.535 -0.469 1 89.25 125 ILE B C 1
ATOM 2992 O O . ILE B 1 125 ? -19.797 6.609 -1.197 1 89.25 125 ILE B O 1
ATOM 2996 N N . PHE B 1 126 ? -18.328 8.133 -0.59 1 89.19 126 PHE B N 1
ATOM 2997 C CA . PHE B 1 126 ? -17.391 7.73 -1.622 1 89.19 126 PHE B CA 1
ATOM 2998 C C . PHE B 1 126 ? -16.953 6.285 -1.416 1 89.19 126 PHE B C 1
ATOM 3000 O O . PHE B 1 126 ? -16.875 5.508 -2.371 1 89.19 126 PHE B O 1
ATOM 3007 N N . THR B 1 127 ? -16.656 5.98 -0.224 1 90.5 127 THR B N 1
ATOM 3008 C CA . THR B 1 127 ? -16.219 4.625 0.097 1 90.5 127 THR B CA 1
ATOM 3009 C C . THR B 1 127 ? -17.344 3.627 -0.155 1 90.5 127 THR B C 1
ATOM 3011 O O . THR B 1 127 ? -17.109 2.545 -0.695 1 90.5 127 THR B O 1
ATOM 3014 N N . ALA B 1 128 ? -18.531 4.043 0.21 1 91.81 128 ALA B N 1
ATOM 3015 C CA . ALA B 1 128 ? -19.688 3.184 -0.026 1 91.81 128 ALA B CA 1
ATOM 3016 C C . ALA B 1 128 ? -19.859 2.883 -1.513 1 91.81 128 ALA B C 1
ATOM 3018 O O . ALA B 1 128 ? -20.094 1.734 -1.898 1 91.81 128 ALA B O 1
ATOM 3019 N N . MET B 1 129 ? -19.734 3.83 -2.297 1 89.69 129 MET B N 1
ATOM 3020 C CA . MET B 1 129 ? -19.859 3.662 -3.74 1 89.69 129 MET B CA 1
ATOM 3021 C C . MET B 1 129 ? -18.75 2.783 -4.297 1 89.69 129 MET B C 1
ATOM 3023 O O . MET B 1 129 ? -19 1.879 -5.094 1 89.69 129 MET B O 1
ATOM 3027 N N . ALA B 1 130 ? -17.594 3.086 -3.879 1 87.12 130 ALA B N 1
ATOM 3028 C CA . ALA B 1 130 ? -16.453 2.309 -4.336 1 87.12 130 ALA B CA 1
ATOM 3029 C C . ALA B 1 130 ? -16.594 0.837 -3.963 1 87.12 130 ALA B C 1
ATOM 3031 O O . ALA B 1 130 ? -16.328 -0.048 -4.781 1 87.12 130 ALA B O 1
ATOM 3032 N N . ILE B 1 131 ? -17.031 0.619 -2.746 1 89.38 131 ILE B N 1
ATOM 3033 C CA . ILE B 1 131 ? -17.203 -0.743 -2.254 1 89.38 131 ILE B CA 1
ATOM 3034 C C . ILE B 1 131 ? -18.328 -1.429 -3.016 1 89.38 131 ILE B C 1
ATOM 3036 O O . ILE B 1 131 ? -18.234 -2.611 -3.354 1 89.38 131 ILE B O 1
ATOM 3040 N N . ALA B 1 132 ? -19.344 -0.667 -3.277 1 90 132 ALA B N 1
ATOM 3041 C CA . ALA B 1 132 ? -20.438 -1.228 -4.07 1 90 132 ALA B CA 1
ATOM 3042 C C . ALA B 1 132 ? -19.953 -1.665 -5.445 1 90 132 ALA B C 1
ATOM 3044 O O . ALA B 1 132 ? -20.281 -2.76 -5.91 1 90 132 ALA B O 1
ATOM 3045 N N . ILE B 1 133 ? -19.188 -0.9 -6.059 1 84.81 133 ILE B N 1
ATOM 3046 C CA . ILE B 1 133 ? -18.656 -1.192 -7.383 1 84.81 133 ILE B CA 1
ATOM 3047 C C . ILE B 1 133 ? -17.719 -2.396 -7.309 1 84.81 133 ILE B C 1
ATOM 3049 O O . ILE B 1 133 ? -17.766 -3.283 -8.164 1 84.81 133 ILE B O 1
ATOM 3053 N N . HIS B 1 134 ? -16.969 -2.41 -6.289 1 85.12 134 HIS B N 1
ATOM 3054 C CA . HIS B 1 134 ? -15.992 -3.471 -6.09 1 85.12 134 HIS B CA 1
ATOM 3055 C C . HIS B 1 134 ? -16.672 -4.793 -5.754 1 85.12 134 HIS B C 1
ATOM 3057 O O . HIS B 1 134 ? -16.25 -5.852 -6.227 1 85.12 134 HIS B O 1
ATOM 3063 N N . ASN B 1 135 ? -17.672 -4.723 -4.938 1 89.44 135 ASN B N 1
ATOM 3064 C CA . ASN B 1 135 ? -18.344 -5.918 -4.441 1 89.44 135 ASN B CA 1
ATOM 3065 C C . ASN B 1 135 ? -19.141 -6.613 -5.547 1 89.44 135 ASN B C 1
ATOM 3067 O O . ASN B 1 135 ? -19.406 -7.812 -5.465 1 89.44 135 ASN B O 1
ATOM 3071 N N . PHE B 1 136 ? -19.453 -5.852 -6.586 1 85.62 136 PHE B N 1
ATOM 3072 C CA . PHE B 1 136 ? -20.219 -6.43 -7.676 1 85.62 136 PHE B CA 1
ATOM 3073 C C . PHE B 1 136 ? -19.422 -7.516 -8.391 1 85.62 136 PHE B C 1
ATOM 3075 O O . PHE B 1 136 ? -19.844 -8.672 -8.438 1 85.62 136 PHE B O 1
ATOM 3082 N N . PRO B 1 137 ? -18.266 -7.254 -8.867 1 81.19 137 PRO B N 1
ATOM 3083 C CA . PRO B 1 137 ? -17.422 -8.266 -9.508 1 81.19 137 PRO B CA 1
ATOM 3084 C C . PRO B 1 137 ? -17.016 -9.391 -8.555 1 81.19 137 PRO B C 1
ATOM 3086 O O . PRO B 1 137 ? -16.922 -10.547 -8.961 1 81.19 137 PRO B O 1
ATOM 3089 N N . GLU B 1 138 ? -16.797 -9.047 -7.332 1 82.62 138 GLU B N 1
ATOM 3090 C CA . GLU B 1 138 ? -16.438 -10.047 -6.336 1 82.62 138 GLU B CA 1
ATOM 3091 C C . GLU B 1 138 ? -17.547 -11.07 -6.133 1 82.62 138 GLU B C 1
ATOM 3093 O O . GLU B 1 138 ? -17.297 -12.258 -5.973 1 82.62 138 GLU B O 1
ATOM 3098 N N . GLY B 1 139 ? -18.75 -10.531 -6.094 1 87.38 139 GLY B N 1
ATOM 3099 C CA . GLY B 1 139 ? -19.906 -11.422 -6 1 87.38 139 GLY B CA 1
ATOM 3100 C C . GLY B 1 139 ? -20 -12.391 -7.164 1 87.38 139 GLY B C 1
ATOM 3101 O O . GLY B 1 139 ? -20.281 -13.578 -6.969 1 87.38 139 GLY B O 1
ATOM 3102 N N . LEU B 1 140 ? -19.734 -11.891 -8.281 1 83.88 140 LEU B N 1
ATOM 3103 C CA . LEU B 1 140 ? -19.766 -12.727 -9.477 1 83.88 140 LEU B CA 1
ATOM 3104 C C . LEU B 1 140 ? -18.672 -13.789 -9.414 1 83.88 140 LEU B C 1
ATOM 3106 O O . LEU B 1 140 ? -18.938 -14.969 -9.695 1 83.88 140 LEU B O 1
ATOM 3110 N N . ALA B 1 141 ? -17.531 -13.414 -9.07 1 78.88 141 ALA B N 1
ATOM 3111 C CA . ALA B 1 141 ? -16.406 -14.328 -9.008 1 78.88 141 ALA B CA 1
ATOM 3112 C C . ALA B 1 141 ? -16.641 -15.422 -7.973 1 78.88 141 ALA B C 1
ATOM 3114 O O . ALA B 1 141 ? -16.344 -16.594 -8.219 1 78.88 141 ALA B O 1
ATOM 3115 N N . THR B 1 142 ? -17.094 -15.031 -6.852 1 83.75 142 THR B N 1
ATOM 3116 C CA . THR B 1 142 ? -17.391 -15.992 -5.793 1 83.75 142 THR B CA 1
ATOM 3117 C C . THR B 1 142 ? -18.453 -16.984 -6.246 1 83.75 142 THR B C 1
ATOM 3119 O O . THR B 1 142 ? -18.328 -18.188 -6.023 1 83.75 142 THR B O 1
ATOM 3122 N N . PHE B 1 143 ? -19.438 -16.453 -6.863 1 86.94 143 PHE B N 1
ATOM 3123 C CA . PHE B 1 143 ? -20.531 -17.281 -7.348 1 86.94 143 PHE B CA 1
ATOM 3124 C C . PHE B 1 143 ? -20.047 -18.281 -8.391 1 86.94 143 PHE B C 1
ATOM 3126 O O . PHE B 1 143 ? -20.344 -19.469 -8.297 1 86.94 143 PHE B O 1
ATOM 3133 N N . ILE B 1 144 ? -19.312 -17.922 -9.258 1 79.81 144 ILE B N 1
ATOM 3134 C CA . ILE B 1 144 ? -18.828 -18.75 -10.344 1 79.81 144 ILE B CA 1
ATOM 3135 C C . ILE B 1 144 ? -17.859 -19.797 -9.797 1 79.81 144 ILE B C 1
ATOM 3137 O O . ILE B 1 144 ? -17.875 -20.969 -10.219 1 79.81 144 ILE B O 1
ATOM 3141 N N . SER B 1 145 ? -16.969 -19.328 -8.945 1 77.44 145 SER B N 1
ATOM 3142 C CA . SER B 1 145 ? -16.047 -20.281 -8.344 1 77.44 145 SER B CA 1
ATOM 3143 C C . SER B 1 145 ? -16.797 -21.391 -7.613 1 77.44 145 SER B C 1
ATOM 3145 O O . SER B 1 145 ? -16.375 -22.547 -7.637 1 77.44 145 SER B O 1
ATOM 3147 N N . ALA B 1 146 ? -17.875 -21 -7.016 1 83 146 ALA B N 1
ATOM 3148 C CA . ALA B 1 146 ? -18.672 -21.969 -6.27 1 83 146 ALA B CA 1
ATOM 3149 C C . ALA B 1 146 ? -19.422 -22.906 -7.211 1 83 146 ALA B C 1
ATOM 3151 O O . ALA B 1 146 ? -19.656 -24.062 -6.883 1 83 146 ALA B O 1
ATOM 3152 N N . LEU B 1 147 ? -19.75 -22.422 -8.383 1 81.06 147 LEU B N 1
ATOM 3153 C CA . LEU B 1 147 ? -20.406 -23.25 -9.383 1 81.06 147 LEU B CA 1
ATOM 3154 C C . LEU B 1 147 ? -19.438 -24.281 -9.953 1 81.06 147 LEU B C 1
ATOM 3156 O O . LEU B 1 147 ? -19.844 -25.406 -10.273 1 81.06 147 LEU B O 1
ATOM 3160 N N . ASP B 1 148 ? -18.25 -23.844 -10 1 76.38 148 ASP B N 1
ATOM 3161 C CA . ASP B 1 148 ? -17.234 -24.703 -10.609 1 76.38 148 ASP B CA 1
ATOM 3162 C C . ASP B 1 148 ? -16.75 -25.766 -9.641 1 76.38 148 ASP B C 1
ATOM 3164 O O . ASP B 1 148 ? -16.719 -26.953 -9.977 1 76.38 148 ASP B O 1
ATOM 3168 N N . ASP B 1 149 ? -16.266 -25.266 -8.469 1 79.88 149 ASP B N 1
ATOM 3169 C CA . ASP B 1 149 ? -15.734 -26.172 -7.465 1 79.88 149 ASP B CA 1
ATOM 3170 C C . ASP B 1 149 ? -15.945 -25.625 -6.055 1 79.88 149 ASP B C 1
ATOM 3172 O O . ASP B 1 149 ? -15.25 -24.703 -5.629 1 79.88 149 ASP B O 1
ATOM 3176 N N . VAL B 1 150 ? -16.734 -26.281 -5.367 1 78.62 150 VAL B N 1
ATOM 3177 C CA . VAL B 1 150 ? -17.109 -25.828 -4.027 1 78.62 150 VAL B CA 1
ATOM 3178 C C . VAL B 1 150 ? -15.906 -25.906 -3.102 1 78.62 150 VAL B C 1
ATOM 3180 O O . VAL B 1 150 ? -15.75 -25.062 -2.205 1 78.62 150 VAL B O 1
ATOM 3183 N N . THR B 1 151 ? -15.086 -26.875 -3.359 1 77.81 151 THR B N 1
ATOM 3184 C CA . THR B 1 151 ? -13.914 -27.062 -2.504 1 77.81 151 THR B CA 1
ATOM 3185 C C . THR B 1 151 ? -12.969 -25.875 -2.621 1 77.81 151 THR B C 1
ATOM 3187 O O . THR B 1 151 ? -12.336 -25.484 -1.641 1 77.81 151 THR B O 1
ATOM 3190 N N . ILE B 1 152 ? -13.047 -25.266 -3.732 1 73 152 ILE B N 1
ATOM 3191 C CA . ILE B 1 152 ? -12.195 -24.109 -3.98 1 73 152 ILE B CA 1
ATOM 3192 C C . ILE B 1 152 ? -12.914 -22.828 -3.539 1 73 152 ILE B C 1
ATOM 3194 O O . ILE B 1 152 ? -12.273 -21.891 -3.07 1 73 152 ILE B O 1
ATOM 3198 N N . ALA B 1 153 ? -14.195 -22.906 -3.588 1 75.75 153 ALA B N 1
ATOM 3199 C CA . ALA B 1 153 ? -14.992 -21.703 -3.367 1 75.75 153 ALA B CA 1
ATOM 3200 C C . ALA B 1 153 ? -15.094 -21.391 -1.88 1 75.75 153 ALA B C 1
ATOM 3202 O O . ALA B 1 153 ? -15.164 -20.219 -1.494 1 75.75 153 ALA B O 1
ATOM 3203 N N . ILE B 1 154 ? -15.102 -22.344 -1.076 1 81.56 154 ILE B N 1
ATOM 3204 C CA . ILE B 1 154 ? -15.336 -22.141 0.348 1 81.56 154 ILE B CA 1
ATOM 3205 C C . ILE B 1 154 ? -14.195 -21.312 0.945 1 81.56 154 ILE B C 1
ATOM 3207 O O . ILE B 1 154 ? -14.438 -20.266 1.569 1 81.56 154 ILE B O 1
ATOM 3211 N N . PRO B 1 155 ? -12.945 -21.703 0.673 1 75.19 155 PRO B N 1
ATOM 3212 C CA . PRO B 1 155 ? -11.875 -20.859 1.198 1 75.19 155 PRO B CA 1
ATOM 3213 C C . PRO B 1 155 ? -11.906 -19.438 0.643 1 75.19 155 PRO B C 1
ATOM 3215 O O . PRO B 1 155 ? -11.625 -18.469 1.368 1 75.19 155 PRO B O 1
ATOM 3218 N N . ILE B 1 156 ? -12.266 -19.281 -0.452 1 72.56 156 ILE B N 1
ATOM 3219 C CA . ILE B 1 156 ? -12.336 -17.969 -1.087 1 72.56 156 ILE B CA 1
ATOM 3220 C C . ILE B 1 156 ? -13.445 -17.141 -0.44 1 72.56 156 ILE B C 1
ATOM 3222 O O . ILE B 1 156 ? -13.242 -15.969 -0.116 1 72.56 156 ILE B O 1
ATOM 3226 N N . ALA B 1 157 ? -14.547 -17.828 -0.263 1 80.44 157 ALA B N 1
ATOM 3227 C CA . ALA B 1 157 ? -15.695 -17.141 0.328 1 80.44 157 ALA B CA 1
ATOM 3228 C C . ALA B 1 157 ? -15.383 -16.688 1.753 1 80.44 157 ALA B C 1
ATOM 3230 O O . ALA B 1 157 ? -15.789 -15.602 2.166 1 80.44 157 ALA B O 1
ATOM 3231 N N . ILE B 1 158 ? -14.703 -17.422 2.465 1 81.5 158 ILE B N 1
ATOM 3232 C CA . ILE B 1 158 ? -14.344 -17.078 3.836 1 81.5 158 ILE B CA 1
ATOM 3233 C C . ILE B 1 158 ? -13.375 -15.891 3.83 1 81.5 158 ILE B C 1
ATOM 3235 O O . ILE B 1 158 ? -13.523 -14.953 4.625 1 81.5 158 ILE B O 1
ATOM 3239 N N . ALA B 1 159 ? -12.438 -15.984 2.963 1 73.5 159 ALA B N 1
ATOM 3240 C CA . ALA B 1 159 ? -11.492 -14.883 2.844 1 73.5 159 ALA B CA 1
ATOM 3241 C C . ALA B 1 159 ? -12.211 -13.578 2.494 1 73.5 159 ALA B C 1
ATOM 3243 O O . ALA B 1 159 ? -11.922 -12.523 3.066 1 73.5 159 ALA B O 1
ATOM 3244 N N . ILE B 1 160 ? -13.156 -13.703 1.658 1 80.31 160 ILE B N 1
ATOM 3245 C CA . ILE B 1 160 ? -13.938 -12.547 1.228 1 80.31 160 ILE B CA 1
ATOM 3246 C C . ILE B 1 160 ? -14.781 -12.031 2.391 1 80.31 160 ILE B C 1
ATOM 3248 O O . ILE B 1 160 ? -14.859 -10.82 2.613 1 80.31 160 ILE B O 1
ATOM 3252 N N . ALA B 1 161 ? -15.367 -12.977 3.094 1 85.44 161 ALA B N 1
ATOM 3253 C CA . A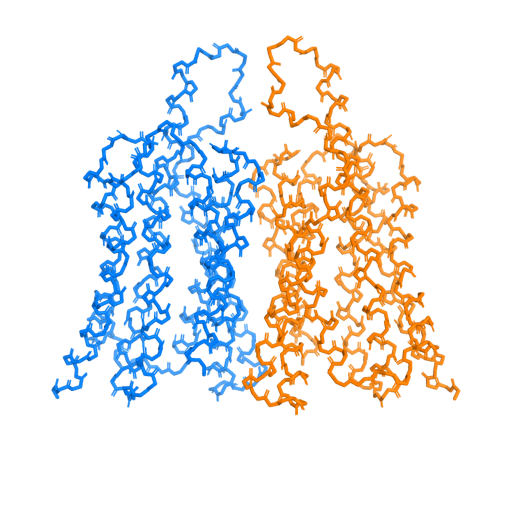LA B 1 161 ? -16.172 -12.594 4.246 1 85.44 161 ALA B CA 1
ATOM 3254 C C . ALA B 1 161 ? -15.344 -11.836 5.277 1 85.44 161 ALA B C 1
ATOM 3256 O O . ALA B 1 161 ? -15.781 -10.82 5.82 1 85.44 161 ALA B O 1
ATOM 3257 N N . ILE B 1 162 ? -14.203 -12.227 5.473 1 83.25 162 ILE B N 1
ATOM 3258 C CA . ILE B 1 162 ? -13.328 -11.641 6.484 1 83.25 162 ILE B CA 1
ATOM 3259 C C . ILE B 1 162 ? -12.945 -10.219 6.078 1 83.25 162 ILE B C 1
ATOM 3261 O O . ILE B 1 162 ? -12.93 -9.312 6.914 1 83.25 162 ILE B O 1
ATOM 3265 N N . HIS B 1 163 ? -12.727 -10.07 4.859 1 86.06 163 HIS B N 1
ATOM 3266 C CA . HIS B 1 163 ? -12.297 -8.719 4.504 1 86.06 163 HIS B CA 1
ATOM 3267 C C . HIS B 1 163 ? -13.492 -7.801 4.273 1 86.06 163 HIS B C 1
ATOM 3269 O O . HIS B 1 163 ? -13.352 -6.578 4.27 1 86.06 163 HIS B O 1
ATOM 3275 N N . ASN B 1 164 ? -14.742 -8.406 4.117 1 92 164 ASN B N 1
ATOM 3276 C CA . ASN B 1 164 ? -15.953 -7.602 3.99 1 92 164 ASN B CA 1
ATOM 3277 C C . ASN B 1 164 ? -16.312 -6.91 5.301 1 92 164 ASN B C 1
ATOM 3279 O O . ASN B 1 164 ? -16.953 -5.859 5.301 1 92 164 ASN B O 1
ATOM 3283 N N . ILE B 1 165 ? -15.844 -7.43 6.387 1 91.06 165 ILE B N 1
ATOM 3284 C CA . ILE B 1 165 ? -16.109 -6.812 7.684 1 91.06 165 ILE B CA 1
ATOM 3285 C C . ILE B 1 165 ? -15.406 -5.457 7.758 1 91.06 165 ILE B C 1
ATOM 3287 O O . ILE B 1 165 ? -16.047 -4.434 8 1 91.06 165 ILE B O 1
ATOM 3291 N N . PRO B 1 166 ? -14.141 -5.422 7.438 1 88.75 166 PRO B N 1
ATOM 3292 C CA . PRO B 1 166 ? -13.461 -4.129 7.375 1 88.75 166 PRO B CA 1
ATOM 3293 C C . PRO B 1 166 ? -14.102 -3.172 6.367 1 88.75 166 PRO B C 1
ATOM 3295 O O . PRO B 1 166 ? -14.141 -1.962 6.602 1 88.75 166 PRO B O 1
ATOM 3298 N N . GLU B 1 167 ? -14.594 -3.666 5.301 1 91 167 GLU B N 1
ATOM 3299 C CA . GLU B 1 167 ? -15.289 -2.834 4.324 1 91 167 GLU B CA 1
ATOM 3300 C C . GLU B 1 167 ? -16.531 -2.184 4.938 1 91 167 GLU B C 1
ATOM 3302 O O . GLU B 1 167 ? -16.797 -1 4.719 1 91 167 GLU B O 1
ATOM 3307 N N . GLY B 1 168 ? -17.266 -2.973 5.68 1 93.19 168 GLY B N 1
ATOM 3308 C CA . GLY B 1 168 ? -18.391 -2.412 6.391 1 93.19 168 GLY B CA 1
ATOM 3309 C C . GLY B 1 168 ? -18.016 -1.307 7.359 1 93.19 168 GLY B C 1
ATOM 3310 O O . GLY B 1 168 ? -18.688 -0.275 7.43 1 93.19 168 GLY B O 1
ATOM 3311 N N . ILE B 1 169 ? -16.953 -1.509 8.039 1 91.06 169 ILE B N 1
ATOM 3312 C CA . ILE B 1 169 ? -16.422 -0.542 8.992 1 91.06 169 ILE B CA 1
ATOM 3313 C C . ILE B 1 169 ? -16.016 0.737 8.266 1 91.06 169 ILE B C 1
ATOM 3315 O O . ILE B 1 169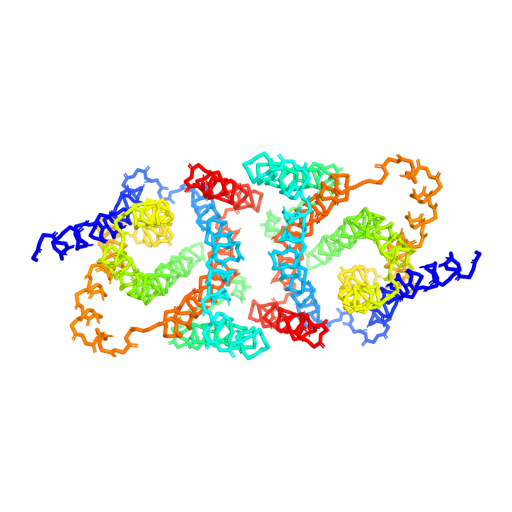 ? -16.312 1.843 8.727 1 91.06 169 ILE B O 1
ATOM 3319 N N . SER B 1 170 ? -15.422 0.615 7.09 1 91.44 170 SER B N 1
ATOM 3320 C CA . SER B 1 170 ? -14.875 1.737 6.34 1 91.44 170 SER B CA 1
ATOM 3321 C C . SER B 1 170 ? -15.977 2.676 5.859 1 91.44 170 SER B C 1
ATOM 3323 O O . SER B 1 170 ? -15.711 3.842 5.555 1 91.44 170 SER B O 1
ATOM 3325 N N . VAL B 1 171 ? -17.234 2.146 5.805 1 93.31 171 VAL B N 1
ATOM 3326 C CA . VAL B 1 171 ? -18.359 2.963 5.367 1 93.31 171 VAL B CA 1
ATOM 3327 C C . VAL B 1 171 ? -19.141 3.449 6.586 1 93.31 171 VAL B C 1
ATOM 3329 O O . VAL B 1 171 ? -19.422 4.645 6.719 1 93.31 171 VAL B O 1
ATOM 3332 N N . SER B 1 172 ? -19.422 2.609 7.523 1 94.5 172 SER B N 1
ATOM 3333 C CA . SER B 1 172 ? -20.328 2.904 8.625 1 94.5 172 SER B CA 1
ATOM 3334 C C . SER B 1 172 ? -19.719 3.92 9.586 1 94.5 172 SER B C 1
ATOM 3336 O O . SER B 1 172 ? -20.406 4.832 10.055 1 94.5 172 SER B O 1
ATOM 3338 N N . VAL B 1 173 ? -18.469 3.799 9.805 1 91.06 173 VAL B N 1
ATOM 3339 C CA . VAL B 1 173 ? -17.828 4.613 10.82 1 91.06 173 VAL B CA 1
ATOM 3340 C C . VAL B 1 173 ? -17.766 6.07 10.367 1 91.06 173 VAL B C 1
ATOM 3342 O O . VAL B 1 173 ? -18.266 6.965 11.062 1 91.06 173 VAL B O 1
ATOM 3345 N N . PRO B 1 174 ? -17.297 6.324 9.18 1 90.56 174 PRO B N 1
ATOM 3346 C CA . PRO B 1 174 ? -17.281 7.73 8.766 1 90.56 174 PRO B CA 1
ATOM 3347 C C . PRO B 1 174 ? -18.688 8.312 8.641 1 90.56 174 PRO B C 1
ATOM 3349 O O . PRO B 1 174 ? -18.906 9.477 8.984 1 90.56 174 PRO B O 1
ATOM 3352 N N . VAL B 1 175 ? -19.672 7.605 8.203 1 92.12 175 VAL B N 1
ATOM 3353 C CA . VAL B 1 175 ? -21.031 8.094 8.078 1 92.12 175 VAL B CA 1
ATOM 3354 C C . VAL B 1 175 ? -21.594 8.398 9.461 1 92.12 175 VAL B C 1
ATOM 3356 O O . VAL B 1 175 ? -22.219 9.445 9.664 1 92.12 175 VAL B O 1
ATOM 3359 N N . TYR B 1 176 ? -21.328 7.559 10.391 1 93.25 176 TYR B N 1
ATOM 3360 C CA . TYR B 1 176 ? -21.812 7.773 11.758 1 93.25 176 TYR B CA 1
ATOM 3361 C C . TYR B 1 176 ? -21.156 9.008 12.375 1 93.25 176 TYR B C 1
ATOM 3363 O O . TYR B 1 176 ? -21.844 9.852 12.953 1 93.25 176 TYR B O 1
ATOM 3371 N N . TYR B 1 177 ? -19.906 9.141 12.211 1 89.25 177 TYR B N 1
ATOM 3372 C CA . TYR B 1 177 ? -19.188 10.258 12.812 1 89.25 1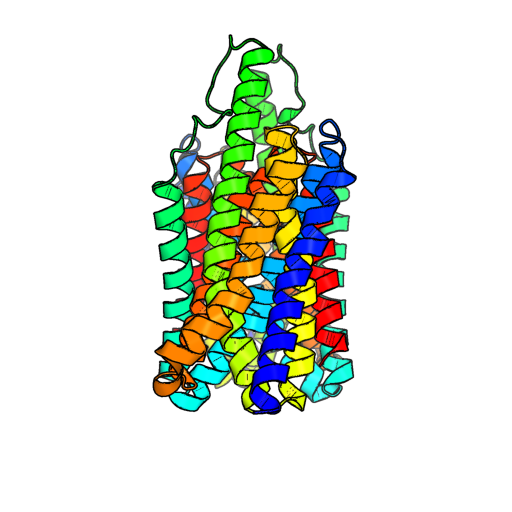77 TYR B CA 1
ATOM 3373 C C . TYR B 1 177 ? -19.562 11.57 12.148 1 89.25 177 TYR B C 1
ATOM 3375 O O . TYR B 1 177 ? -19.516 12.633 12.773 1 89.25 177 TYR B O 1
ATOM 3383 N N . ALA B 1 178 ? -19.984 11.492 10.969 1 88.88 178 ALA B N 1
ATOM 3384 C CA . ALA B 1 178 ? -20.406 12.68 10.234 1 88.88 178 ALA B CA 1
ATOM 3385 C C . ALA B 1 178 ? -21.844 13.07 10.602 1 88.88 178 ALA B C 1
ATOM 3387 O O . ALA B 1 178 ? -22.156 14.258 10.703 1 88.88 178 ALA B O 1
ATOM 3388 N N . THR B 1 179 ? -22.719 12.094 10.852 1 91.44 179 THR B N 1
ATOM 3389 C CA . THR B 1 179 ? -24.156 12.383 10.914 1 91.44 179 THR B CA 1
ATOM 3390 C C . THR B 1 179 ? -24.688 12.164 12.32 1 91.44 179 THR B C 1
ATOM 3392 O O . THR B 1 179 ? -25.75 12.68 12.672 1 91.44 179 THR B O 1
ATOM 3395 N N . GLY B 1 180 ? -24 11.328 13.031 1 91.38 180 GLY B N 1
ATOM 3396 C CA . GLY B 1 180 ? -24.5 10.93 14.336 1 91.38 180 GLY B CA 1
ATOM 3397 C C . GLY B 1 180 ? -25.672 9.969 14.258 1 91.38 180 GLY B C 1
ATOM 3398 O O . GLY B 1 180 ? -26.297 9.656 15.273 1 91.38 180 GLY B O 1
ATOM 3399 N N . ASP B 1 181 ? -25.969 9.492 13.117 1 94.38 181 ASP B N 1
ATOM 3400 C CA . ASP B 1 181 ? -27.109 8.609 12.883 1 94.38 181 ASP B CA 1
ATOM 3401 C C . ASP B 1 181 ? -26.656 7.172 12.633 1 94.38 181 ASP B C 1
ATOM 3403 O O . ASP B 1 181 ? -26.188 6.848 11.547 1 94.38 181 ASP B O 1
ATOM 3407 N N . LYS B 1 182 ? -26.906 6.293 13.555 1 94.75 182 LYS B N 1
ATOM 3408 C CA . LYS B 1 182 ? -26.438 4.91 13.484 1 94.75 182 LYS B CA 1
ATOM 3409 C C . LYS B 1 182 ? -27.203 4.137 12.406 1 94.75 182 LYS B C 1
ATOM 3411 O O . LYS B 1 182 ? -26.625 3.293 11.719 1 94.75 182 LYS B O 1
ATOM 3416 N N . LYS B 1 183 ? -28.469 4.387 12.266 1 94.75 183 LYS B N 1
ATOM 3417 C CA . LYS B 1 183 ? -29.266 3.695 11.266 1 94.75 183 LYS B CA 1
ATOM 3418 C C . LYS B 1 183 ? -28.812 4.043 9.852 1 94.75 183 LYS B C 1
ATOM 3420 O O . LYS B 1 183 ? -28.688 3.162 9 1 94.75 183 LYS B O 1
ATOM 3425 N N . LYS B 1 184 ? -28.594 5.305 9.68 1 94.44 184 LYS B N 1
ATOM 3426 C CA . LYS B 1 184 ? -28.094 5.742 8.383 1 94.44 184 LYS B CA 1
ATOM 3427 C C . LYS B 1 184 ? -26.75 5.102 8.062 1 94.44 184 LYS B C 1
ATOM 3429 O O . LYS B 1 184 ? -26.531 4.645 6.941 1 94.44 184 LYS B O 1
ATOM 3434 N N . ALA B 1 185 ? -25.906 5.09 9.047 1 94.88 185 ALA B N 1
ATOM 3435 C CA . ALA B 1 185 ? -24.578 4.484 8.906 1 94.88 185 ALA B CA 1
ATOM 3436 C C . ALA B 1 185 ? -24.688 3.008 8.539 1 94.88 185 ALA B C 1
ATOM 3438 O O . ALA B 1 185 ? -24.031 2.537 7.617 1 94.88 185 ALA B O 1
ATOM 3439 N N . PHE B 1 186 ? -25.562 2.338 9.203 1 95.06 186 PHE B N 1
ATOM 3440 C CA . PHE B 1 186 ? -25.766 0.919 8.945 1 95.06 186 PHE B CA 1
ATOM 3441 C C . PHE B 1 186 ? -26.328 0.7 7.547 1 95.06 186 PHE B C 1
ATOM 3443 O O . PHE B 1 186 ? -25.859 -0.158 6.805 1 95.06 186 PHE B O 1
ATOM 3450 N N . TYR B 1 187 ? -27.266 1.454 7.188 1 94.44 187 TYR B N 1
ATOM 3451 C CA . TYR B 1 187 ? -27.969 1.268 5.93 1 94.44 187 TYR B CA 1
ATOM 3452 C C . TYR B 1 187 ? -27.047 1.458 4.738 1 94.44 187 TYR B C 1
ATOM 3454 O O . TYR B 1 187 ? -26.984 0.617 3.84 1 94.44 187 TYR B O 1
ATOM 3462 N N . TYR B 1 188 ? -26.297 2.543 4.695 1 92.56 188 TYR B N 1
ATOM 3463 C CA . TYR B 1 188 ? -25.391 2.811 3.592 1 92.56 188 TYR B CA 1
ATOM 3464 C C . TYR B 1 188 ? -24.328 1.721 3.484 1 92.56 188 TYR B C 1
ATOM 3466 O O . TYR B 1 188 ? -24 1.265 2.385 1 92.56 188 TYR B O 1
ATOM 3474 N N . SER B 1 189 ? -23.828 1.328 4.609 1 94 189 SER B N 1
ATOM 3475 C CA . SER B 1 189 ? -22.797 0.293 4.645 1 94 189 SER B CA 1
ATOM 3476 C C . SER B 1 189 ? -23.359 -1.062 4.234 1 94 189 SER B C 1
ATOM 3478 O O . SER B 1 189 ? -22.766 -1.757 3.402 1 94 189 SER B O 1
ATOM 3480 N N . PHE B 1 190 ? -24.5 -1.366 4.73 1 93.88 190 PHE B N 1
ATOM 3481 C CA . PHE B 1 190 ? -25.156 -2.635 4.422 1 93.88 190 PHE B CA 1
ATOM 3482 C C . PHE B 1 190 ? -25.484 -2.73 2.938 1 93.88 190 PHE B C 1
ATOM 3484 O O . PHE B 1 190 ? -25.25 -3.766 2.311 1 93.88 190 PHE B O 1
ATOM 3491 N N . LEU B 1 191 ? -25.969 -1.732 2.371 1 92.94 191 LEU B N 1
ATOM 3492 C CA . LEU B 1 191 ? -26.328 -1.707 0.958 1 92.94 191 LEU B CA 1
ATOM 3493 C C . LEU B 1 191 ? -25.094 -1.91 0.081 1 92.94 191 LEU B C 1
ATOM 3495 O O . LEU B 1 191 ? -25.172 -2.561 -0.964 1 92.94 191 LEU B O 1
ATOM 3499 N N . SER B 1 192 ? -24.016 -1.334 0.494 1 91.88 192 SER B N 1
ATOM 3500 C CA . SER B 1 192 ? -22.797 -1.51 -0.272 1 91.88 192 SER B CA 1
ATOM 3501 C C . SER B 1 192 ? -22.375 -2.975 -0.313 1 91.88 192 SER B C 1
ATOM 3503 O O . SER B 1 192 ? -21.859 -3.453 -1.329 1 91.88 192 SER B O 1
ATOM 3505 N N . GLY B 1 193 ? -22.641 -3.691 0.794 1 91.56 193 GLY B N 1
ATOM 3506 C CA . GLY B 1 193 ? -22.328 -5.113 0.86 1 91.56 193 GLY B CA 1
ATOM 3507 C C . GLY B 1 193 ? -23.281 -5.965 0.032 1 91.56 193 GLY B C 1
ATOM 3508 O O . GLY B 1 193 ? -22.891 -7.023 -0.468 1 91.56 193 GLY B O 1
ATOM 3509 N N . MET B 1 194 ? -24.422 -5.508 -0.178 1 92.75 194 MET B N 1
ATOM 3510 C CA . MET B 1 194 ? -25.453 -6.25 -0.912 1 92.75 194 MET B CA 1
ATOM 3511 C C . MET B 1 194 ? -25.156 -6.25 -2.408 1 92.75 194 MET B C 1
ATOM 3513 O O . MET B 1 194 ? -25.75 -7.012 -3.164 1 92.75 194 MET B O 1
ATOM 3517 N N . SER B 1 195 ? -24.234 -5.488 -2.789 1 92.31 195 SER B N 1
ATOM 3518 C CA . SER B 1 195 ? -23.797 -5.508 -4.18 1 92.31 195 SER B CA 1
ATOM 3519 C C . SER B 1 195 ? -23.219 -6.867 -4.555 1 92.31 195 SER B C 1
ATOM 3521 O O . SER B 1 195 ? -23.219 -7.242 -5.73 1 92.31 195 SER B O 1
ATOM 3523 N N . GLU B 1 196 ? -22.719 -7.547 -3.543 1 93.06 196 GLU B N 1
ATOM 3524 C CA . GLU B 1 196 ? -22.125 -8.852 -3.803 1 93.06 196 GLU B CA 1
ATOM 3525 C C . GLU B 1 196 ? -23.156 -9.852 -4.285 1 93.06 196 GLU B C 1
ATOM 3527 O O . GLU B 1 196 ? -23.031 -10.43 -5.367 1 93.06 196 GLU B O 1
ATOM 3532 N N . PRO B 1 197 ? -24.234 -10.094 -3.566 1 92.62 197 PRO B N 1
ATOM 3533 C CA . PRO B 1 197 ? -25.266 -11.008 -4.094 1 92.62 197 PRO B CA 1
ATOM 3534 C C . PRO B 1 197 ? -25.906 -10.484 -5.371 1 92.62 197 PRO B C 1
ATOM 3536 O O . PRO B 1 197 ? -26.312 -11.273 -6.234 1 92.62 197 PRO B O 1
ATOM 3539 N N . LEU B 1 198 ? -26 -9.195 -5.547 1 92.25 198 LEU B N 1
ATOM 3540 C CA . LEU B 1 198 ? -26.516 -8.625 -6.789 1 92.25 198 LEU B CA 1
ATOM 3541 C C . LEU B 1 198 ? -25.578 -8.945 -7.957 1 92.25 198 LEU B C 1
ATOM 3543 O O . LEU B 1 198 ? -26.047 -9.273 -9.055 1 92.25 198 LEU B O 1
ATOM 3547 N N . GLY B 1 199 ? -24.359 -8.812 -7.723 1 88.56 199 GLY B N 1
ATOM 3548 C CA . GLY B 1 199 ? -23.375 -9.172 -8.734 1 88.56 199 GLY B CA 1
ATOM 3549 C C . GLY B 1 199 ? -23.422 -10.641 -9.117 1 88.56 199 GLY B C 1
ATOM 3550 O O . GLY B 1 199 ? -23.25 -10.984 -10.289 1 88.56 199 GLY B O 1
ATOM 3551 N N . ALA B 1 200 ? -23.594 -11.422 -8.117 1 87.88 200 ALA B N 1
ATOM 3552 C CA . ALA B 1 200 ? -23.719 -12.852 -8.375 1 87.88 200 ALA B CA 1
ATOM 3553 C C . ALA B 1 200 ? -24.891 -13.148 -9.312 1 87.88 200 ALA B C 1
ATOM 3555 O O . ALA B 1 200 ? -24.734 -13.867 -10.297 1 87.88 200 ALA B O 1
ATOM 3556 N N . ILE B 1 201 ? -25.953 -12.516 -9.039 1 88.62 201 ILE B N 1
ATOM 3557 C CA . ILE B 1 201 ? -27.172 -12.789 -9.797 1 88.62 201 ILE B CA 1
ATOM 3558 C C . ILE B 1 201 ? -27.078 -12.156 -11.18 1 88.62 201 ILE B C 1
ATOM 3560 O O . ILE B 1 201 ? -27.234 -12.836 -12.195 1 88.62 201 ILE B O 1
ATOM 3564 N N . ILE B 1 202 ? -26.766 -10.891 -11.211 1 84.94 202 ILE B N 1
ATOM 3565 C CA . ILE B 1 202 ? -26.719 -10.164 -12.469 1 84.94 202 ILE B CA 1
ATOM 3566 C C . ILE B 1 202 ? -25.578 -10.688 -13.336 1 84.94 202 ILE B C 1
ATOM 3568 O O . ILE B 1 202 ? -25.75 -10.891 -14.539 1 84.94 202 ILE B O 1
ATOM 3572 N N . GLY B 1 203 ? -24.5 -10.875 -12.688 1 75.44 203 GLY B N 1
ATOM 3573 C CA . GLY B 1 203 ? -23.359 -11.375 -13.43 1 75.44 203 GLY B CA 1
ATOM 3574 C C . GLY B 1 203 ? -23.594 -12.766 -14.008 1 75.44 203 GLY B C 1
ATOM 3575 O O . GLY B 1 203 ? -23.25 -13.023 -15.164 1 75.44 203 GLY B O 1
ATOM 3576 N N . TYR B 1 204 ? -24.141 -13.625 -13.211 1 76.88 204 TYR B N 1
ATOM 3577 C CA . TYR B 1 204 ? -24.406 -14.984 -13.664 1 76.88 204 TYR B CA 1
ATOM 3578 C C . TYR B 1 204 ? -25.406 -14.992 -14.812 1 76.88 204 TYR B C 1
ATOM 3580 O O . TYR B 1 204 ? -25.281 -15.773 -15.758 1 76.88 204 TYR B O 1
ATOM 3588 N N . VAL B 1 205 ? -26.297 -14.125 -14.656 1 80.88 205 VAL B N 1
ATOM 3589 C CA . VAL B 1 205 ? -27.359 -14.109 -15.672 1 80.88 205 VAL B CA 1
ATOM 3590 C C . VAL B 1 205 ? -26.844 -13.438 -16.938 1 80.88 205 VAL B C 1
ATOM 3592 O O . VAL B 1 205 ? -27.062 -13.938 -18.047 1 80.88 205 VAL B O 1
ATOM 3595 N N . LEU B 1 206 ? -26.078 -12.359 -16.781 1 75.12 206 LEU B N 1
ATOM 3596 C CA . LEU B 1 206 ? -25.688 -11.555 -17.938 1 75.12 206 LEU B CA 1
ATOM 3597 C C . LEU B 1 206 ? -24.312 -11.992 -18.453 1 75.12 206 LEU B C 1
ATOM 3599 O O . LEU B 1 206 ? -24.031 -11.859 -19.656 1 75.12 206 LEU B O 1
ATOM 3603 N N . LEU B 1 207 ? -23.5 -12.43 -17.469 1 67 207 LEU B N 1
ATOM 3604 C CA . LEU B 1 207 ? -22.109 -12.602 -17.875 1 67 207 LEU B CA 1
ATOM 3605 C C . LEU B 1 207 ? -21.734 -14.078 -17.953 1 67 207 LEU B C 1
ATOM 3607 O O . LEU B 1 207 ? -20.578 -14.422 -18.188 1 67 207 LEU B O 1
ATOM 3611 N N . ARG B 1 208 ? -22.672 -14.883 -17.75 1 67.25 208 ARG B N 1
ATOM 3612 C CA . ARG B 1 208 ? -22.438 -16.328 -17.734 1 67.25 208 ARG B CA 1
ATOM 3613 C C . ARG B 1 208 ? -21.75 -16.766 -19.031 1 67.25 208 ARG B C 1
ATOM 3615 O O . ARG B 1 208 ? -20.875 -17.641 -19 1 67.25 208 ARG B O 1
ATOM 3622 N N . ASN B 1 209 ? -22.047 -16.141 -20.062 1 71.75 209 ASN B N 1
ATOM 3623 C CA . ASN B 1 209 ? -21.5 -16.562 -21.344 1 71.75 209 ASN B CA 1
ATOM 3624 C C . ASN B 1 209 ? -20.141 -15.945 -21.625 1 71.75 209 ASN B C 1
ATOM 3626 O O . ASN B 1 209 ? -19.422 -16.391 -22.516 1 71.75 209 ASN B O 1
ATOM 3630 N N . PHE B 1 210 ? -19.875 -14.992 -20.875 1 70.69 210 PHE B N 1
ATOM 3631 C CA . PHE B 1 210 ? -18.641 -14.266 -21.125 1 70.69 210 PHE B CA 1
ATOM 3632 C C . PHE B 1 210 ? -17.625 -14.516 -20.016 1 70.69 210 PHE B C 1
ATOM 3634 O O . PHE B 1 210 ? -16.484 -14.078 -20.109 1 70.69 210 PHE B O 1
ATOM 3641 N N . LEU B 1 211 ? -18.047 -15.234 -19.109 1 71 211 LEU B N 1
ATOM 3642 C CA . LEU B 1 211 ? -17.172 -15.406 -17.953 1 71 211 LEU B CA 1
ATOM 3643 C C . LEU B 1 211 ? -16.109 -16.469 -18.234 1 71 211 LEU B C 1
ATOM 3645 O O . LEU B 1 211 ? -16.438 -17.641 -18.406 1 71 211 LEU B O 1
ATOM 3649 N N . ASN B 1 212 ? -14.977 -16.141 -18.562 1 80.44 212 ASN B N 1
ATOM 3650 C CA . ASN B 1 212 ? -13.789 -16.984 -18.688 1 80.44 212 ASN B CA 1
ATOM 3651 C C . ASN B 1 212 ? -12.633 -16.453 -17.859 1 80.44 212 ASN B C 1
ATOM 3653 O O . ASN B 1 212 ? -12.781 -15.469 -17.141 1 80.44 212 ASN B O 1
ATOM 3657 N N . ASP B 1 213 ? -11.531 -17.094 -17.922 1 83.12 213 ASP B N 1
ATOM 3658 C CA . ASP B 1 213 ? -10.383 -16.766 -17.094 1 83.12 213 ASP B CA 1
ATOM 3659 C C . ASP B 1 213 ? -9.867 -15.359 -17.391 1 83.12 213 ASP B C 1
ATOM 3661 O O . ASP B 1 213 ? -9.406 -14.648 -16.5 1 83.12 213 ASP B O 1
ATOM 3665 N N . ILE B 1 214 ? -10.102 -15 -18.594 1 89.31 214 ILE B N 1
ATOM 3666 C CA . ILE B 1 214 ? -9.609 -13.688 -19 1 89.31 214 ILE B CA 1
ATOM 3667 C C . ILE B 1 214 ? -10.461 -12.594 -18.359 1 89.31 214 ILE B C 1
ATOM 3669 O O . ILE B 1 214 ? -9.938 -11.656 -17.766 1 89.31 214 ILE B O 1
ATOM 3673 N N . THR B 1 215 ? -11.766 -12.773 -18.438 1 84.62 215 THR B N 1
ATOM 3674 C CA . THR B 1 215 ? -12.664 -11.766 -17.875 1 84.62 215 THR B CA 1
ATOM 3675 C C . THR B 1 215 ? -12.531 -11.695 -16.359 1 84.62 215 THR B C 1
ATOM 3677 O O . THR B 1 215 ? -12.523 -10.609 -15.781 1 84.62 215 THR B O 1
ATOM 3680 N N . LEU B 1 216 ? -12.375 -12.812 -15.758 1 81.69 216 LEU B N 1
ATOM 3681 C CA . LEU B 1 216 ? -12.234 -12.852 -14.312 1 81.69 216 LEU B CA 1
ATOM 3682 C C . LEU B 1 216 ? -10.922 -12.203 -13.875 1 81.69 216 LEU B C 1
ATOM 3684 O O . LEU B 1 216 ? -10.891 -11.43 -12.914 1 81.69 216 LEU B O 1
ATOM 3688 N N . GLY B 1 217 ? -9.883 -12.531 -14.633 1 88.75 217 GLY B N 1
ATOM 3689 C CA . GLY B 1 217 ? -8.586 -11.945 -14.336 1 88.75 217 GLY B CA 1
ATOM 3690 C C . GLY B 1 217 ? -8.578 -10.43 -14.453 1 88.75 217 GLY B C 1
ATOM 3691 O O . GLY B 1 217 ? -8.055 -9.734 -13.586 1 88.75 217 GLY B O 1
ATOM 3692 N N . ILE B 1 218 ? -9.25 -9.953 -15.445 1 90.44 218 ILE B N 1
ATOM 3693 C CA . ILE B 1 218 ? -9.312 -8.516 -15.68 1 90.44 218 ILE B CA 1
ATOM 3694 C C . ILE B 1 218 ? -10.117 -7.844 -14.57 1 90.44 218 ILE B C 1
ATOM 3696 O O . ILE B 1 218 ? -9.695 -6.816 -14.031 1 90.44 218 ILE B O 1
ATOM 3700 N N . VAL B 1 219 ? -11.172 -8.438 -14.234 1 85.12 219 VAL B N 1
ATOM 3701 C CA . VAL B 1 219 ? -12.047 -7.867 -13.211 1 85.12 219 VAL B CA 1
ATOM 3702 C C . VAL B 1 219 ? -11.328 -7.848 -11.867 1 85.12 219 VAL B C 1
ATOM 3704 O O . VAL B 1 219 ? -11.375 -6.852 -11.141 1 85.12 219 VAL B O 1
ATOM 3707 N N . PHE B 1 220 ? -10.633 -8.883 -11.539 1 86.25 220 PHE B N 1
ATOM 3708 C CA . PHE B 1 220 ? -9.898 -8.953 -10.281 1 86.25 220 PHE B CA 1
ATOM 3709 C C . PHE B 1 220 ? -8.812 -7.883 -10.227 1 86.25 220 PHE B C 1
ATOM 3711 O O . PHE B 1 220 ? -8.625 -7.227 -9.203 1 86.25 220 PHE B O 1
ATOM 3718 N N . ALA B 1 221 ? -8.125 -7.742 -11.336 1 94.12 221 ALA B N 1
ATOM 3719 C CA . ALA B 1 221 ? -7.074 -6.73 -11.383 1 94.12 221 ALA B CA 1
ATOM 3720 C C . ALA B 1 221 ? -7.648 -5.332 -11.195 1 94.12 221 ALA B C 1
ATOM 3722 O O . ALA B 1 221 ? -7.102 -4.52 -10.445 1 94.12 221 ALA B O 1
ATOM 3723 N N . ILE B 1 222 ? -8.812 -5.066 -11.82 1 91.25 222 ILE B N 1
ATOM 3724 C CA . ILE B 1 222 ? -9.461 -3.764 -11.711 1 91.25 222 ILE B CA 1
ATOM 3725 C C . ILE B 1 222 ? -9.898 -3.521 -10.273 1 91.25 222 ILE B C 1
ATOM 3727 O O . ILE B 1 222 ? -9.648 -2.455 -9.711 1 91.25 222 ILE B O 1
ATOM 3731 N N . VAL B 1 223 ? -10.453 -4.5 -9.68 1 86.88 223 VAL B N 1
ATOM 3732 C CA . VAL B 1 223 ? -10.938 -4.406 -8.305 1 86.88 223 VAL B CA 1
ATOM 3733 C C . VAL B 1 223 ? -9.766 -4.168 -7.355 1 86.88 223 VAL B C 1
ATOM 3735 O O . VAL B 1 223 ? -9.859 -3.35 -6.434 1 86.88 223 VAL B O 1
ATOM 3738 N N . GLY B 1 224 ? -8.695 -4.887 -7.586 1 91.88 224 GLY B N 1
ATOM 3739 C CA . GLY B 1 224 ? -7.496 -4.668 -6.789 1 91.88 224 GLY B CA 1
ATOM 3740 C C . GLY B 1 224 ? -7 -3.234 -6.844 1 91.88 224 GLY B C 1
ATOM 3741 O O . GLY B 1 224 ? -6.68 -2.645 -5.809 1 91.88 224 GLY B O 1
ATOM 3742 N N . GLY B 1 225 ? -6.996 -2.672 -8.031 1 94.38 225 GLY B N 1
ATOM 3743 C CA . GLY B 1 225 ? -6.586 -1.287 -8.203 1 94.38 225 GLY B CA 1
ATOM 3744 C C . GLY B 1 225 ? -7.496 -0.304 -7.488 1 94.38 225 GLY B C 1
ATOM 3745 O O . GLY B 1 225 ? -7.023 0.642 -6.855 1 94.38 225 GLY B O 1
ATOM 3746 N N . ILE B 1 226 ? -8.766 -0.507 -7.574 1 90.06 226 ILE B N 1
ATOM 3747 C CA . ILE B 1 226 ? -9.758 0.345 -6.93 1 90.06 226 ILE B CA 1
ATOM 3748 C C . ILE B 1 226 ? -9.539 0.336 -5.418 1 90.06 226 ILE B C 1
ATOM 3750 O O . ILE B 1 226 ? -9.492 1.394 -4.785 1 90.06 226 ILE B O 1
ATOM 3754 N N . MET B 1 227 ? -9.344 -0.837 -4.902 1 90.31 227 MET B N 1
ATOM 3755 C CA . MET B 1 227 ? -9.211 -0.999 -3.457 1 90.31 227 MET B CA 1
ATOM 3756 C C . MET B 1 227 ? -7.938 -0.326 -2.951 1 90.31 227 MET B C 1
ATOM 3758 O O . MET B 1 227 ? -7.949 0.319 -1.9 1 90.31 227 MET B O 1
ATOM 3762 N N . VAL B 1 228 ? -6.883 -0.48 -3.689 1 95.31 228 VAL B N 1
ATOM 3763 C CA . VAL B 1 228 ? -5.621 0.142 -3.297 1 95.31 228 VAL B CA 1
ATOM 3764 C C . VAL B 1 228 ? -5.766 1.662 -3.314 1 95.31 228 VAL B C 1
ATOM 3766 O O . VAL B 1 228 ? -5.348 2.342 -2.375 1 95.31 228 VAL B O 1
ATOM 3769 N N . PHE B 1 229 ? -6.414 2.174 -4.301 1 93.62 229 PHE B N 1
ATOM 3770 C CA . PHE B 1 229 ? -6.578 3.615 -4.441 1 93.62 229 PHE B CA 1
ATOM 3771 C C . PHE B 1 229 ? -7.422 4.176 -3.303 1 93.62 229 PHE B C 1
ATOM 3773 O O . PHE B 1 229 ? -7.039 5.164 -2.668 1 93.62 229 PHE B O 1
ATOM 3780 N N . ILE B 1 230 ? -8.492 3.615 -3.027 1 90.12 230 ILE B N 1
ATOM 3781 C CA . ILE B 1 230 ? -9.391 4.137 -2 1 90.12 230 ILE B CA 1
ATOM 3782 C C . ILE B 1 230 ? -8.695 4.086 -0.639 1 90.12 230 ILE B C 1
ATOM 3784 O O . ILE B 1 230 ? -8.875 4.98 0.19 1 90.12 230 ILE B O 1
ATOM 3788 N N . SER B 1 231 ? -7.961 3.055 -0.393 1 93.94 231 SER B N 1
ATOM 3789 C CA . SER B 1 231 ? -7.258 2.896 0.876 1 93.94 231 SER B CA 1
ATOM 3790 C C . SER B 1 231 ? -6.219 3.996 1.074 1 93.94 231 SER B C 1
ATOM 3792 O O . SER B 1 231 ? -6.141 4.594 2.148 1 93.94 231 SER B O 1
ATOM 3794 N N . LEU B 1 232 ? -5.512 4.289 -0.01 1 94.38 232 LEU B N 1
ATOM 3795 C CA . LEU B 1 232 ? -4.383 5.211 0.096 1 94.38 232 LEU B CA 1
ATOM 3796 C C . LEU B 1 232 ? -4.848 6.656 -0.04 1 94.38 232 LEU B C 1
ATOM 3798 O O . LEU B 1 232 ? -4.238 7.562 0.531 1 94.38 232 LEU B O 1
ATOM 3802 N N . ASP B 1 233 ? -5.914 6.879 -0.742 1 91.94 233 ASP B N 1
ATOM 3803 C CA . ASP B 1 233 ? -6.34 8.242 -1.043 1 91.94 233 ASP B CA 1
ATOM 3804 C C . ASP B 1 233 ? -7.43 8.703 -0.079 1 91.94 233 ASP B C 1
ATOM 3806 O O . ASP B 1 233 ? -7.582 9.898 0.17 1 91.94 233 ASP B O 1
ATOM 3810 N N . GLU B 1 234 ? -8.172 7.816 0.438 1 89.81 234 GLU B N 1
ATOM 3811 C CA . GLU B 1 234 ? -9.344 8.227 1.213 1 89.81 234 GLU B CA 1
ATOM 3812 C C . GLU B 1 234 ? -9.273 7.695 2.641 1 89.81 234 GLU B C 1
ATOM 3814 O O . GLU B 1 234 ? -9.211 8.469 3.598 1 89.81 234 GLU B O 1
ATOM 3819 N N . LEU B 1 235 ? -9.125 6.43 2.838 1 91.5 235 LEU B N 1
ATOM 3820 C CA . LEU B 1 235 ? -9.258 5.816 4.156 1 91.5 235 LEU B CA 1
ATOM 3821 C C . LEU B 1 235 ? -8.102 6.215 5.062 1 91.5 235 LEU B C 1
ATOM 3823 O O . LEU B 1 235 ? -8.312 6.688 6.18 1 91.5 235 LEU B O 1
ATOM 3827 N N . LEU B 1 236 ? -6.914 6.047 4.531 1 92.5 236 LEU B N 1
ATOM 3828 C CA . LEU B 1 236 ? -5.746 6.285 5.371 1 92.5 236 LEU B CA 1
ATOM 3829 C C . LEU B 1 236 ? -5.613 7.766 5.711 1 92.5 236 LEU B C 1
ATOM 3831 O O . LEU B 1 236 ? -5.391 8.125 6.871 1 92.5 236 LEU B O 1
ATOM 3835 N N . PRO B 1 237 ? -5.809 8.672 4.746 1 90 237 PRO B N 1
ATOM 3836 C CA . PRO B 1 237 ? -5.766 10.094 5.09 1 90 237 PRO B CA 1
ATOM 3837 C C . PRO B 1 237 ? -6.848 10.492 6.09 1 90 237 PRO B C 1
ATOM 3839 O O . PRO B 1 237 ? -6.594 11.289 7 1 90 237 PRO B O 1
ATOM 3842 N N . SER B 1 238 ? -7.996 9.969 5.973 1 87.81 238 SER B N 1
ATOM 3843 C CA . SER B 1 238 ? -9.07 10.25 6.918 1 87.81 238 SER B CA 1
ATOM 3844 C C . SER B 1 238 ? -8.742 9.719 8.305 1 87.81 238 SER B C 1
ATOM 3846 O O . SER B 1 238 ? -9.016 10.375 9.312 1 87.81 238 SER B O 1
ATOM 3848 N N . ALA B 1 239 ? -8.156 8.562 8.352 1 90.75 239 ALA B N 1
ATOM 3849 C CA . ALA B 1 239 ? -7.746 7.969 9.617 1 90.75 239 ALA B CA 1
ATOM 3850 C C . ALA B 1 239 ? -6.742 8.859 10.344 1 90.75 239 ALA B C 1
ATOM 3852 O O . ALA B 1 239 ? -6.781 8.977 11.57 1 90.75 239 ALA B O 1
ATOM 3853 N N . ARG B 1 240 ? -5.926 9.492 9.633 1 88.38 240 ARG B N 1
ATOM 3854 C CA . ARG B 1 240 ? -4.863 10.32 10.203 1 88.38 240 ARG B CA 1
ATOM 3855 C C . ARG B 1 240 ? -5.395 11.695 10.602 1 88.38 240 ARG B C 1
ATOM 3857 O O . ARG B 1 240 ? -4.945 12.273 11.594 1 88.38 240 ARG B O 1
ATOM 3864 N N . GLU B 1 241 ? -6.246 12.148 9.773 1 83.38 241 GLU B N 1
ATOM 3865 C CA . GLU B 1 241 ? -6.766 13.492 9.977 1 83.38 241 GLU B CA 1
ATOM 3866 C C . GLU B 1 241 ? -7.637 13.57 11.227 1 83.38 241 GLU B C 1
ATOM 3868 O O . GLU B 1 241 ? -7.594 14.555 11.961 1 83.38 241 GLU B O 1
ATOM 3873 N N . TYR B 1 242 ? -8.367 12.562 11.523 1 75.88 242 TYR B N 1
ATOM 3874 C CA . TYR B 1 242 ? -9.367 12.648 12.578 1 75.88 242 TYR B CA 1
ATOM 3875 C C . TYR B 1 242 ? -8.891 11.93 13.836 1 75.88 242 TYR B C 1
ATOM 3877 O O . TYR B 1 242 ? -9.609 11.891 14.844 1 75.88 242 TYR B O 1
ATOM 3885 N N . GLY B 1 243 ? -7.684 11.391 13.773 1 70.25 243 GLY B N 1
ATOM 3886 C CA . GLY B 1 243 ? -7.105 10.75 14.945 1 70.25 243 GLY B CA 1
ATOM 3887 C C . GLY B 1 243 ? -5.629 11.062 15.125 1 70.25 243 GLY B C 1
ATOM 3888 O O . GLY B 1 243 ? -5.148 12.094 14.664 1 70.25 243 GLY B O 1
ATOM 3889 N N . GLU B 1 244 ? -5.109 10.352 16.016 1 72.62 244 GLU B N 1
ATOM 3890 C CA . GLU B 1 244 ? -3.668 10.453 16.219 1 72.62 244 GLU B CA 1
ATOM 3891 C C . GLU B 1 244 ? -2.906 9.633 15.172 1 72.62 244 GLU B C 1
ATOM 3893 O O . GLU B 1 244 ? -3.291 8.5 14.867 1 72.62 244 GLU B O 1
ATOM 3898 N N . HIS B 1 245 ? -1.95 10.227 14.555 1 71.38 245 HIS B N 1
ATOM 3899 C CA . HIS B 1 245 ? -1.157 9.656 13.477 1 71.38 245 HIS B CA 1
ATOM 3900 C C . HIS B 1 245 ? -0.711 8.234 13.805 1 71.38 245 HIS B C 1
ATOM 3902 O O . HIS B 1 245 ? -0.926 7.312 13.023 1 71.38 245 HIS B O 1
ATOM 3908 N N . HIS B 1 246 ? -0.374 8.016 14.945 1 82.38 246 HIS B N 1
ATOM 3909 C CA . HIS B 1 246 ? 0.187 6.711 15.273 1 82.38 246 HIS B CA 1
ATOM 3910 C C . HIS B 1 246 ? -0.909 5.656 15.406 1 82.38 246 HIS B C 1
ATOM 3912 O O . HIS B 1 246 ? -0.688 4.484 15.094 1 82.38 246 HIS B O 1
ATOM 3918 N N . LEU B 1 247 ? -2.104 6.086 15.672 1 88.5 247 LEU B N 1
ATOM 3919 C CA . LEU B 1 247 ? -3.199 5.133 15.805 1 88.5 247 LEU B CA 1
ATOM 3920 C C . LEU B 1 247 ? -3.635 4.613 14.438 1 88.5 247 LEU B C 1
ATOM 3922 O O . LEU B 1 247 ? -3.971 3.434 14.297 1 88.5 247 LEU B O 1
ATOM 3926 N N . SER B 1 248 ? -3.605 5.492 13.461 1 92.25 248 SER B N 1
ATOM 3927 C CA . SER B 1 248 ? -3.967 5.09 12.102 1 92.25 248 SER B CA 1
ATOM 3928 C C . SER B 1 248 ? -3.0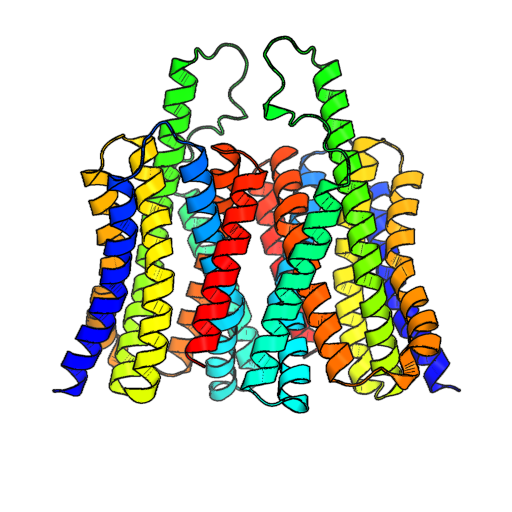21 4.016 11.578 1 92.25 248 SER B C 1
ATOM 3930 O O . SER B 1 248 ? -3.461 3.027 10.984 1 92.25 248 SER B O 1
ATOM 3932 N N . ILE B 1 249 ? -1.773 4.125 11.859 1 92.38 249 ILE B N 1
ATOM 3933 C CA . ILE B 1 249 ? -0.773 3.195 11.344 1 92.38 249 ILE B CA 1
ATOM 3934 C C . ILE B 1 249 ? -0.842 1.88 12.109 1 92.38 249 ILE B C 1
ATOM 3936 O O . ILE B 1 249 ? -0.664 0.805 11.539 1 92.38 249 ILE B O 1
ATOM 3940 N N . TYR B 1 250 ? -1.076 1.981 13.406 1 92.88 250 TYR B N 1
ATOM 3941 C CA . TYR B 1 250 ? -1.259 0.763 14.188 1 92.88 250 TYR B CA 1
ATOM 3942 C C . TYR B 1 250 ? -2.455 -0.034 13.68 1 92.88 250 TYR B C 1
ATOM 3944 O O . TYR B 1 250 ? -2.387 -1.26 13.562 1 92.88 250 TYR B O 1
ATOM 3952 N N . GLY B 1 251 ? -3.512 0.675 13.414 1 94.25 251 GLY B N 1
ATOM 3953 C CA . GLY B 1 251 ? -4.652 0.02 12.805 1 94.25 251 GLY B CA 1
ATOM 3954 C C . GLY B 1 251 ? -4.328 -0.621 11.469 1 94.25 251 GLY B C 1
ATOM 3955 O O . GLY B 1 251 ? -4.734 -1.753 11.195 1 94.25 251 GLY B O 1
ATOM 3956 N N . LEU B 1 252 ? -3.613 0.114 10.664 1 95.75 252 LEU B N 1
ATOM 3957 C CA . LEU B 1 252 ? -3.232 -0.357 9.336 1 95.75 252 LEU B CA 1
ATOM 3958 C C . LEU B 1 252 ? -2.436 -1.653 9.43 1 95.75 252 LEU B C 1
ATOM 3960 O O . LEU B 1 252 ? -2.75 -2.629 8.742 1 95.75 252 LEU B O 1
ATOM 3964 N N . ILE B 1 253 ? -1.463 -1.729 10.305 1 96 253 ILE B N 1
ATOM 3965 C CA . ILE B 1 253 ? -0.602 -2.896 10.461 1 96 253 ILE B CA 1
ATOM 3966 C C . ILE B 1 253 ? -1.418 -4.07 11.008 1 96 253 ILE B C 1
ATOM 3968 O O . ILE B 1 253 ? -1.266 -5.203 10.547 1 96 253 ILE B O 1
ATOM 3972 N N . ALA B 1 254 ? -2.24 -3.762 11.945 1 95.56 254 ALA B N 1
ATOM 3973 C CA . ALA B 1 254 ? -3.109 -4.801 12.5 1 95.56 254 ALA B CA 1
ATOM 3974 C C . ALA B 1 254 ? -4.02 -5.383 11.422 1 95.56 254 ALA B C 1
ATOM 3976 O O . ALA B 1 254 ? -4.211 -6.598 11.352 1 95.56 254 ALA B O 1
ATOM 3977 N N . GLY B 1 255 ? -4.586 -4.508 10.648 1 94.94 255 GLY B N 1
ATOM 3978 C CA . GLY B 1 255 ? -5.418 -4.969 9.547 1 94.94 255 GLY B CA 1
ATOM 3979 C C . GLY B 1 255 ? -4.672 -5.844 8.562 1 94.94 255 GLY B C 1
ATOM 3980 O O . GLY B 1 255 ? -5.172 -6.895 8.148 1 94.94 255 GLY B O 1
ATOM 3981 N N . MET B 1 256 ? -3.465 -5.406 8.18 1 96.12 256 MET B N 1
ATOM 3982 C CA . MET B 1 256 ? -2.631 -6.219 7.301 1 96.12 256 MET B CA 1
ATOM 3983 C C . MET B 1 256 ? -2.355 -7.582 7.918 1 96.12 256 MET B C 1
ATOM 3985 O O . MET B 1 256 ? -2.418 -8.609 7.234 1 96.12 256 MET B O 1
ATOM 3989 N N . GLY B 1 257 ? -2.055 -7.551 9.188 1 95.81 257 GLY B N 1
ATOM 3990 C CA . GLY B 1 257 ? -1.77 -8.789 9.898 1 95.81 257 GLY B CA 1
ATOM 3991 C C . GLY B 1 257 ? -2.941 -9.75 9.914 1 95.81 257 GLY B C 1
ATOM 3992 O O . GLY B 1 257 ? -2.779 -10.938 9.625 1 95.81 257 GLY B O 1
ATOM 3993 N N . VAL B 1 258 ? -4.07 -9.266 10.227 1 92.38 258 VAL B N 1
ATOM 3994 C CA . VAL B 1 258 ? -5.273 -10.094 10.281 1 92.38 258 VAL B CA 1
ATOM 3995 C C . VAL B 1 258 ? -5.555 -10.695 8.906 1 92.38 258 VAL B C 1
ATOM 3997 O O . VAL B 1 258 ? -5.879 -11.875 8.789 1 92.38 258 VAL B O 1
ATOM 4000 N N . MET B 1 259 ? -5.43 -9.891 7.898 1 91.56 259 MET B N 1
ATOM 4001 C CA . MET B 1 259 ? -5.684 -10.391 6.551 1 91.56 259 MET B CA 1
ATOM 4002 C C . MET B 1 259 ? -4.645 -11.438 6.152 1 91.56 259 MET B C 1
ATOM 4004 O O . MET B 1 259 ? -4.984 -12.461 5.559 1 91.56 259 MET B O 1
ATOM 4008 N N . ALA B 1 260 ? -3.393 -11.18 6.516 1 94.56 260 ALA B N 1
ATOM 4009 C CA . ALA B 1 260 ? -2.326 -12.133 6.219 1 94.56 260 ALA B CA 1
ATOM 4010 C C . ALA B 1 260 ? -2.588 -13.477 6.891 1 94.56 260 ALA B C 1
ATOM 4012 O O . ALA B 1 260 ? -2.484 -14.523 6.254 1 94.56 260 ALA B O 1
ATOM 4013 N N . ILE B 1 261 ? -2.953 -13.438 8.133 1 92.38 261 ILE B N 1
ATOM 4014 C CA . ILE B 1 261 ? -3.225 -14.648 8.891 1 92.38 261 ILE B CA 1
ATOM 4015 C C . ILE B 1 261 ? -4.43 -15.367 8.289 1 92.38 261 ILE B C 1
ATOM 4017 O O . ILE B 1 261 ? -4.422 -16.594 8.156 1 92.38 261 ILE B O 1
ATOM 4021 N N . SER B 1 262 ? -5.43 -14.656 7.953 1 87.56 262 SER B N 1
ATOM 4022 C CA . SER B 1 262 ? -6.621 -15.242 7.348 1 87.56 262 SER B CA 1
ATOM 4023 C C . SER B 1 262 ? -6.281 -15.977 6.059 1 87.56 262 SER B C 1
ATOM 4025 O O . SER B 1 262 ? -6.766 -17.094 5.828 1 87.56 262 SER B O 1
ATOM 4027 N N . LEU B 1 263 ? -5.449 -15.406 5.223 1 87.94 263 LEU B N 1
ATOM 4028 C CA . LEU B 1 263 ? -5.059 -16.016 3.959 1 87.94 263 LEU B CA 1
ATOM 4029 C C . LEU B 1 263 ? -4.246 -17.297 4.203 1 87.94 263 LEU B C 1
ATOM 4031 O O . LEU B 1 263 ? -4.367 -18.266 3.455 1 87.94 263 LEU B O 1
ATOM 4035 N N . LEU B 1 264 ? -3.434 -17.266 5.285 1 90.38 264 LEU B N 1
ATOM 4036 C CA . LEU B 1 264 ? -2.59 -18.422 5.594 1 90.38 264 LEU B CA 1
ATOM 4037 C C . LEU B 1 264 ? -3.426 -19.578 6.121 1 90.38 264 LEU B C 1
ATOM 4039 O O . LEU B 1 264 ? -3.104 -20.734 5.871 1 90.38 264 LEU B O 1
ATOM 4043 N N . LEU B 1 265 ? -4.426 -19.25 6.891 1 85.88 265 LEU B N 1
ATOM 4044 C CA . LEU B 1 265 ? -5.254 -20.281 7.504 1 85.88 265 LEU B CA 1
ATOM 4045 C C . LEU B 1 265 ? -6.066 -21.031 6.449 1 85.88 265 LEU B C 1
ATOM 4047 O O . LEU B 1 265 ? -6.383 -22.203 6.625 1 85.88 265 LEU B O 1
ATOM 4051 N N . PHE B 1 266 ? -6.34 -20.406 5.32 1 74.44 266 PHE B N 1
ATOM 4052 C CA . PHE B 1 266 ? -7.184 -21.047 4.32 1 74.44 266 PHE B CA 1
ATOM 4053 C C . PHE B 1 266 ? -6.359 -21.469 3.109 1 74.44 266 PHE B C 1
ATOM 4055 O O . PHE B 1 266 ? -6.91 -21.828 2.07 1 74.44 266 PHE B O 1
ATOM 4062 N N . LYS B 1 267 ? -5.012 -21.266 3.15 1 69.25 267 LYS B N 1
ATOM 4063 C CA . LYS B 1 267 ? -4.129 -21.859 2.15 1 69.25 267 LYS B CA 1
ATOM 4064 C C . LYS B 1 267 ? -3.824 -23.312 2.484 1 69.25 267 LYS B C 1
ATOM 4066 O O . LYS B 1 267 ? -3.668 -23.672 3.654 1 69.25 267 LYS B O 1
#

pLDDT: mean 85.77, std 11.42, range [40.78, 98.06]

Solvent-accessible surface area (backbone atoms only — not comparable to full-atom values): 23671 Å² total; per-residue (Å²): 111,70,47,54,54,49,13,47,50,49,21,36,51,23,17,47,25,7,37,58,20,8,53,52,37,72,74,57,55,79,83,43,33,59,59,51,4,25,48,22,7,19,24,24,17,28,39,40,42,46,20,46,65,44,33,35,52,50,11,27,51,32,18,20,73,70,58,35,62,67,57,7,46,51,48,27,53,49,28,18,51,47,19,32,48,54,49,51,52,52,55,68,68,46,83,71,73,78,59,68,86,71,61,66,90,79,62,53,72,66,55,53,50,51,51,48,23,51,49,29,33,49,49,10,52,51,42,25,51,51,42,23,61,42,27,21,60,49,11,26,52,45,21,49,39,22,58,73,36,52,83,61,22,52,47,51,36,51,52,46,21,60,54,22,22,35,53,5,36,44,14,4,44,33,26,20,56,32,66,72,36,50,66,61,11,29,48,52,14,29,56,20,19,49,23,7,40,48,16,25,52,51,33,49,71,73,33,54,87,62,64,44,52,54,51,50,11,41,50,35,10,20,39,22,20,32,40,40,41,46,24,66,68,45,32,37,52,50,6,33,71,57,24,51,59,66,42,13,52,51,17,19,51,49,19,29,49,52,46,52,52,51,54,57,73,61,98,112,71,48,55,52,48,15,46,50,49,22,35,51,23,18,47,24,6,37,58,21,8,51,52,38,73,75,57,56,79,81,43,33,59,58,51,4,25,47,22,8,19,24,24,17,28,40,39,42,46,18,46,64,44,34,34,52,50,10,27,50,32,18,21,73,69,58,36,62,67,58,7,45,52,48,26,52,50,27,19,50,48,19,30,48,53,49,51,52,51,55,70,68,46,84,72,73,78,57,68,87,70,61,71,88,81,64,53,74,63,55,54,50,51,50,49,23,51,52,28,32,49,50,9,52,52,42,25,51,50,42,24,60,42,26,21,59,50,11,26,51,43,21,50,38,23,59,74,36,51,83,62,21,51,48,51,37,49,53,47,21,59,55,23,22,37,52,4,34,45,14,3,44,34,27,20,59,33,66,72,36,49,64,60,13,27,49,53,13,29,55,19,18,47,24,8,40,48,16,26,51,51,34,50,71,73,33,54,88,62,64,45,52,54,52,51,12,42,49,35,10,20,41,21,20,32,42,38,42,46,23,66,67,45,33,37,52,50,7,34,70,58,26,51,59,68,43,13,50,51,17,18,52,49,18,29,48,54,46,51,51,51,54,56,72,61,99

Radius of gyration: 23.18 Å; Cα contacts (8 Å, |Δi|>4): 992; chains: 2; bounding box: 68×61×43 Å

Sequence (534 aa):
MNNVIFAFLITLLAGLSTGIGSCIAFFAKKTNTKFLSISLGFSAGVMIYVSMIEIFPKAQDALTKSMGEKLGSWSTVIAFFIGMAIIAAIDKLIPQEENPHEIKKMENIEEKNIKKNKSLLRTGIFTAMAIAIHNFPEGLATFISALDDVTIAIPIAIAIAIHNIPEGISVSVPVYYATGDKKKAFYYSFLSGMSEPLGAIIGYVLLRNFLNDITLGIVFAIVGGIMVFISLDELLPSAREYGEHHLSIYGLIAGMGVMAISLLLFKMNNVIFAFLITLLAGLSTGIGSCIAFFAKKTNTKFLSISLGFSAGVMIYVSMIEIFPKAQDALTKSMGEKLGSWSTVIAFFIGMAIIAAIDKLIPQEENPHEIKKMENIEEKNIKKNKSLLRTGIFTAMAIAIHNFPEGLATFISALDDVTIAIPIAIAIAIHNIPEGISVSVPVYYATGDKKKAFYYSFLSGMSEPLGAIIGYVLLRNFLNDITLGIVFAIVGGIMVFISLDELLPSAREYGEHHLSIYGLIAGMGVMAISLLLFK

Secondary structure (DSSP, 8-state):
-HHHHHHHHHHHHHHHHHHHHHGGGGG--TT-HHHHHHHHHHHHHHHHHIIIIIIHHHHHHHHHHHH-HHHHHHHHHHHHHHHHHHHHHHHHHS-----GGG--TT--HHHHHHHHHHHHHHHHHHHHHHHHHHHHHHHHHHHHHHHH-HHHHHHHHHHHHHHHHHHHHHHHHHHHHHH--HHHHHHHHHHHHHHHHHHHHHHHHHHTTT-SHHHHHHHHHHHHHHHHHHIIIIIHHHHHHSS-HHHHHHHHHHHHHHHHHHHHHT-/-HHHHHHHHHHHHHHHHHHHHHGGGGG--TT-HHHHHHHHHHHHHHHHHIIIIIIHHHHHHHHHHHH-HHHHHHHHHHHHHHHHHHHHHHHHHS-----GGG--TT--HHHHHHHHHHHHHHHHHHHHHHHHHHHHHHHHHHHHHHHH-HHHHHHHHHHHHHHHHHHHHHHHHHHHHHH--HHHHHHHHHHHHHHHHHHHHHHHHHHTTT-SHHHHHHHHHHHHHHHHHHIIIIIHHHHHHSS-HHHHHHHHHHHHHHHHHHHHHT-

Nearest PDB structures (foldseek):
  7z6m-assembly1_A-2  TM=7.535E-01  e=2.853E-08  Bordetella bronchiseptica
  5tsb-assembly1_A  TM=7.566E-01  e=3.598E-07  Bordetella bronchiseptica RB50
  6v9z-assembly1_B  TM=1.497E-01  e=1.270E+00  Acetivibrio thermocellus ATCC 27405
  7t56-assembly1_B  TM=1.981E-01  e=3.471E+00  Acetivibrio thermocellus
  8jx7-assembly1_A  TM=1.489E-01  e=6.125E+00  Homo sapiens